Protein AF-0000000072535991 (afdb_homodimer)

pLDDT: mean 80.03, std 19.17, range [27.14, 97.62]

Foldseek 3Di:
DVLVCVLVVLVVVLVVLLLVQLVVLLVQAQVVQQVLQAVLVVLVVVLVVVLVVLVVVVPPCPVVVSVVVNVVSVVVNVVVVVVSQVLQHLPHHPPRPDPADRCSDSLNSSLVSLLLLLLLCQVNDQGNDPVRVVVSVVSNVPRNVSLVVSLLSLLVVVLVVVLVVVVVVVVVVVVVVVVPPDPPVPPPCPVPPPD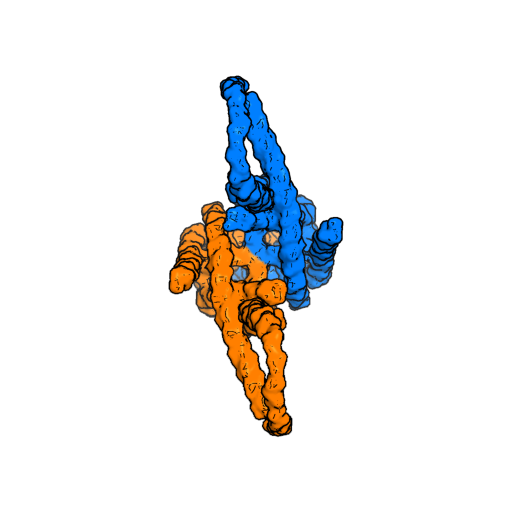PDDDDPPPVVVVVVVVCVVVCCVVVPPRADDLVVLVVVLVVLLQVQLVVQCVQDVVDDSVRSSVQSVSLLVSVNNNPDDQLSDPPGPPSSVSSNVVSVSSSVSNSSVSNSVVSVVVVD/DVLVCVLVVLVVVLVVLLLVQLVVLLVQAVVVQQVLQAVLVVLVVVLVVVLVVLVVVVPPCPVVVSVVVNVVSVVVNVVVVVVSQVLQHLPHHPPDPDPADRCSDSLNSSLVSLLLLLLLCQPNDQGNDPVRVVVSVVSNVPSNVSLVVSLLSLLVVVLVVVLVVVVVVVVVVVVVVVVPPDCPVPPPCPVPPPDPDDDPPPVVVVVVVVVCVVVCCVVVPPRADDLVVLVVVLVVLLQVQLVVQCVQDVVADSVRSSVQSVSLLVSVNNNPDDQLSDPPGPPSSVSSNVVSVSSSVSNSSVSNSVVSVVVVD

Sequence (626 aa):
IVFMISQVGLTCLMVGYAIAGGFIFLYLEAGHAKEIRSFVGFNRLAHVKKVWDITSKLNILHEANWTRLADEIFEEFQQSVYVAVQNGWDGQDIFATKEIEEEWSFAGSLLYSVTVITTIGYGHLTPRTNWGRIVTIFYAIIGIPLTLLCLSNIGCLLAKLFRILWKHTQCKRCCKKENNEPGSVIENPINKPLVRGQGSRDVISDSAHYNNILENRRHSDIIRVPIPICLCLLALYIGLGALLFRLWERSWSYMDASYFCFVTLSTIGFGDLVPGYTHESWGNQYKRVACTLYLLFGLVVVAMCFDLIQTEVIVFMISQVGLTCLMVGYAIAGGFIFLYLEAGHAKEIRSFVGFNRLAHVKKVWDITSKLNILHEANWTRLADEIFEEFQQSVYVAVQNGWDGQDIFATKEIEEEWSFAGSLLYSVTVITTIGYGHLTPRTNWGRIVTIFYAIIGIPLTLLCLSNIGCLLAKLFRILWKHTQCKRCCKKENNEPGSVIENPINKPLVRGQGSRDVISDSAHYNNILENRRHSDIIRVPIPICLCLLALYIGLGALLFRLWERSWSYMDASYFCFVTLSTIGFGDLVPGYTHESWGNQYKRVACTLYLLFGLVVVAMCFDLIQTEV

InterPro domains:
  IPR003280 Two pore domain potassium channel [PR01333] (115-143)
  IPR003280 Two pore domain potassium channel [PR01333] (266-275)
  IPR003280 Two pore domain potassium channel [PTHR11003] (4-312)
  IPR013099 Potassium channel domain [PF07885] (97-158)
  IPR013099 Potassium channel domain [PF07885] (234-310)

Structure (mmCIF, N/CA/C/O backbone):
data_AF-0000000072535991-model_v1
#
loop_
_entity.id
_entity.type
_entity.pdbx_description
1 polymer 'Potassium channel domain-containing protein'
#
loop_
_atom_site.group_PDB
_atom_site.id
_atom_site.type_symbol
_atom_site.label_atom_id
_atom_site.label_alt_id
_atom_site.label_comp_id
_atom_site.label_asym_id
_atom_site.label_entity_id
_atom_site.label_seq_id
_atom_site.pdbx_PDB_ins_code
_atom_site.Cartn_x
_atom_site.Cartn_y
_atom_site.Cartn_z
_atom_site.occupancy
_atom_site.B_iso_or_equiv
_atom_site.auth_seq_id
_atom_site.auth_comp_id
_atom_site.auth_asym_id
_atom_site.auth_atom_id
_atom_site.pdbx_PDB_model_num
ATOM 1 N N . ILE A 1 1 ? 7.82 19.281 32.031 1 50.47 1 ILE A N 1
ATOM 2 C CA . ILE A 1 1 ? 7.934 17.922 32.562 1 50.47 1 ILE A CA 1
ATOM 3 C C . ILE A 1 1 ? 6.652 17.156 32.281 1 50.47 1 ILE A C 1
ATOM 5 O O . ILE A 1 1 ? 6.699 16.031 31.781 1 50.47 1 ILE A O 1
ATOM 9 N N . VAL A 1 2 ? 5.457 17.703 32.594 1 51.94 2 VAL A N 1
ATOM 10 C CA . VAL A 1 2 ? 4.176 17.047 32.375 1 51.94 2 VAL A CA 1
ATOM 11 C C . VAL A 1 2 ? 3.984 16.797 30.875 1 51.94 2 VAL A C 1
ATOM 13 O O . VAL A 1 2 ? 3.516 15.727 30.469 1 51.94 2 VAL A O 1
ATOM 16 N N . PHE A 1 3 ? 4.5 17.672 30.156 1 56.84 3 PHE A N 1
ATOM 17 C CA . PHE A 1 3 ? 4.383 17.547 28.719 1 56.84 3 PHE A CA 1
ATOM 18 C C . PHE A 1 3 ? 5.273 16.422 28.188 1 56.84 3 PHE A C 1
ATOM 20 O O . PHE A 1 3 ? 4.859 15.648 27.328 1 56.84 3 PHE A O 1
ATOM 27 N N . MET A 1 4 ? 6.453 16.375 28.781 1 57.06 4 MET A N 1
ATOM 28 C CA . MET A 1 4 ? 7.367 15.312 28.375 1 57.06 4 MET A CA 1
ATOM 29 C C . MET A 1 4 ? 6.828 13.938 28.766 1 57.06 4 MET A C 1
ATOM 31 O O . MET A 1 4 ? 6.949 12.977 28.016 1 57.06 4 MET A O 1
ATOM 35 N N . ILE A 1 5 ? 6.25 13.898 29.906 1 59 5 ILE A N 1
ATOM 36 C CA . ILE A 1 5 ? 5.684 12.641 30.375 1 59 5 ILE A CA 1
ATOM 37 C C . ILE A 1 5 ? 4.508 12.242 29.484 1 59 5 ILE A C 1
ATOM 39 O O . ILE A 1 5 ? 4.34 11.07 29.156 1 59 5 ILE A O 1
ATOM 43 N N . SER A 1 6 ? 3.967 13.266 29.031 1 73.5 6 SER A N 1
ATOM 44 C CA . SER A 1 6 ? 2.824 12.984 28.172 1 73.5 6 SER A CA 1
ATOM 45 C C . SER A 1 6 ? 3.277 12.531 26.781 1 73.5 6 SER A C 1
ATOM 47 O O . SER A 1 6 ? 2.705 11.602 26.203 1 73.5 6 SER A O 1
ATOM 49 N N . GLN A 1 7 ? 4.508 13 26.484 1 79.38 7 GLN A N 1
ATOM 50 C CA . GLN A 1 7 ? 5.031 12.617 25.172 1 79.38 7 GLN A CA 1
ATOM 51 C C . GLN A 1 7 ? 5.602 11.203 25.203 1 79.38 7 GLN A C 1
ATOM 53 O O . GLN A 1 7 ? 5.363 10.406 24.297 1 79.38 7 GLN A O 1
ATOM 58 N N . VAL A 1 8 ? 6.32 10.984 26.234 1 82.19 8 VAL A N 1
ATOM 59 C CA . VAL A 1 8 ? 6.91 9.656 26.391 1 82.19 8 VAL A CA 1
ATOM 60 C C . VAL A 1 8 ? 5.805 8.625 26.594 1 82.19 8 VAL A C 1
ATOM 62 O O . VAL A 1 8 ? 5.887 7.512 26.078 1 82.19 8 VAL A O 1
ATOM 65 N N . GLY A 1 9 ? 4.824 9.039 27.312 1 86.19 9 GLY A N 1
ATOM 66 C CA . GLY A 1 9 ? 3.693 8.148 27.516 1 86.19 9 GLY A CA 1
ATOM 67 C C . GLY A 1 9 ? 2.975 7.797 26.219 1 86.19 9 GLY A C 1
ATOM 68 O O . GLY A 1 9 ? 2.619 6.641 26 1 86.19 9 GLY A O 1
ATOM 69 N N . LEU A 1 10 ? 2.875 8.742 25.359 1 89.75 10 LEU A N 1
ATOM 70 C CA . LEU A 1 10 ? 2.205 8.516 24.078 1 89.75 10 LEU A CA 1
ATOM 71 C C . LEU A 1 10 ? 3.033 7.609 23.188 1 89.75 10 LEU A C 1
ATOM 73 O O . LEU A 1 10 ? 2.486 6.75 22.484 1 89.75 10 LEU A O 1
ATOM 77 N N . THR A 1 11 ? 4.297 7.797 23.219 1 89.56 11 THR A N 1
ATOM 78 C CA . THR A 1 11 ? 5.18 6.965 22.406 1 89.56 11 THR A CA 1
ATOM 79 C C . THR A 1 11 ? 5.172 5.523 22.906 1 89.56 11 THR A C 1
ATOM 81 O O . THR A 1 11 ? 5.113 4.582 22.109 1 89.56 11 THR A O 1
ATOM 84 N N . CYS A 1 12 ? 5.23 5.383 24.188 1 91.56 12 CYS A N 1
ATOM 85 C CA . CYS A 1 12 ? 5.176 4.043 24.766 1 91.56 12 CYS A CA 1
ATOM 86 C C . CYS A 1 12 ? 3.844 3.369 24.453 1 91.56 12 CYS A C 1
ATOM 88 O O . CYS A 1 12 ? 3.799 2.166 24.188 1 91.56 12 CYS A O 1
ATOM 90 N N . LEU A 1 13 ? 2.793 4.133 24.453 1 93.19 13 LEU A N 1
ATOM 91 C CA . LEU A 1 13 ? 1.476 3.605 24.125 1 93.19 13 LEU A CA 1
ATOM 92 C C . LEU A 1 13 ? 1.433 3.148 22.672 1 93.19 13 LEU A C 1
ATOM 94 O O . LEU A 1 13 ? 0.878 2.09 22.359 1 93.19 13 LEU A O 1
ATOM 98 N N . MET A 1 14 ? 1.994 3.932 21.828 1 93.75 14 MET A N 1
ATOM 99 C CA . MET A 1 14 ? 2.002 3.584 20.406 1 93.75 14 MET A CA 1
ATOM 100 C C . MET A 1 14 ? 2.828 2.324 20.172 1 93.75 14 MET A C 1
ATOM 102 O O . MET A 1 14 ? 2.424 1.455 19.391 1 93.75 14 MET A O 1
ATOM 106 N N . VAL A 1 15 ? 3.967 2.215 20.844 1 92.94 15 VAL A N 1
ATOM 107 C CA . VAL A 1 15 ? 4.832 1.048 20.703 1 92.94 15 VAL A CA 1
ATOM 108 C C . VAL A 1 15 ? 4.137 -0.186 21.266 1 92.94 15 VAL A C 1
ATOM 110 O O . VAL A 1 15 ? 4.152 -1.255 20.656 1 92.94 15 VAL A O 1
ATOM 113 N N . GLY A 1 16 ? 3.551 -0.022 22.406 1 95.38 16 GLY A N 1
ATOM 114 C CA . GLY A 1 16 ? 2.779 -1.116 22.969 1 95.38 16 GLY A CA 1
ATOM 115 C C . GLY A 1 16 ? 1.616 -1.543 22.094 1 95.38 16 GLY A C 1
ATOM 116 O O . GLY A 1 16 ? 1.334 -2.736 21.969 1 95.38 16 GLY A O 1
ATOM 117 N N . TYR A 1 17 ? 0.965 -0.555 21.531 1 97.06 17 TYR A N 1
ATOM 118 C CA . TYR A 1 17 ? -0.135 -0.828 20.609 1 97.06 17 TYR A CA 1
ATOM 119 C C . TYR A 1 17 ? 0.351 -1.602 19.391 1 97.06 17 TYR A C 1
ATOM 121 O O . TYR A 1 17 ? -0.312 -2.537 18.938 1 97.06 17 TYR A O 1
ATOM 129 N N . ALA A 1 18 ? 1.493 -1.263 18.891 1 96.62 18 ALA A N 1
ATOM 130 C CA . ALA A 1 18 ? 2.07 -1.949 17.734 1 96.62 18 ALA A CA 1
ATOM 131 C C . ALA A 1 18 ? 2.451 -3.385 18.078 1 96.62 18 ALA A C 1
ATOM 133 O O . ALA A 1 18 ? 2.207 -4.309 17.297 1 96.62 18 ALA A O 1
ATOM 134 N N . ILE A 1 19 ? 3.035 -3.584 19.25 1 96.69 19 ILE A N 1
ATOM 135 C CA . ILE A 1 19 ? 3.432 -4.914 19.703 1 96.69 19 ILE A CA 1
ATOM 136 C C . ILE A 1 19 ? 2.189 -5.781 19.906 1 96.69 19 ILE A C 1
ATOM 138 O O . ILE A 1 19 ? 2.16 -6.941 19.484 1 96.69 19 ILE A O 1
ATOM 142 N N . ALA A 1 20 ? 1.169 -5.184 20.5 1 97.62 20 ALA A N 1
ATOM 143 C CA . ALA A 1 20 ? -0.087 -5.91 20.672 1 97.62 20 ALA A CA 1
ATOM 144 C C . ALA A 1 20 ? -0.664 -6.328 19.312 1 97.62 20 ALA A C 1
ATOM 146 O O . ALA A 1 20 ? -1.193 -7.434 19.172 1 97.62 20 ALA A O 1
ATOM 147 N N . GLY A 1 21 ? -0.573 -5.43 18.359 1 97.5 21 GLY A N 1
ATOM 148 C CA . GLY A 1 21 ? -1.013 -5.789 17.016 1 97.5 21 GLY A CA 1
ATOM 149 C C . GLY A 1 21 ? -0.242 -6.953 16.422 1 97.5 21 GLY A C 1
ATOM 150 O O . GLY A 1 21 ? -0.819 -7.812 15.75 1 97.5 21 GLY A O 1
ATOM 151 N N . GLY A 1 22 ? 1.08 -6.969 16.672 1 96.5 22 GLY A N 1
ATOM 152 C CA . GLY A 1 22 ? 1.879 -8.094 16.203 1 96.5 22 GLY A CA 1
ATOM 153 C C . GLY A 1 22 ? 1.38 -9.43 16.719 1 96.5 22 GLY A C 1
ATOM 154 O O . GLY A 1 22 ? 1.275 -10.391 15.953 1 96.5 22 GLY A O 1
ATOM 155 N N . PHE A 1 23 ? 1.017 -9.484 17.922 1 96.75 23 PHE A N 1
ATOM 156 C CA . PHE A 1 23 ? 0.534 -10.727 18.516 1 96.75 23 PHE A CA 1
ATOM 157 C C . PHE A 1 23 ? -0.865 -11.055 18 1 96.75 23 PHE A C 1
ATOM 159 O O . PHE A 1 23 ? -1.172 -12.219 17.734 1 96.75 23 PHE A O 1
ATOM 166 N N . ILE A 1 24 ? -1.69 -10.117 17.891 1 97.06 24 ILE A N 1
ATOM 167 C CA . ILE A 1 24 ? -3.07 -10.312 17.469 1 97.06 24 ILE A CA 1
ATOM 168 C C . ILE A 1 24 ? -3.09 -10.891 16.047 1 97.06 24 ILE A C 1
ATOM 170 O O . ILE A 1 24 ? -3.752 -11.898 15.797 1 97.06 24 ILE A O 1
ATOM 174 N N . PHE A 1 25 ? -2.369 -10.328 15.172 1 96.12 25 PHE A N 1
ATOM 175 C CA . PHE A 1 25 ? -2.432 -10.734 13.773 1 96.12 25 PHE A CA 1
ATOM 176 C C . PHE A 1 25 ? -1.664 -12.039 13.555 1 96.12 25 PHE A C 1
ATOM 178 O O . PHE A 1 25 ? -1.991 -12.812 12.656 1 96.12 25 PHE A O 1
ATOM 185 N N . LEU A 1 26 ? -0.644 -12.227 14.43 1 94.5 26 LEU A N 1
ATOM 186 C CA . LEU A 1 26 ? 0.003 -13.531 14.414 1 94.5 26 LEU A CA 1
ATOM 187 C C . LEU A 1 26 ? -0.995 -14.633 14.75 1 94.5 26 LEU A C 1
ATOM 189 O O . LEU A 1 26 ? -1.059 -15.648 14.047 1 94.5 26 LEU A O 1
ATOM 193 N N . TYR A 1 27 ? -1.756 -14.422 15.703 1 94.25 27 TYR A N 1
ATOM 194 C CA . TYR A 1 27 ? -2.723 -15.406 16.172 1 94.25 27 TYR A CA 1
ATOM 195 C C . TYR A 1 27 ? -3.846 -15.594 15.156 1 94.25 27 TYR A C 1
ATOM 197 O O . TYR A 1 27 ? -4.285 -16.719 14.914 1 94.25 27 TYR A O 1
ATOM 205 N N . LEU A 1 28 ? -4.293 -14.602 14.508 1 93.5 28 LEU A N 1
ATOM 206 C CA . LEU A 1 28 ? -5.457 -14.641 13.625 1 93.5 28 LEU A CA 1
ATOM 207 C C . LEU A 1 28 ? -5.098 -15.25 12.273 1 93.5 28 LEU A C 1
ATOM 209 O O . LEU A 1 28 ? -5.91 -15.953 11.672 1 93.5 28 LEU A O 1
ATOM 213 N N . GLU A 1 29 ? -3.871 -15 11.75 1 92.81 29 GLU A N 1
ATOM 214 C CA . GLU A 1 29 ? -3.605 -15.297 10.344 1 92.81 29 GLU A CA 1
ATOM 215 C C . GLU A 1 29 ? -2.619 -16.453 10.203 1 92.81 29 GLU A C 1
ATOM 217 O O . GLU A 1 29 ? -2.51 -17.062 9.133 1 92.81 29 GLU A O 1
ATOM 222 N N . ALA A 1 30 ? -1.857 -16.844 11.133 1 87.62 30 ALA A N 1
ATOM 223 C CA . ALA A 1 30 ? -0.83 -17.875 11.031 1 87.62 30 ALA A CA 1
ATOM 224 C C . ALA A 1 30 ? -1.438 -19.219 10.633 1 87.62 30 ALA A C 1
ATOM 226 O O . ALA A 1 30 ? -0.863 -19.953 9.828 1 87.62 30 ALA A O 1
ATOM 227 N N . GLY A 1 31 ? -2.566 -19.531 11.109 1 85 31 GLY A N 1
ATOM 228 C CA . GLY A 1 31 ? -3.221 -20.797 10.797 1 85 31 GLY A CA 1
ATOM 229 C C . GLY A 1 31 ? -3.643 -20.906 9.344 1 85 31 GLY A C 1
ATOM 230 O O . GLY A 1 31 ? -3.445 -21.938 8.711 1 85 31 GLY A O 1
ATOM 231 N N . HIS A 1 32 ? -4.152 -19.875 8.812 1 85.12 32 HIS A N 1
ATOM 232 C CA . HIS A 1 32 ? -4.617 -19.859 7.43 1 85.12 32 HIS A CA 1
ATOM 233 C C . HIS A 1 32 ? -3.455 -20.031 6.457 1 85.12 32 HIS A C 1
ATOM 235 O O . HIS A 1 32 ? -3.59 -20.719 5.441 1 85.12 32 HIS A O 1
ATOM 241 N N . ALA A 1 33 ? -2.367 -19.422 6.723 1 83.88 33 ALA A N 1
ATOM 242 C CA . ALA A 1 33 ? -1.193 -19.516 5.859 1 83.88 33 ALA A CA 1
ATOM 243 C C . ALA A 1 33 ? -0.715 -20.969 5.75 1 83.88 33 ALA A C 1
ATOM 245 O O . ALA A 1 33 ? -0.292 -21.406 4.68 1 83.88 33 ALA A O 1
ATOM 246 N N . LYS A 1 34 ? -0.815 -21.672 6.812 1 83.25 34 LYS A N 1
ATOM 247 C CA . LYS A 1 34 ? -0.406 -23.078 6.801 1 83.25 34 LYS A CA 1
ATOM 248 C C . LYS A 1 34 ? -1.357 -23.922 5.957 1 83.25 34 LYS A C 1
ATOM 250 O O . LYS A 1 34 ? -0.928 -24.859 5.273 1 83.25 34 LYS A O 1
ATOM 255 N N . GLU A 1 35 ? -2.549 -23.594 6.043 1 85.94 35 GLU A N 1
ATOM 256 C CA . GLU A 1 35 ? -3.541 -24.312 5.258 1 85.94 35 GLU A CA 1
ATOM 257 C C . GLU A 1 35 ? -3.299 -24.125 3.76 1 85.94 35 GLU A C 1
ATOM 259 O O . GLU A 1 35 ? -3.424 -25.078 2.986 1 85.94 35 GLU A O 1
ATOM 264 N N . ILE A 1 36 ? -2.986 -22.891 3.375 1 86.38 36 ILE A N 1
ATOM 265 C CA . ILE A 1 36 ? -2.758 -22.609 1.96 1 86.38 36 ILE A CA 1
ATOM 266 C C . ILE A 1 36 ? -1.509 -23.359 1.487 1 86.38 36 ILE A C 1
ATOM 268 O O . ILE A 1 36 ? -1.474 -23.875 0.37 1 86.38 36 ILE A O 1
ATOM 272 N N . ARG A 1 37 ? -0.522 -23.438 2.299 1 85.06 37 ARG A N 1
ATOM 273 C CA . ARG A 1 37 ? 0.697 -24.172 1.956 1 85.06 37 ARG A CA 1
ATOM 274 C C . ARG A 1 37 ? 0.4 -25.641 1.687 1 85.06 37 ARG A C 1
ATOM 276 O O . ARG A 1 37 ? 0.968 -26.234 0.768 1 85.06 37 ARG A 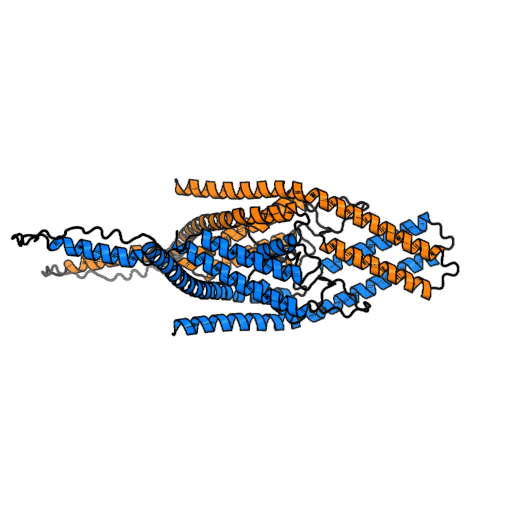O 1
ATOM 283 N N . SER A 1 38 ? -0.414 -26.188 2.539 1 85.88 38 SER A N 1
ATOM 284 C CA . SER A 1 38 ? -0.798 -27.578 2.369 1 85.88 38 SER A CA 1
ATOM 285 C C . SER A 1 38 ? -1.601 -27.781 1.087 1 85.88 38 SER A C 1
ATOM 287 O O . SER A 1 38 ? -1.345 -28.719 0.328 1 85.88 38 SER A O 1
ATOM 289 N N . PHE A 1 39 ? -2.455 -26.859 0.899 1 87.5 39 PHE A N 1
ATOM 290 C CA . PHE A 1 39 ? -3.307 -26.953 -0.281 1 87.5 39 PHE A CA 1
ATOM 291 C C . PHE A 1 39 ? -2.471 -26.906 -1.555 1 87.5 39 PHE A C 1
ATOM 293 O O . PHE A 1 39 ? -2.697 -27.703 -2.473 1 87.5 39 PHE A O 1
ATOM 300 N N . VAL A 1 40 ? -1.492 -26 -1.631 1 88.81 40 VAL A N 1
ATOM 301 C CA . VAL A 1 40 ? -0.666 -25.844 -2.824 1 88.81 40 VAL A CA 1
ATOM 302 C C . VAL A 1 40 ? 0.179 -27.094 -3.037 1 88.81 40 VAL A C 1
ATOM 304 O O . VAL A 1 40 ? 0.352 -27.547 -4.168 1 88.81 40 VAL A O 1
ATOM 307 N N . GLY A 1 41 ? 0.623 -27.625 -1.92 1 86.19 41 GLY A N 1
ATOM 308 C CA . GLY A 1 41 ? 1.388 -28.859 -2.023 1 86.19 41 GLY A CA 1
ATOM 309 C C . GLY A 1 41 ? 0.581 -30.016 -2.578 1 86.19 41 GLY A C 1
ATOM 310 O O . GLY A 1 41 ? 1.022 -30.703 -3.502 1 86.19 41 GLY A O 1
ATOM 311 N N . PHE A 1 42 ? -0.544 -30.172 -2.082 1 89.31 42 PHE A N 1
ATOM 312 C CA . PHE A 1 42 ? -1.407 -31.266 -2.523 1 89.31 42 PHE A CA 1
ATOM 313 C C . PHE A 1 42 ? -1.89 -31.031 -3.949 1 89.31 42 PHE A C 1
ATOM 315 O O . PHE A 1 42 ? -2.062 -31.984 -4.719 1 89.31 42 PHE A O 1
ATOM 322 N N . ASN A 1 43 ? -2.148 -29.781 -4.273 1 90.94 43 ASN A N 1
ATOM 323 C CA . ASN A 1 43 ? -2.561 -29.438 -5.633 1 90.94 43 ASN A CA 1
ATOM 324 C C . ASN A 1 43 ? -1.479 -29.797 -6.652 1 90.94 43 ASN A C 1
ATOM 326 O O . ASN A 1 43 ? -1.785 -30.25 -7.758 1 90.94 43 ASN A O 1
ATOM 330 N N . ARG A 1 44 ? -0.234 -29.516 -6.289 1 91.06 44 ARG A N 1
ATOM 331 C CA . ARG A 1 44 ? 0.873 -29.875 -7.172 1 91.06 44 ARG A CA 1
ATOM 332 C C . ARG A 1 44 ? 0.917 -31.375 -7.426 1 91.06 44 ARG A C 1
ATOM 334 O O . ARG A 1 44 ? 1.013 -31.812 -8.578 1 91.06 44 ARG A O 1
ATOM 341 N N . LEU A 1 45 ? 0.765 -32.188 -6.352 1 89.94 45 LEU A N 1
ATOM 342 C CA . LEU A 1 45 ? 0.792 -33.625 -6.477 1 89.94 45 LEU A CA 1
ATOM 343 C C . LEU A 1 45 ? -0.388 -34.125 -7.305 1 89.94 45 LEU A C 1
ATOM 345 O O . LEU A 1 45 ? -0.255 -35.094 -8.07 1 89.94 45 LEU A O 1
ATOM 349 N N . ALA A 1 46 ? -1.453 -33.5 -7.113 1 91.88 46 ALA A N 1
ATOM 350 C CA . ALA A 1 46 ? -2.648 -33.875 -7.867 1 91.88 46 ALA A CA 1
ATOM 351 C C . ALA A 1 46 ? -2.439 -33.656 -9.367 1 91.88 46 ALA A C 1
ATOM 353 O O . ALA A 1 46 ? -2.896 -34.469 -10.18 1 91.88 46 ALA A O 1
ATOM 354 N N . HIS A 1 47 ? -1.792 -32.594 -9.758 1 92.31 47 HIS A N 1
ATOM 355 C CA . HIS A 1 47 ? -1.567 -32.312 -11.18 1 92.31 47 HIS A CA 1
ATOM 356 C C . HIS A 1 47 ? -0.513 -33.25 -11.758 1 92.31 47 HIS A C 1
ATOM 358 O O . HIS A 1 47 ? -0.585 -33.625 -12.93 1 92.31 47 HIS A O 1
ATOM 364 N N . VAL A 1 48 ? 0.485 -33.594 -10.938 1 90.75 48 VAL A N 1
ATOM 365 C CA . VAL A 1 48 ? 1.459 -34.594 -11.367 1 90.75 48 VAL A CA 1
ATOM 366 C C . VAL A 1 48 ? 0.752 -35.906 -11.664 1 90.75 48 VAL A C 1
ATOM 368 O O . VAL A 1 48 ? 1.045 -36.562 -12.664 1 90.75 48 VAL A O 1
ATOM 371 N N . LYS A 1 49 ? -0.156 -36.281 -10.781 1 89.88 49 LYS A N 1
ATOM 372 C CA . LYS A 1 49 ? -0.924 -37.5 -10.984 1 89.88 49 LYS A CA 1
ATOM 373 C C . LYS A 1 49 ? -1.773 -37.438 -12.25 1 89.88 49 LYS A C 1
ATOM 375 O O . LYS A 1 49 ? -1.944 -38.438 -12.953 1 89.88 49 LYS A O 1
ATOM 380 N N . LYS A 1 50 ? -2.363 -36.281 -12.539 1 90.31 50 LYS A N 1
ATOM 381 C CA . LYS A 1 50 ? -3.141 -36.094 -13.758 1 90.31 50 LYS A CA 1
ATOM 382 C C . LYS A 1 50 ? -2.285 -36.344 -15 1 90.31 50 LYS A C 1
ATOM 384 O O . LYS A 1 50 ? -2.744 -36.938 -15.969 1 90.31 50 LYS A O 1
ATOM 389 N N . VAL A 1 51 ? -1.069 -35.812 -15.016 1 88.5 51 VAL A N 1
ATOM 390 C CA . VAL A 1 51 ? -0.181 -36 -16.156 1 88.5 51 VAL A CA 1
ATOM 391 C C . VAL A 1 51 ? 0.184 -37.469 -16.297 1 88.5 51 VAL A C 1
ATOM 393 O O . VAL A 1 51 ? 0.268 -38 -17.406 1 88.5 51 VAL A O 1
ATOM 396 N N . TRP A 1 52 ? 0.398 -38.094 -15.156 1 85.5 52 TRP A N 1
ATOM 397 C CA . TRP A 1 52 ? 0.702 -39.531 -15.172 1 85.5 52 TRP A CA 1
ATOM 398 C C . TRP A 1 52 ? -0.448 -40.312 -15.781 1 85.5 52 TRP A C 1
ATOM 400 O O . TRP A 1 52 ? -0.226 -41.25 -16.578 1 85.5 52 TRP A O 1
ATOM 410 N N . ASP A 1 53 ? -1.645 -40.031 -15.398 1 85.38 53 ASP A N 1
ATOM 411 C CA . ASP A 1 53 ? -2.826 -40.719 -15.898 1 85.38 53 ASP A CA 1
ATOM 412 C C . ASP A 1 53 ? -2.941 -40.594 -17.406 1 85.38 53 ASP A C 1
ATOM 414 O O . ASP A 1 53 ? -3.301 -41.562 -18.094 1 85.38 53 ASP A O 1
ATOM 418 N N . ILE A 1 54 ? -2.619 -39.406 -17.938 1 83.19 54 ILE A N 1
ATOM 419 C CA . ILE A 1 54 ? -2.668 -39.219 -19.375 1 83.19 54 ILE A CA 1
ATOM 420 C C . ILE A 1 54 ? -1.548 -40.031 -20.031 1 83.19 54 ILE A C 1
ATOM 422 O O . ILE A 1 54 ? -1.737 -40.594 -21.109 1 83.19 54 ILE A O 1
ATOM 426 N N . THR A 1 55 ? -0.359 -40.062 -19.453 1 81.88 55 THR A N 1
ATOM 427 C CA . THR A 1 55 ? 0.784 -40.781 -20 1 81.88 55 THR A CA 1
ATOM 428 C C . THR A 1 55 ? 0.515 -42.312 -20.016 1 81.88 55 THR A C 1
ATOM 430 O O . THR A 1 55 ? 0.87 -43 -20.969 1 81.88 55 THR A O 1
ATOM 433 N N . SER A 1 56 ? -0.142 -42.75 -18.922 1 78.94 56 SER A N 1
ATOM 434 C CA . SER A 1 56 ? -0.425 -44.188 -18.828 1 78.94 56 SER A CA 1
ATOM 435 C C . SER A 1 56 ? -1.549 -44.594 -19.766 1 78.94 56 SER A C 1
ATOM 437 O O . SER A 1 56 ? -1.54 -45.719 -20.297 1 78.94 56 SER A O 1
ATOM 439 N N . LYS A 1 57 ? -2.525 -43.719 -19.906 1 76.25 57 LYS A N 1
ATOM 440 C CA . LYS A 1 57 ? -3.68 -44.062 -20.75 1 76.25 57 LYS A CA 1
ATOM 441 C C . LYS A 1 57 ? -3.32 -44 -22.219 1 76.25 57 LYS A C 1
ATOM 443 O O . LYS A 1 57 ? -3.842 -44.781 -23.031 1 76.25 57 LYS A O 1
ATOM 448 N N . LEU A 1 58 ? -2.516 -42.875 -22.469 1 69.56 58 LEU A N 1
ATOM 449 C CA . LEU A 1 58 ? -2.172 -42.781 -23.891 1 69.56 58 LEU A CA 1
ATOM 450 C C . LEU A 1 58 ? -1.137 -43.844 -24.266 1 69.56 58 LEU A C 1
ATOM 452 O O . LEU A 1 58 ? -0.089 -43.938 -23.625 1 69.56 58 LEU A O 1
ATOM 456 N N . ASN A 1 59 ? -1.507 -45.125 -24.547 1 56.78 59 ASN A N 1
ATOM 457 C CA . ASN A 1 59 ? -0.699 -46.25 -24.938 1 56.78 59 ASN A CA 1
ATOM 458 C C . ASN A 1 59 ? 0.416 -45.875 -25.906 1 56.78 59 ASN A C 1
ATOM 460 O O . ASN A 1 59 ? 1.565 -46.281 -25.734 1 56.78 59 ASN A O 1
ATOM 464 N N . ILE A 1 60 ? -0.015 -45.344 -27.188 1 53.38 60 ILE A N 1
ATOM 465 C CA . ILE A 1 60 ? 0.943 -44.906 -28.203 1 53.38 60 ILE A CA 1
ATOM 466 C C . ILE A 1 60 ? 1.22 -43.406 -28.062 1 53.38 60 ILE A C 1
ATOM 468 O O . ILE A 1 60 ? 0.308 -42.594 -28.203 1 53.38 60 ILE A O 1
ATOM 472 N N . LEU A 1 61 ? 2.215 -43.156 -27.328 1 59.22 61 LEU A N 1
ATOM 473 C CA . LEU A 1 61 ? 2.561 -41.812 -26.953 1 59.22 61 LEU A CA 1
ATOM 474 C C . LEU A 1 61 ? 2.838 -40.938 -28.188 1 59.22 61 LEU A C 1
ATOM 476 O O . LEU A 1 61 ? 3.887 -41.094 -28.828 1 59.22 61 LEU A O 1
ATOM 480 N N . HIS A 1 62 ? 1.711 -40.656 -29.031 1 68.56 62 HIS A N 1
ATOM 481 C CA . HIS A 1 62 ? 1.95 -39.594 -30.016 1 68.56 62 HIS A CA 1
ATOM 482 C C . HIS A 1 62 ? 2.273 -38.281 -29.344 1 68.56 62 HIS A C 1
ATOM 484 O O . HIS A 1 62 ? 1.526 -37.812 -28.484 1 68.56 62 HIS A O 1
ATOM 490 N N . GLU A 1 63 ? 3.475 -37.844 -29.625 1 78.25 63 GLU A N 1
ATOM 491 C CA . GLU A 1 63 ? 4.07 -36.656 -29 1 78.25 63 GLU A CA 1
ATOM 492 C C . GLU A 1 63 ? 3.127 -35.469 -29.078 1 78.25 63 GLU A C 1
ATOM 494 O O . GLU A 1 63 ? 2.949 -34.75 -28.094 1 78.25 63 GLU A O 1
ATOM 499 N N . ALA A 1 64 ? 2.451 -35.312 -30.219 1 80.62 64 ALA A N 1
ATOM 500 C CA . ALA A 1 64 ? 1.662 -34.094 -30.438 1 80.62 64 ALA A CA 1
ATOM 501 C C . ALA A 1 64 ? 0.431 -34.062 -29.531 1 80.62 64 ALA A C 1
ATOM 503 O O . ALA A 1 64 ? 0.122 -33.062 -28.906 1 80.62 64 ALA A O 1
ATOM 504 N N . ASN A 1 65 ? -0.259 -35.219 -29.438 1 80.62 65 ASN A N 1
ATOM 505 C CA . ASN A 1 65 ? -1.465 -35.281 -28.625 1 80.62 65 ASN A CA 1
ATOM 506 C C . ASN A 1 65 ? -1.137 -35.219 -27.141 1 80.62 65 ASN A C 1
ATOM 508 O O . ASN A 1 65 ? -1.842 -34.531 -26.375 1 80.62 65 ASN A O 1
ATOM 512 N N . TRP A 1 66 ? -0.043 -35.875 -26.766 1 83.75 66 TRP A N 1
ATOM 513 C CA . TRP A 1 66 ? 0.372 -35.875 -25.375 1 83.75 66 TRP A CA 1
ATOM 514 C C . TRP A 1 66 ? 0.755 -34.469 -24.922 1 83.75 66 TRP A C 1
ATOM 516 O O . TRP A 1 66 ? 0.349 -34.031 -23.844 1 83.75 66 TRP A O 1
ATOM 526 N N . THR A 1 67 ? 1.467 -33.75 -25.812 1 84.19 67 THR A N 1
ATOM 527 C CA . THR A 1 67 ? 1.963 -32.438 -25.469 1 84.19 67 THR A CA 1
ATOM 528 C C . THR A 1 67 ? 0.81 -31.438 -25.328 1 84.19 67 THR A C 1
ATOM 530 O O . THR A 1 67 ? 0.845 -30.562 -24.469 1 84.19 67 THR A O 1
ATOM 533 N N . ARG A 1 68 ? -0.14 -31.547 -26.109 1 84.75 68 ARG A N 1
ATOM 534 C CA . ARG A 1 68 ? -1.296 -30.656 -26.031 1 84.75 68 ARG A CA 1
ATOM 535 C C . ARG A 1 68 ? -2.057 -30.859 -24.734 1 84.75 68 ARG A C 1
ATOM 537 O O . ARG A 1 68 ? -2.418 -29.906 -24.047 1 84.75 68 ARG A O 1
ATOM 544 N N . LEU A 1 69 ? -2.262 -32.125 -24.375 1 86 69 LEU A N 1
ATOM 545 C CA . LEU A 1 69 ? -2.982 -32.438 -23.141 1 86 69 LEU A CA 1
ATOM 546 C C . LEU A 1 69 ? -2.168 -32.031 -21.922 1 86 69 LEU A C 1
ATOM 548 O O . LEU A 1 69 ? -2.717 -31.5 -20.953 1 86 69 LEU A O 1
ATOM 552 N N . ALA A 1 70 ? -0.877 -32.281 -21.984 1 87.88 70 ALA A N 1
ATOM 553 C CA . ALA A 1 70 ? 0.007 -31.891 -20.891 1 87.88 70 ALA A CA 1
ATOM 554 C C . ALA A 1 70 ? 0.036 -30.375 -20.734 1 87.88 70 ALA A C 1
ATOM 556 O O . ALA A 1 70 ? 0.056 -29.859 -19.609 1 87.88 70 ALA A O 1
ATOM 557 N N . ASP A 1 71 ? -0.022 -29.703 -21.875 1 89.19 71 ASP A N 1
ATOM 558 C CA . ASP A 1 71 ? -0.022 -28.234 -21.844 1 89.19 71 ASP A CA 1
ATOM 559 C C . ASP A 1 71 ? -1.277 -27.703 -21.172 1 89.19 71 ASP A C 1
ATOM 561 O O . ASP A 1 71 ? -1.216 -26.703 -20.438 1 89.19 71 ASP A O 1
ATOM 565 N N . GLU A 1 72 ? -2.34 -28.281 -21.375 1 88.56 72 GLU A N 1
ATOM 566 C CA . GLU A 1 72 ? -3.586 -27.891 -20.734 1 88.56 72 GLU A CA 1
ATOM 567 C C . GLU A 1 72 ? -3.508 -28.078 -19.219 1 88.56 72 GLU A C 1
ATOM 569 O O . GLU A 1 72 ? -3.998 -27.234 -18.453 1 88.56 72 GLU A O 1
ATOM 574 N N . ILE A 1 73 ? -2.855 -29.188 -18.812 1 90.62 73 ILE A N 1
ATOM 575 C CA . ILE A 1 73 ? -2.701 -29.453 -17.391 1 90.62 73 ILE A CA 1
ATOM 576 C C . ILE A 1 73 ? -1.767 -28.406 -16.766 1 90.62 73 ILE A C 1
ATOM 578 O O . ILE A 1 73 ? -2.033 -27.891 -15.68 1 90.62 73 ILE A O 1
ATOM 582 N N . PHE A 1 74 ? -0.735 -28.094 -17.469 1 91.56 74 PHE A N 1
ATOM 583 C CA . PHE A 1 74 ? 0.21 -27.094 -16.984 1 91.56 74 PHE A CA 1
ATOM 584 C C . PHE A 1 74 ? -0.448 -25.719 -16.922 1 91.56 74 PHE A C 1
ATOM 586 O O . PHE A 1 74 ? -0.146 -24.922 -16.031 1 91.56 74 PHE A O 1
ATOM 593 N N . GLU A 1 75 ? -1.281 -25.391 -17.812 1 89.44 75 GLU A N 1
ATOM 594 C CA . GLU A 1 75 ? -2.004 -24.125 -17.797 1 89.44 75 GLU A CA 1
ATOM 595 C C . GLU A 1 75 ? -2.947 -24.047 -16.594 1 89.44 75 GLU A C 1
ATOM 597 O O . GLU A 1 75 ? -3.039 -23.016 -15.945 1 89.44 75 GLU A O 1
ATOM 602 N N . GLU A 1 76 ? -3.637 -25.125 -16.375 1 89.69 76 GLU A N 1
ATOM 603 C CA . GLU A 1 76 ? -4.504 -25.188 -15.195 1 89.69 76 GLU A CA 1
ATOM 604 C C . GLU A 1 76 ? -3.703 -25.016 -13.906 1 89.69 76 GLU A C 1
ATOM 606 O O . GLU A 1 76 ? -4.125 -24.312 -12.992 1 89.69 76 GLU A O 1
ATOM 611 N N . PHE A 1 77 ? -2.561 -25.734 -13.906 1 91.31 77 PHE A N 1
ATOM 612 C CA . PHE A 1 77 ? -1.678 -25.641 -12.75 1 91.31 77 PHE A CA 1
ATOM 613 C C . PHE A 1 77 ? -1.159 -24.219 -12.57 1 91.31 77 PHE A C 1
ATOM 615 O O . PHE A 1 77 ? -1.147 -23.688 -11.461 1 91.31 77 PHE A O 1
ATOM 622 N N . GLN A 1 78 ? -0.81 -23.672 -13.641 1 89.12 78 GLN A N 1
ATOM 623 C CA . GLN A 1 78 ? -0.33 -22.297 -13.641 1 89.12 78 GLN A CA 1
ATOM 624 C C . GLN A 1 78 ? -1.379 -21.344 -13.062 1 89.12 78 GLN A C 1
ATOM 626 O O . GLN A 1 78 ? -1.059 -20.469 -12.258 1 89.12 78 GLN A O 1
ATOM 631 N N . GLN A 1 79 ? -2.57 -21.469 -13.391 1 86.44 79 GLN A N 1
ATOM 632 C CA . GLN A 1 79 ? -3.656 -20.625 -12.898 1 86.44 79 GLN A CA 1
ATOM 633 C C . GLN A 1 79 ? -3.92 -20.875 -11.414 1 86.44 79 GLN A C 1
ATOM 635 O O . GLN A 1 79 ? -4.219 -19.938 -10.664 1 86.44 79 GLN A O 1
ATOM 640 N N . SER A 1 80 ? -3.805 -22.141 -11.062 1 89.38 80 SER A N 1
ATOM 641 C CA . SER A 1 80 ? -4.004 -22.453 -9.648 1 89.38 80 SER A CA 1
ATOM 642 C C . SER A 1 80 ? -2.932 -21.812 -8.781 1 89.38 80 SER A C 1
ATOM 644 O O . SER A 1 80 ? -3.221 -21.344 -7.676 1 89.38 80 SER A O 1
ATOM 646 N N . VAL A 1 81 ? -1.749 -21.797 -9.305 1 89.25 81 VAL A N 1
ATOM 647 C CA . VAL A 1 81 ? -0.656 -21.172 -8.57 1 89.25 81 VAL A CA 1
ATOM 648 C C . VAL A 1 81 ? -0.862 -19.656 -8.523 1 89.25 81 VAL A C 1
ATOM 650 O O . VAL A 1 81 ? -0.639 -19.016 -7.488 1 89.25 81 VAL A O 1
ATOM 653 N N . TYR A 1 82 ? -1.263 -19.125 -9.562 1 87 82 TYR A N 1
ATOM 654 C CA . TYR A 1 82 ? -1.529 -17.688 -9.633 1 87 82 TYR A CA 1
ATOM 655 C C . TYR A 1 82 ? -2.564 -17.281 -8.586 1 87 82 TYR A C 1
ATOM 657 O O . TYR A 1 82 ? -2.365 -16.312 -7.855 1 87 82 TYR A O 1
ATOM 665 N N . VAL A 1 83 ? -3.639 -18.031 -8.5 1 84.19 83 VAL A N 1
ATOM 666 C CA . VAL A 1 83 ? -4.711 -17.734 -7.555 1 84.19 83 VAL A CA 1
ATOM 667 C C . VAL A 1 83 ? -4.203 -17.906 -6.125 1 84.19 83 VAL A C 1
ATOM 669 O O . VAL A 1 83 ? -4.555 -17.125 -5.234 1 84.19 83 VAL A O 1
ATOM 672 N N . ALA A 1 84 ? -3.377 -18.891 -5.934 1 86.06 84 ALA A N 1
ATOM 673 C CA . ALA A 1 84 ? -2.818 -19.109 -4.605 1 86.06 84 ALA A CA 1
ATOM 674 C C . ALA A 1 84 ? -1.952 -17.938 -4.16 1 86.06 84 ALA A C 1
ATOM 676 O O . ALA A 1 84 ? -1.997 -17.531 -2.998 1 86.06 84 ALA A O 1
ATOM 677 N N . VAL A 1 85 ? -1.226 -17.453 -5.102 1 83.31 85 VAL A N 1
ATOM 678 C CA . VAL A 1 85 ? -0.364 -16.312 -4.781 1 83.31 85 VAL A CA 1
ATOM 679 C C . VAL A 1 85 ? -1.219 -15.094 -4.477 1 83.31 85 VAL A C 1
ATOM 681 O O . VAL A 1 85 ? -0.914 -14.328 -3.555 1 83.31 85 VAL A O 1
ATOM 684 N N . GLN A 1 86 ? -2.242 -14.906 -5.168 1 77.75 86 GLN A N 1
ATOM 685 C CA . GLN A 1 86 ? -3.148 -13.789 -4.914 1 77.75 86 GLN A CA 1
ATOM 686 C C . GLN A 1 86 ? -3.812 -13.922 -3.547 1 77.75 86 GLN A C 1
ATOM 688 O O . GLN A 1 86 ? -4.141 -12.914 -2.914 1 77.75 86 GLN A O 1
ATOM 693 N N . ASN A 1 87 ? -3.947 -15.164 -3.121 1 78.19 87 ASN A N 1
ATOM 694 C CA . ASN A 1 87 ? -4.578 -15.406 -1.828 1 78.19 87 ASN A CA 1
ATOM 695 C C . ASN A 1 87 ? -3.549 -15.43 -0.699 1 78.19 87 ASN A C 1
ATOM 697 O O . ASN A 1 87 ? -3.854 -15.859 0.415 1 78.19 87 ASN A O 1
ATOM 701 N N . GLY A 1 88 ? -2.352 -15.055 -1.051 1 75.19 88 GLY A N 1
ATOM 702 C CA . GLY A 1 88 ? -1.377 -14.836 0.006 1 75.19 88 GLY A CA 1
ATOM 703 C C . GLY A 1 88 ? -0.37 -15.961 0.127 1 75.19 88 GLY A C 1
ATOM 704 O O . GLY A 1 88 ? 0.257 -16.141 1.176 1 75.19 88 GLY A O 1
ATOM 705 N N . TRP A 1 89 ? -0.255 -16.766 -0.837 1 83.56 89 TRP A N 1
ATOM 706 C CA . TRP A 1 89 ? 0.728 -17.844 -0.8 1 83.56 89 TRP A CA 1
ATOM 707 C C . TRP A 1 89 ? 2.146 -17.297 -0.852 1 83.56 89 TRP A C 1
ATOM 709 O O . TRP A 1 89 ? 2.432 -16.375 -1.616 1 83.56 89 TRP A O 1
ATOM 719 N N . ASP A 1 90 ? 3.006 -17.844 -0.023 1 76.5 90 ASP A N 1
ATOM 720 C CA . ASP A 1 90 ? 4.344 -17.281 0.124 1 76.5 90 ASP A CA 1
ATOM 721 C C . ASP A 1 90 ? 5.363 -18.062 -0.698 1 76.5 90 ASP A C 1
ATOM 723 O O . ASP A 1 90 ? 6.574 -17.906 -0.511 1 76.5 90 ASP A O 1
ATOM 727 N N . GLY A 1 91 ? 4.957 -18.953 -1.614 1 76.5 91 GLY A N 1
ATOM 728 C CA . GLY A 1 91 ? 5.879 -19.656 -2.488 1 76.5 91 GLY A CA 1
ATOM 729 C C . GLY A 1 91 ? 6.387 -20.969 -1.893 1 76.5 91 GLY A C 1
ATOM 730 O O . GLY A 1 91 ? 7.117 -21.703 -2.547 1 76.5 91 GLY A O 1
ATOM 731 N N . GLN A 1 92 ? 5.949 -21.219 -0.647 1 76.88 92 GLN A N 1
ATOM 732 C CA . GLN A 1 92 ? 6.43 -22.453 -0.01 1 76.88 92 GLN A CA 1
ATOM 733 C C . GLN A 1 92 ? 5.301 -23.469 0.155 1 76.88 92 GLN A C 1
ATOM 735 O O . GLN A 1 92 ? 4.168 -23.094 0.457 1 76.88 92 GLN A O 1
ATOM 740 N N . ASP A 1 93 ? 5.656 -24.609 -0.255 1 77.75 93 ASP A N 1
ATOM 741 C CA . ASP A 1 93 ? 4.656 -25.641 -0.051 1 77.75 93 ASP A CA 1
ATOM 742 C C . ASP A 1 93 ? 5.078 -26.609 1.061 1 77.75 93 ASP A C 1
ATOM 744 O O . ASP A 1 93 ? 6.203 -26.531 1.559 1 77.75 93 ASP A O 1
ATOM 748 N N . ILE A 1 94 ? 4.176 -27.391 1.654 1 74.31 94 ILE A N 1
ATOM 749 C CA . ILE A 1 94 ? 4.371 -28.266 2.805 1 74.31 94 ILE A CA 1
ATOM 750 C C . ILE A 1 94 ? 5.418 -29.328 2.473 1 74.31 94 ILE A C 1
ATOM 752 O O . ILE A 1 94 ? 6.066 -29.875 3.371 1 74.31 94 ILE A O 1
ATOM 756 N N . PHE A 1 95 ? 5.602 -29.562 1.246 1 72.56 95 PHE A N 1
ATOM 757 C CA . PHE A 1 95 ? 6.512 -30.625 0.866 1 72.56 95 PHE A CA 1
ATOM 758 C C . PHE A 1 95 ? 7.895 -30.078 0.541 1 72.56 95 PHE A C 1
ATOM 760 O O . PHE A 1 95 ? 8.812 -30.828 0.222 1 72.56 95 PHE A O 1
ATOM 767 N N . ALA A 1 96 ? 7.879 -28.672 0.598 1 64.94 96 ALA A N 1
ATOM 768 C CA . ALA A 1 96 ? 9.164 -28.062 0.294 1 64.94 96 ALA A CA 1
ATOM 769 C C . ALA A 1 96 ? 10.188 -28.359 1.391 1 64.94 96 ALA A C 1
ATOM 771 O O . ALA A 1 96 ? 9.836 -28.422 2.572 1 64.94 96 ALA A O 1
ATOM 772 N N . THR A 1 97 ? 11.25 -28.891 1.132 1 58.06 97 THR A N 1
ATOM 773 C CA . THR A 1 97 ? 12.312 -29.328 2.033 1 58.06 97 THR A CA 1
ATOM 774 C C . THR A 1 97 ? 12.891 -28.141 2.797 1 58.06 97 THR A C 1
ATOM 776 O O . THR A 1 97 ? 13.5 -28.312 3.857 1 58.06 97 THR A O 1
ATOM 779 N N . LYS A 1 98 ? 12.977 -27.031 2.213 1 57.56 98 LYS A N 1
ATOM 780 C CA . LYS A 1 98 ? 13.695 -25.938 2.859 1 57.56 98 LYS A CA 1
ATOM 781 C C . LYS A 1 98 ? 12.773 -25.156 3.783 1 57.56 98 LYS A C 1
ATOM 783 O O . LYS A 1 98 ? 11.664 -24.781 3.396 1 57.56 98 LYS A O 1
ATOM 788 N N . GLU A 1 99 ? 12.898 -25.391 5.105 1 57.66 99 GLU A N 1
ATOM 789 C CA . GLU A 1 99 ? 12.125 -24.734 6.156 1 57.66 99 GLU A CA 1
ATOM 790 C C . GLU A 1 99 ? 12.164 -23.203 5.996 1 57.66 99 GLU A C 1
ATOM 792 O O . GLU A 1 99 ? 13.203 -22.578 6.203 1 57.66 99 GLU A O 1
ATOM 797 N N . ILE A 1 100 ? 11.43 -22.609 5.098 1 62.19 100 ILE A N 1
ATOM 798 C CA . ILE A 1 100 ? 11.43 -21.156 4.977 1 62.19 100 ILE A CA 1
ATOM 799 C C . ILE A 1 100 ? 10.555 -20.547 6.07 1 62.19 100 ILE A C 1
ATOM 801 O O . ILE A 1 100 ? 9.578 -21.156 6.504 1 62.19 100 ILE A O 1
ATOM 805 N N . GLU A 1 101 ? 11.125 -19.609 6.688 1 70.19 101 GLU A N 1
ATOM 806 C CA . GLU A 1 101 ? 10.477 -18.844 7.75 1 70.19 101 GLU A CA 1
ATOM 807 C C . GLU A 1 101 ? 9.062 -18.438 7.355 1 70.19 101 GLU A C 1
ATOM 809 O O . GLU A 1 101 ? 8.797 -18.172 6.184 1 70.19 101 GLU A O 1
ATOM 814 N N . GLU A 1 102 ? 8.133 -18.609 8.32 1 77.56 102 GLU A N 1
ATOM 815 C CA . GLU A 1 102 ? 6.727 -18.25 8.133 1 77.56 102 GLU A CA 1
ATOM 816 C C . GLU A 1 102 ? 6.57 -16.75 7.887 1 77.56 102 GLU A C 1
ATOM 818 O O . GLU A 1 102 ? 7.258 -15.945 8.508 1 77.56 102 GLU A O 1
ATOM 823 N N . GLU A 1 103 ? 5.793 -16.422 6.934 1 81.5 103 GLU A N 1
ATOM 824 C CA . GLU A 1 103 ? 5.555 -15 6.652 1 81.5 103 GLU A CA 1
ATOM 825 C C . GLU A 1 103 ? 4.844 -14.32 7.82 1 81.5 103 GLU A C 1
ATOM 827 O O . GLU A 1 103 ? 5.223 -13.219 8.227 1 81.5 103 GLU A O 1
ATOM 832 N N . TRP A 1 104 ? 3.854 -15.094 8.352 1 87.69 104 TRP A N 1
ATOM 833 C CA . TRP A 1 104 ? 3.139 -14.555 9.508 1 87.69 104 TRP A CA 1
ATOM 834 C C . TRP A 1 104 ? 3.83 -14.953 10.805 1 87.69 104 TRP A C 1
ATOM 836 O O . TRP A 1 104 ? 3.207 -15.547 11.688 1 87.69 104 TRP A O 1
ATOM 846 N N . SER A 1 105 ? 5.113 -14.688 10.852 1 89.12 105 SER A N 1
ATOM 847 C CA . SER A 1 105 ? 5.879 -14.742 12.094 1 89.12 105 SER A CA 1
ATOM 848 C C . SER A 1 105 ? 5.645 -13.5 12.945 1 89.12 105 SER A C 1
ATOM 850 O O . SER A 1 105 ? 4.906 -12.594 12.547 1 89.12 105 SER A O 1
ATOM 852 N N . PHE A 1 106 ? 6.23 -13.5 14.117 1 92.06 106 PHE A N 1
ATOM 853 C CA . PHE A 1 106 ? 6.047 -12.32 14.945 1 92.06 106 PHE A CA 1
ATOM 854 C C . PHE A 1 106 ? 6.613 -11.078 14.25 1 92.06 106 PHE A C 1
ATOM 856 O O . PHE A 1 106 ? 5.969 -10.031 14.227 1 92.06 106 PHE A O 1
ATOM 863 N N . ALA A 1 107 ? 7.824 -11.203 13.688 1 91.81 107 ALA A N 1
ATOM 864 C CA . ALA A 1 107 ? 8.445 -10.078 13 1 91.81 107 ALA A CA 1
ATOM 865 C C . ALA A 1 107 ? 7.594 -9.617 11.82 1 91.81 107 ALA A C 1
ATOM 867 O O . ALA A 1 107 ? 7.426 -8.414 11.594 1 91.81 107 ALA A O 1
ATOM 868 N N . GLY A 1 108 ? 7.066 -10.602 11.117 1 92.31 108 GLY A N 1
ATOM 869 C CA . GLY A 1 108 ? 6.191 -10.273 10 1 92.31 108 GLY A CA 1
ATOM 870 C C . GLY A 1 108 ? 4.895 -9.617 10.43 1 92.31 108 GLY A C 1
ATOM 871 O O . GLY A 1 108 ? 4.441 -8.656 9.812 1 92.31 108 GLY A O 1
ATOM 872 N N . SER A 1 109 ? 4.34 -10.148 11.492 1 94.88 109 SER A N 1
ATOM 873 C CA . SER A 1 109 ? 3.096 -9.594 12.016 1 94.88 109 SER A CA 1
ATOM 874 C C . SER A 1 109 ? 3.303 -8.195 12.594 1 94.88 109 SER A C 1
ATOM 876 O O . SER A 1 109 ? 2.432 -7.336 12.469 1 94.88 109 SER A O 1
ATOM 878 N N . LEU A 1 110 ? 4.414 -8.047 13.188 1 95.88 110 LEU A N 1
ATOM 879 C CA . LEU A 1 110 ? 4.742 -6.727 13.719 1 95.88 110 LEU A CA 1
ATOM 880 C C . LEU A 1 110 ? 4.875 -5.703 12.594 1 95.88 110 LEU A C 1
ATOM 882 O O . LEU A 1 110 ? 4.355 -4.59 12.695 1 95.88 110 LEU A O 1
ATOM 886 N N . LEU A 1 111 ? 5.621 -6.086 11.586 1 95.25 111 LEU A N 1
ATOM 887 C CA . LEU A 1 111 ? 5.75 -5.211 10.43 1 95.25 111 LEU A CA 1
ATOM 888 C C . LEU A 1 111 ? 4.383 -4.863 9.852 1 95.25 111 LEU A C 1
ATOM 890 O O . LEU A 1 111 ? 4.117 -3.705 9.523 1 95.25 111 LEU A O 1
ATOM 894 N N . TYR A 1 112 ? 3.523 -5.84 9.836 1 95.88 112 TYR A N 1
ATOM 895 C CA . TYR A 1 112 ? 2.17 -5.625 9.336 1 95.88 112 TYR A CA 1
ATOM 896 C C . TYR A 1 112 ? 1.426 -4.617 10.211 1 95.88 112 TYR A C 1
ATOM 898 O O . TYR A 1 112 ? 0.809 -3.682 9.695 1 95.88 112 TYR A O 1
ATOM 906 N N . SER A 1 113 ? 1.459 -4.844 11.445 1 97.06 113 SER A N 1
ATOM 907 C CA . SER A 1 113 ? 0.763 -3.969 12.383 1 97.06 113 SER A CA 1
ATOM 908 C C . SER A 1 113 ? 1.23 -2.525 12.25 1 97.06 113 SER A C 1
ATOM 910 O O . SER A 1 113 ? 0.416 -1.601 12.242 1 97.06 113 SER A O 1
ATOM 912 N N . VAL A 1 114 ? 2.48 -2.342 12.109 1 97 114 VAL A N 1
ATOM 913 C CA . VAL A 1 114 ? 3.047 -1 12.016 1 97 114 VAL A CA 1
ATOM 914 C C . VAL A 1 114 ? 2.676 -0.371 10.68 1 97 114 VAL A C 1
ATOM 916 O O . VAL A 1 114 ? 2.359 0.819 10.609 1 97 114 VAL A O 1
ATOM 919 N N . THR A 1 115 ? 2.711 -1.129 9.625 1 96.19 115 THR A N 1
ATOM 920 C CA . THR A 1 115 ? 2.371 -0.593 8.312 1 96.19 115 THR A CA 1
ATOM 921 C C . THR A 1 115 ? 0.897 -0.2 8.258 1 96.19 115 THR A C 1
ATOM 923 O O . THR A 1 115 ? 0.528 0.742 7.551 1 96.19 115 THR A O 1
ATOM 926 N N . VAL A 1 116 ? 0.065 -0.874 9.016 1 97.19 116 VAL A N 1
ATOM 927 C CA . VAL A 1 116 ? -1.355 -0.547 9.07 1 97.19 116 VAL A CA 1
ATOM 928 C C . VAL A 1 116 ? -1.548 0.818 9.727 1 97.19 116 VAL A C 1
ATOM 930 O O . VAL A 1 116 ? -2.227 1.689 9.172 1 97.19 116 VAL A O 1
ATOM 933 N N . ILE A 1 117 ? -0.894 1.017 10.82 1 97 117 ILE A N 1
ATOM 934 C CA . ILE A 1 117 ? -1.174 2.221 11.594 1 97 117 ILE A CA 1
ATOM 935 C C . ILE A 1 117 ? -0.403 3.402 11.008 1 97 117 ILE A C 1
ATOM 937 O O . ILE A 1 117 ? -0.701 4.559 11.312 1 97 117 ILE A O 1
ATOM 941 N N . THR A 1 118 ? 0.593 3.16 10.156 1 96.25 118 THR A N 1
ATOM 942 C CA . THR A 1 118 ? 1.331 4.223 9.484 1 96.25 118 THR A CA 1
ATOM 943 C C . THR A 1 118 ? 0.808 4.426 8.062 1 96.25 118 THR A C 1
ATOM 945 O O . THR A 1 118 ? 1.337 5.25 7.316 1 96.25 118 THR A O 1
ATOM 948 N N . THR A 1 119 ? -0.153 3.623 7.582 1 95.75 119 THR A N 1
ATOM 949 C CA . THR A 1 119 ? -0.874 3.691 6.316 1 95.75 119 THR A CA 1
ATOM 950 C C . THR A 1 119 ? 0.07 3.443 5.145 1 95.75 119 THR A C 1
ATOM 952 O O . THR A 1 119 ? -0.098 4.027 4.07 1 95.75 119 THR A O 1
ATOM 955 N N . ILE A 1 120 ? 1.187 2.814 5.277 1 94.75 120 ILE A N 1
ATOM 956 C CA . ILE A 1 120 ? 2.104 2.439 4.207 1 94.75 120 ILE A CA 1
ATOM 957 C C . ILE A 1 120 ? 1.492 1.313 3.375 1 94.75 120 ILE A C 1
ATOM 959 O O . ILE A 1 120 ? 1.475 1.383 2.145 1 94.75 120 ILE A O 1
ATOM 963 N N . GLY A 1 121 ? 0.916 0.316 3.902 1 89.25 121 GLY A N 1
ATOM 964 C CA . GLY A 1 121 ? 0.135 -0.744 3.285 1 89.25 121 GLY A CA 1
ATOM 965 C C . GLY A 1 121 ? 0.903 -1.508 2.223 1 89.25 121 GLY A C 1
ATOM 966 O O . GLY A 1 121 ? 0.48 -1.567 1.065 1 89.25 121 GLY A O 1
ATOM 967 N N . TYR A 1 122 ? 1.956 -2.168 2.424 1 89.94 122 TYR A N 1
ATOM 968 C CA . TYR A 1 122 ? 2.764 -2.924 1.473 1 89.94 122 TYR A CA 1
ATOM 969 C C . TYR A 1 122 ? 1.908 -3.922 0.702 1 89.94 122 TYR A C 1
ATOM 971 O O . TYR A 1 122 ? 2.092 -4.105 -0.504 1 89.94 122 TYR A O 1
ATOM 979 N N . GLY A 1 123 ? 1.019 -4.613 1.414 1 87.25 123 GLY A N 1
ATOM 980 C CA . GLY A 1 123 ? 0.09 -5.527 0.763 1 87.25 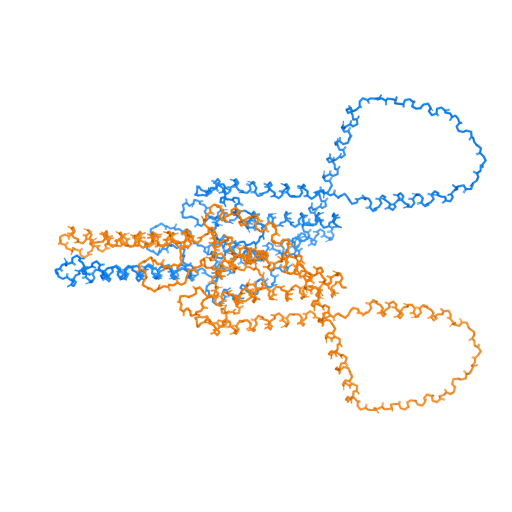123 GLY A CA 1
ATOM 981 C C . GLY A 1 123 ? 0.659 -6.918 0.566 1 87.25 123 GLY A C 1
ATOM 982 O O . GLY A 1 123 ? -0.038 -7.816 0.092 1 87.25 123 GLY A O 1
ATOM 983 N N . HIS A 1 124 ? 1.986 -7.125 0.771 1 82.38 124 HIS A N 1
ATOM 984 C CA . HIS A 1 124 ? 2.562 -8.461 0.64 1 82.38 124 HIS A CA 1
ATOM 985 C C . HIS A 1 124 ? 2.006 -9.406 1.698 1 82.38 124 HIS A C 1
ATOM 987 O O . HIS A 1 124 ? 1.896 -10.609 1.462 1 82.38 124 HIS A O 1
ATOM 993 N N . LEU A 1 125 ? 1.723 -8.859 2.834 1 86.5 125 LEU A N 1
ATOM 994 C CA . LEU A 1 125 ? 1.045 -9.594 3.9 1 86.5 125 LEU A CA 1
ATOM 995 C C . LEU A 1 125 ? -0.301 -8.953 4.227 1 86.5 125 LEU A C 1
ATOM 997 O O . LEU A 1 125 ? -0.358 -7.797 4.652 1 86.5 125 LEU A O 1
ATOM 1001 N N . THR A 1 126 ? -1.293 -9.586 3.834 1 90.25 126 THR A N 1
ATOM 1002 C CA . THR A 1 126 ? -2.629 -9.047 4.07 1 90.25 126 THR A CA 1
ATOM 1003 C C . THR A 1 126 ? -3.525 -10.094 4.723 1 90.25 126 THR A C 1
ATOM 1005 O O . THR A 1 126 ? -3.328 -11.297 4.531 1 90.25 126 THR A O 1
ATOM 1008 N N . PRO A 1 127 ? -4.398 -9.633 5.512 1 91.56 127 PRO A N 1
ATOM 1009 C CA . PRO A 1 127 ? -5.316 -10.602 6.121 1 91.56 127 PRO A CA 1
ATOM 1010 C C . PRO A 1 127 ? -6.234 -11.266 5.098 1 91.56 127 PRO A C 1
ATOM 1012 O O . PRO A 1 127 ? -6.75 -10.594 4.199 1 91.56 127 PRO A O 1
ATOM 1015 N N . ARG A 1 128 ? -6.352 -12.586 5.262 1 88.75 128 ARG A N 1
ATOM 1016 C CA . ARG A 1 128 ? -7.188 -13.344 4.34 1 88.75 128 ARG A CA 1
ATOM 1017 C C . ARG A 1 128 ? -8.383 -13.953 5.062 1 88.75 128 ARG A C 1
ATOM 1019 O O . ARG A 1 128 ? -9.297 -14.484 4.426 1 88.75 128 ARG A O 1
ATOM 1026 N N . THR A 1 129 ? -8.398 -13.797 6.336 1 90.5 129 THR A N 1
ATOM 1027 C CA . THR A 1 129 ? -9.508 -14.297 7.141 1 90.5 129 THR A CA 1
ATOM 1028 C C . THR A 1 129 ? -10.5 -13.18 7.438 1 90.5 129 THR A C 1
ATOM 1030 O O . THR A 1 129 ? -10.141 -12 7.434 1 90.5 129 THR A O 1
ATOM 1033 N N . ASN A 1 130 ? -11.766 -13.523 7.652 1 93.06 130 ASN A N 1
ATOM 1034 C CA . ASN A 1 130 ? -12.789 -12.531 7.969 1 93.06 130 ASN A CA 1
ATOM 1035 C C . ASN A 1 130 ? -12.461 -11.789 9.266 1 93.06 130 ASN A C 1
ATOM 1037 O O . ASN A 1 130 ? -12.586 -10.562 9.328 1 93.06 130 ASN A O 1
ATOM 1041 N N . TRP A 1 131 ? -12.07 -12.547 10.203 1 94 131 TRP A N 1
ATOM 1042 C CA . TRP A 1 131 ? -11.727 -11.93 11.477 1 94 131 TRP A CA 1
ATOM 1043 C C . TRP A 1 131 ? -10.508 -11.031 11.336 1 94 131 TRP A C 1
ATOM 1045 O O . TRP A 1 131 ? -10.438 -9.969 11.969 1 94 131 TRP A O 1
ATOM 1055 N N . GLY A 1 132 ? -9.516 -11.508 10.539 1 94.81 132 GLY A N 1
ATOM 1056 C CA . GLY A 1 132 ? -8.352 -10.672 10.305 1 94.81 132 GLY A CA 1
ATOM 1057 C C . GLY A 1 132 ? -8.703 -9.328 9.68 1 94.81 132 GLY A C 1
ATOM 1058 O O . GLY A 1 132 ? -8.164 -8.297 10.078 1 94.81 132 GLY A O 1
ATOM 1059 N N . ARG A 1 133 ? -9.641 -9.297 8.789 1 95.38 133 ARG A N 1
ATOM 1060 C CA . ARG A 1 133 ? -10.055 -8.086 8.094 1 95.38 133 ARG A CA 1
ATOM 1061 C C . ARG A 1 133 ? -10.836 -7.164 9.023 1 95.38 133 ARG A C 1
ATOM 1063 O O . ARG A 1 133 ? -10.617 -5.949 9.031 1 95.38 133 ARG A O 1
ATOM 1070 N N . ILE A 1 134 ? -11.695 -7.723 9.805 1 96.25 134 ILE A N 1
ATOM 1071 C CA . ILE A 1 134 ? -12.492 -6.941 10.75 1 96.25 134 ILE A CA 1
ATOM 1072 C C . ILE A 1 134 ? -11.578 -6.289 11.781 1 96.25 134 ILE A C 1
ATOM 1074 O O . ILE A 1 134 ? -11.703 -5.098 12.062 1 96.25 134 ILE A O 1
ATOM 1078 N N . VAL A 1 135 ? -10.703 -7.074 12.312 1 97.25 135 VAL A N 1
ATOM 1079 C CA . VAL A 1 135 ? -9.789 -6.574 13.336 1 97.25 135 VAL A CA 1
ATOM 1080 C C . VAL A 1 135 ? -8.875 -5.504 12.742 1 97.25 135 VAL A C 1
ATOM 1082 O O . VAL A 1 135 ? -8.539 -4.527 13.414 1 97.25 135 VAL A O 1
ATOM 1085 N N . THR A 1 136 ? -8.469 -5.715 11.492 1 97.25 136 THR A N 1
ATOM 1086 C CA . THR A 1 136 ? -7.648 -4.711 10.836 1 97.25 136 THR A CA 1
ATOM 1087 C C . THR A 1 136 ? -8.359 -3.359 10.805 1 97.25 136 THR A C 1
ATOM 1089 O O . THR A 1 136 ? -7.742 -2.322 11.055 1 97.25 136 THR A O 1
ATOM 1092 N N . ILE A 1 137 ? -9.656 -3.367 10.523 1 96.25 137 ILE A N 1
ATOM 1093 C CA . ILE A 1 137 ? -10.438 -2.141 10.453 1 96.25 137 ILE A CA 1
ATOM 1094 C C . ILE A 1 137 ? -10.445 -1.444 11.805 1 96.25 137 ILE A C 1
ATOM 1096 O O . ILE A 1 137 ? -10.094 -0.264 11.906 1 96.25 137 ILE A O 1
ATOM 1100 N N . PHE A 1 138 ? -10.734 -2.133 12.812 1 96.88 138 PHE A N 1
ATOM 1101 C CA . PHE A 1 138 ? -10.805 -1.556 14.148 1 96.88 138 PHE A CA 1
ATOM 1102 C C . PHE A 1 138 ? -9.422 -1.146 14.633 1 96.88 138 PHE A C 1
ATOM 1104 O O . PHE A 1 138 ? -9.266 -0.116 15.289 1 96.88 138 PHE A O 1
ATOM 1111 N N . TYR A 1 139 ? -8.477 -2.004 14.359 1 97.62 139 TYR A N 1
ATOM 1112 C CA . TYR A 1 139 ? -7.094 -1.699 14.711 1 97.62 139 TYR A CA 1
ATOM 1113 C C . TYR A 1 139 ? -6.641 -0.399 14.055 1 97.62 139 TYR A C 1
ATOM 1115 O O . TYR A 1 139 ? -5.969 0.42 14.688 1 97.62 139 TYR A O 1
ATOM 1123 N N . ALA A 1 140 ? -7.039 -0.208 12.836 1 96.94 140 ALA A N 1
ATOM 1124 C CA . ALA A 1 140 ? -6.648 0.981 12.086 1 96.94 140 ALA A CA 1
ATOM 1125 C C . ALA A 1 140 ? -7.363 2.223 12.617 1 96.94 140 ALA A C 1
ATOM 1127 O O . ALA A 1 140 ? -6.766 3.297 12.711 1 96.94 140 ALA A O 1
ATOM 1128 N N . ILE A 1 141 ? -8.625 2.131 12.93 1 94.81 141 ILE A N 1
ATOM 1129 C CA . ILE A 1 141 ? -9.43 3.25 13.398 1 94.81 141 ILE A CA 1
ATOM 1130 C C . ILE A 1 141 ? -8.797 3.855 14.648 1 94.81 141 ILE A C 1
ATOM 1132 O O . ILE A 1 141 ? -8.727 5.078 14.781 1 94.81 141 ILE A O 1
ATOM 1136 N N . ILE A 1 142 ? -8.266 3.035 15.469 1 95.38 142 ILE A N 1
ATOM 1137 C CA . ILE A 1 142 ? -7.664 3.486 16.719 1 95.38 142 ILE A CA 1
ATOM 1138 C C . ILE A 1 142 ? -6.195 3.838 16.484 1 95.38 142 ILE A C 1
ATOM 1140 O O . ILE A 1 142 ? -5.715 4.867 16.969 1 95.38 142 ILE A O 1
ATOM 1144 N N . GLY A 1 143 ? -5.547 3.023 15.805 1 97 143 GLY A N 1
ATOM 1145 C CA . GLY A 1 143 ? -4.105 3.121 15.664 1 97 143 GLY A CA 1
ATOM 1146 C C . GLY A 1 143 ? -3.666 4.312 14.828 1 97 143 GLY A C 1
ATOM 1147 O O . GLY A 1 143 ? -2.652 4.945 15.133 1 97 143 GLY A O 1
ATOM 1148 N N . ILE A 1 144 ? -4.387 4.656 13.742 1 95.06 144 ILE A N 1
ATOM 1149 C CA . ILE A 1 144 ? -3.963 5.703 12.82 1 95.06 144 ILE A CA 1
ATOM 1150 C C . ILE A 1 144 ? -3.963 7.051 13.531 1 95.06 144 ILE A C 1
ATOM 1152 O O . ILE A 1 144 ? -2.947 7.754 13.547 1 95.06 144 ILE A O 1
ATOM 1156 N N . PRO A 1 145 ? -5.062 7.473 14.195 1 91.5 145 PRO A N 1
ATOM 1157 C CA . PRO A 1 145 ? -5.023 8.734 14.938 1 91.5 145 PRO A CA 1
ATOM 1158 C C . PRO A 1 145 ? -3.973 8.742 16.047 1 91.5 145 PRO A C 1
ATOM 1160 O O . PRO A 1 145 ? -3.326 9.766 16.281 1 91.5 145 PRO A O 1
ATOM 1163 N N . LEU A 1 146 ? -3.83 7.66 16.656 1 93.62 146 LEU A N 1
ATOM 1164 C CA . LEU A 1 146 ? -2.822 7.547 17.703 1 93.62 146 LEU A CA 1
ATOM 1165 C C . LEU A 1 146 ? -1.425 7.785 17.156 1 93.62 146 LEU A C 1
ATOM 1167 O O . LEU A 1 146 ? -0.629 8.516 17.75 1 93.62 146 LEU A O 1
ATOM 1171 N N . THR A 1 147 ? -1.128 7.176 16.078 1 95 147 THR A N 1
ATOM 1172 C CA . THR A 1 147 ? 0.181 7.316 15.453 1 95 147 THR A CA 1
ATOM 1173 C C . THR A 1 147 ? 0.399 8.75 14.969 1 95 147 THR A C 1
ATOM 1175 O O . THR A 1 147 ? 1.487 9.305 15.133 1 95 147 THR A O 1
ATOM 1178 N N . LEU A 1 148 ? -0.62 9.312 14.359 1 92.06 148 LEU A N 1
ATOM 1179 C CA . LEU A 1 148 ? -0.513 10.68 13.883 1 92.06 148 LEU A CA 1
ATOM 1180 C C . LEU A 1 148 ? -0.222 11.641 15.039 1 92.06 148 LEU A C 1
ATOM 1182 O O . LEU A 1 148 ? 0.603 12.547 14.906 1 92.06 148 LEU A O 1
ATOM 1186 N N . LEU A 1 149 ? -0.918 11.43 16.141 1 90.75 149 LEU A N 1
ATOM 1187 C CA . LEU A 1 149 ? -0.697 12.25 17.328 1 90.75 149 LEU A CA 1
ATOM 1188 C C . LEU A 1 149 ? 0.724 12.07 17.844 1 90.75 149 LEU A C 1
ATOM 1190 O O . LEU A 1 149 ? 1.385 13.055 18.203 1 90.75 149 LEU A O 1
ATOM 1194 N N . CYS A 1 150 ? 1.144 10.891 17.859 1 93.5 150 CYS A N 1
ATOM 1195 C CA . CYS A 1 150 ? 2.488 10.594 18.344 1 93.5 150 CYS A CA 1
ATOM 1196 C C . CYS A 1 150 ? 3.543 11.219 17.438 1 93.5 150 CYS A C 1
ATOM 1198 O O . CYS A 1 150 ? 4.496 11.836 17.922 1 93.5 150 CYS A O 1
ATOM 1200 N N . LEU A 1 151 ? 3.377 11.102 16.172 1 92.75 151 LEU A N 1
ATOM 1201 C CA . LEU A 1 151 ? 4.332 11.648 15.211 1 92.75 151 LEU A CA 1
ATOM 1202 C C . LEU A 1 151 ? 4.391 13.164 15.305 1 92.75 151 LEU A C 1
ATOM 1204 O O . LEU A 1 151 ? 5.469 13.758 15.211 1 92.75 151 LEU A O 1
ATOM 1208 N N . SER A 1 152 ? 3.283 13.75 15.469 1 89.38 152 SER A N 1
ATOM 1209 C CA . SER A 1 152 ? 3.24 15.203 15.609 1 89.38 152 SER A CA 1
ATOM 1210 C C . SER A 1 152 ? 3.99 15.664 16.844 1 89.38 152 SER A C 1
ATOM 1212 O O . SER A 1 152 ? 4.746 16.641 16.797 1 89.38 152 SER A O 1
ATOM 1214 N N . ASN A 1 153 ? 3.814 14.977 17.891 1 90.31 153 ASN A N 1
ATOM 1215 C CA . ASN A 1 153 ? 4.453 15.328 19.156 1 90.31 153 ASN A CA 1
ATOM 1216 C C . ASN A 1 153 ? 5.965 15.133 19.094 1 90.31 153 ASN A C 1
ATOM 1218 O O . ASN A 1 153 ? 6.73 16.031 19.453 1 90.31 153 ASN A O 1
ATOM 1222 N N . ILE A 1 154 ? 6.359 14.031 18.641 1 91.56 154 ILE A N 1
ATOM 1223 C CA . ILE A 1 154 ? 7.781 13.727 18.562 1 91.56 154 ILE A CA 1
ATOM 1224 C C . ILE A 1 154 ? 8.445 14.617 17.516 1 91.56 154 ILE A C 1
ATOM 1226 O O . ILE A 1 154 ? 9.57 15.078 17.703 1 91.56 154 ILE A O 1
ATOM 1230 N N . GLY A 1 155 ? 7.773 14.766 16.422 1 90.12 155 GLY A N 1
ATOM 1231 C CA . GLY A 1 155 ? 8.281 15.641 15.391 1 90.12 155 GLY A CA 1
ATOM 1232 C C . GLY A 1 155 ? 8.539 17.062 15.875 1 90.12 155 GLY A C 1
ATOM 1233 O O . GLY A 1 155 ? 9.562 17.656 15.539 1 90.12 155 GLY A O 1
ATOM 1234 N N . CYS A 1 156 ? 7.66 17.547 16.656 1 89.5 156 CYS A N 1
ATOM 1235 C CA . CYS A 1 156 ? 7.809 18.891 17.203 1 89.5 156 CYS A CA 1
ATOM 1236 C C . CYS A 1 156 ? 9.008 18.953 18.156 1 89.5 156 CYS A C 1
ATOM 1238 O O . CYS A 1 156 ? 9.758 19.938 18.125 1 89.5 156 CYS A O 1
ATOM 1240 N N . LEU A 1 157 ? 9.133 18.016 18.922 1 90.12 157 LEU A N 1
ATOM 1241 C CA . LEU A 1 157 ? 10.25 17.953 19.859 1 90.12 157 LEU A CA 1
ATOM 1242 C C . LEU A 1 157 ? 11.578 17.922 19.109 1 90.12 157 LEU A C 1
ATOM 1244 O O . LEU A 1 157 ? 12.508 18.656 19.438 1 90.12 157 LEU A O 1
ATOM 1248 N N . LEU A 1 158 ? 11.633 17.141 18.125 1 91 158 LEU A N 1
ATOM 1249 C CA . LEU A 1 158 ? 12.859 17.016 17.344 1 91 158 LEU A CA 1
ATOM 1250 C C . LEU A 1 158 ? 13.125 18.297 16.562 1 91 158 LEU A C 1
ATOM 1252 O O . LEU A 1 158 ? 14.281 18.672 16.359 1 91 158 LEU A O 1
ATOM 1256 N N . ALA A 1 159 ? 12.086 18.844 16.109 1 91.88 159 ALA A N 1
ATOM 1257 C CA . ALA A 1 159 ? 12.227 20.125 15.406 1 91.88 159 ALA A CA 1
ATOM 1258 C C . ALA A 1 159 ? 12.844 21.188 16.297 1 91.88 159 ALA A C 1
ATOM 1260 O O . ALA A 1 159 ? 13.703 21.953 15.867 1 91.88 159 ALA A O 1
ATOM 1261 N N . LYS A 1 160 ? 12.383 21.25 17.484 1 90.38 160 LYS A N 1
ATOM 1262 C CA . LYS A 1 160 ? 12.938 22.203 18.453 1 90.38 160 LYS A CA 1
ATOM 1263 C C . LYS A 1 160 ? 14.422 21.938 18.688 1 90.38 160 LYS A C 1
ATOM 1265 O O . LYS A 1 160 ? 15.227 22.875 18.719 1 90.38 160 LYS A O 1
ATOM 1270 N N . LEU A 1 161 ? 14.695 20.672 18.844 1 90.38 161 LEU A N 1
ATOM 1271 C CA . LEU A 1 161 ? 16.094 20.297 19.031 1 90.38 161 LEU A CA 1
ATOM 1272 C C . LEU A 1 161 ? 16.922 20.672 17.812 1 90.38 161 LEU A C 1
ATOM 1274 O O . LEU A 1 161 ? 18.047 21.172 17.953 1 90.38 161 LEU A O 1
ATOM 1278 N N . PHE A 1 162 ? 16.438 20.453 16.672 1 90.62 162 PHE A N 1
ATOM 1279 C CA . PHE A 1 162 ? 17.156 20.75 15.438 1 90.62 162 PHE A CA 1
ATOM 1280 C C . PHE A 1 162 ? 17.359 22.266 15.289 1 90.62 162 PHE A C 1
ATOM 1282 O O . PHE A 1 162 ? 18.391 22.703 14.773 1 90.62 162 PHE A O 1
ATOM 1289 N N . ARG A 1 163 ? 16.438 23.016 15.672 1 90.12 163 ARG A N 1
ATOM 1290 C CA . ARG A 1 163 ? 16.547 24.469 15.625 1 90.12 163 ARG A CA 1
ATOM 1291 C C . ARG A 1 163 ? 17.672 24.969 16.516 1 90.12 163 ARG A C 1
ATOM 1293 O O . ARG A 1 163 ? 18.422 25.859 16.141 1 90.12 163 ARG A O 1
ATOM 1300 N N . ILE A 1 164 ? 17.797 24.391 17.641 1 88.88 164 ILE A N 1
ATOM 1301 C CA . ILE A 1 164 ? 18.844 24.766 18.578 1 88.88 164 ILE A CA 1
ATOM 1302 C C . ILE A 1 164 ? 20.203 24.406 18 1 88.88 164 ILE A C 1
ATOM 1304 O O . ILE A 1 164 ? 21.141 25.203 18.078 1 88.88 164 ILE A O 1
ATOM 1308 N N . LEU A 1 165 ? 20.234 23.312 17.469 1 88.81 165 LEU A N 1
ATOM 1309 C CA . LEU A 1 165 ? 21.484 22.875 16.875 1 88.81 165 LEU A CA 1
ATOM 1310 C C . LEU A 1 165 ? 21.859 23.75 15.688 1 88.81 165 LEU A C 1
ATOM 1312 O O . LEU A 1 165 ? 23.047 24.062 15.492 1 88.81 165 LEU A O 1
ATOM 1316 N N . TRP A 1 166 ? 20.875 24.078 14.93 1 87.38 166 TRP A N 1
ATOM 1317 C CA . TRP A 1 166 ? 21.109 24.922 13.766 1 87.38 166 TRP A CA 1
ATOM 1318 C C . TRP A 1 166 ? 21.578 26.312 14.18 1 87.38 166 TRP A C 1
ATOM 1320 O O . TRP A 1 166 ? 22.469 26.875 13.555 1 87.38 166 TRP A O 1
ATOM 1330 N N . LYS A 1 167 ? 21.031 26.828 15.227 1 84.88 167 LYS A N 1
ATOM 1331 C CA . LYS A 1 167 ? 21.453 28.125 15.758 1 84.88 167 LYS A CA 1
ATOM 1332 C C . LYS A 1 167 ? 22.906 28.094 16.234 1 84.88 167 LYS A C 1
ATOM 1334 O O . LYS A 1 167 ? 23.656 29.031 16 1 84.88 167 LYS A O 1
ATOM 1339 N N . HIS A 1 168 ? 23.25 27.062 16.781 1 86.5 168 HIS A N 1
ATOM 1340 C CA . HIS A 1 168 ? 24.609 26.906 17.297 1 86.5 168 HIS A CA 1
ATOM 1341 C C . HIS A 1 168 ? 25.625 26.812 16.172 1 86.5 168 HIS A C 1
ATOM 1343 O O . HIS A 1 168 ? 26.719 27.359 16.266 1 86.5 168 HIS A O 1
ATOM 1349 N N . THR A 1 169 ? 25.234 26.172 15.133 1 82.56 169 THR A N 1
ATOM 1350 C CA . THR A 1 169 ? 26.141 26.016 14 1 82.56 169 THR A CA 1
ATOM 1351 C C . THR A 1 169 ? 26.297 27.328 13.242 1 82.56 169 THR A C 1
ATOM 1353 O O . THR A 1 169 ? 27.375 27.641 12.75 1 82.56 169 THR A O 1
ATOM 1356 N N . GLN A 1 170 ? 25.203 28.125 13.125 1 77.25 170 GLN A N 1
ATOM 1357 C CA . GLN A 1 170 ? 25.281 29.422 12.469 1 77.25 170 GLN A CA 1
ATOM 1358 C C . GLN A 1 170 ? 26.109 30.406 13.297 1 77.25 170 GLN A C 1
ATOM 1360 O O . GLN A 1 170 ? 26.859 31.203 12.742 1 77.25 170 GLN A O 1
ATOM 1365 N N . CYS A 1 171 ? 25.922 30.375 14.539 1 71.19 171 CYS A N 1
ATOM 1366 C CA . CYS A 1 171 ? 26.703 31.266 15.406 1 71.19 171 CYS A CA 1
ATOM 1367 C C . CYS A 1 171 ? 28.188 30.938 15.336 1 71.19 171 CYS A C 1
ATOM 1369 O O . CYS A 1 171 ? 29.016 31.844 15.312 1 71.19 171 CYS A O 1
ATOM 1371 N N . LYS A 1 172 ? 28.484 29.781 15.242 1 67.25 172 LYS A N 1
ATOM 1372 C CA . LYS A 1 172 ? 29.891 29.391 15.172 1 67.25 172 LYS A CA 1
ATOM 1373 C C . LYS A 1 172 ? 30.5 29.812 13.836 1 67.25 172 LYS A C 1
ATOM 1375 O O . LYS A 1 172 ? 31.656 30.25 13.781 1 67.25 172 LYS A O 1
ATOM 1380 N N . ARG A 1 173 ? 29.703 29.781 12.797 1 63.94 173 ARG A N 1
ATOM 1381 C CA . ARG A 1 173 ? 30.188 30.188 11.484 1 63.94 173 ARG A CA 1
ATOM 1382 C C . ARG A 1 173 ? 30.375 31.703 11.414 1 63.94 173 ARG A C 1
ATOM 1384 O O . ARG A 1 173 ? 31.297 32.188 10.758 1 63.94 173 ARG A O 1
ATOM 1391 N N . CYS A 1 174 ? 29.375 32.438 12.055 1 57.56 174 CYS A N 1
ATOM 1392 C CA . CYS A 1 174 ? 29.5 33.875 12.125 1 57.56 174 CYS A CA 1
ATOM 1393 C C . CYS A 1 174 ? 30.719 34.281 12.945 1 57.56 174 CYS A C 1
ATOM 1395 O O . CYS A 1 174 ? 31.422 35.25 12.594 1 57.56 174 CYS A O 1
ATOM 1397 N N . CYS A 1 175 ? 30.859 33.594 14.07 1 55.56 175 CYS A N 1
ATOM 1398 C CA . CYS A 1 175 ? 32 33.969 14.898 1 55.56 175 CYS A CA 1
ATOM 1399 C C . CYS A 1 175 ? 33.312 33.625 14.203 1 55.56 175 CYS A C 1
ATOM 1401 O O . CYS A 1 175 ? 34.312 34.312 14.406 1 55.56 175 CYS A O 1
ATOM 1403 N N . LYS A 1 176 ? 33.219 32.625 13.492 1 55.59 176 LYS A N 1
ATOM 1404 C CA . LYS A 1 176 ? 34.469 32.281 12.836 1 55.59 176 LYS A CA 1
ATOM 1405 C C . LYS A 1 176 ? 34.75 33.219 11.672 1 55.59 176 LYS A C 1
ATOM 1407 O O . LYS A 1 176 ? 35.938 33.562 11.406 1 55.59 176 LYS A O 1
ATOM 1412 N N . LYS A 1 177 ? 33.688 33.688 11.031 1 56.41 177 LYS A N 1
ATOM 1413 C CA . LYS A 1 177 ? 33.938 34.656 9.961 1 56.41 177 LYS A CA 1
ATOM 1414 C C . LYS A 1 177 ? 34.531 35.938 10.516 1 56.41 177 LYS A C 1
ATOM 1416 O O . LYS A 1 177 ? 35.375 36.594 9.867 1 56.41 177 LYS A O 1
ATOM 1421 N N . GLU A 1 178 ? 33.938 36.281 11.688 1 55.03 178 GLU A N 1
ATOM 1422 C CA . GLU A 1 178 ? 34.5 37.5 12.266 1 55.03 178 GLU A CA 1
ATOM 1423 C C . GLU A 1 178 ? 35.969 37.344 12.594 1 55.03 178 GLU A C 1
ATOM 1425 O O . GLU A 1 178 ? 36.75 38.281 12.477 1 55.03 178 GLU A O 1
ATOM 1430 N N . ASN A 1 179 ? 36.219 36.062 12.914 1 52.16 179 ASN A N 1
ATOM 1431 C CA . ASN A 1 179 ? 37.625 35.938 13.25 1 52.16 179 ASN A CA 1
ATOM 1432 C C . ASN A 1 179 ? 38.5 36 12 1 52.16 179 ASN A C 1
ATOM 1434 O O . ASN A 1 179 ? 39.719 36.25 12.094 1 52.16 179 ASN A O 1
ATOM 1438 N N . ASN A 1 180 ? 37.938 35.531 10.875 1 49.03 180 ASN A N 1
ATOM 1439 C CA . ASN A 1 180 ? 38.844 35.594 9.75 1 49.03 180 ASN A CA 1
ATOM 1440 C C . ASN A 1 180 ? 38.875 37 9.141 1 49.03 180 ASN A C 1
ATOM 1442 O O . ASN A 1 180 ? 39.5 37.219 8.102 1 49.03 180 ASN A O 1
ATOM 1446 N N . GLU A 1 181 ? 37.844 37.75 9.195 1 44.34 181 GLU A N 1
ATOM 1447 C CA . GLU A 1 181 ? 38.062 39.094 8.68 1 44.34 181 GLU A CA 1
ATOM 1448 C C . GLU A 1 181 ? 39.031 39.875 9.578 1 44.34 181 GLU A C 1
ATOM 1450 O O . GLU A 1 181 ? 38.875 39.906 10.805 1 44.34 181 GLU A O 1
ATOM 1455 N N . PRO A 1 182 ? 40.25 40.156 9.125 1 42.62 182 PRO A N 1
ATOM 1456 C CA . PRO A 1 182 ? 41.25 40.969 9.836 1 42.62 182 PRO A CA 1
ATOM 1457 C C . PRO A 1 182 ? 40.594 42.156 10.547 1 42.62 182 PRO A C 1
ATOM 1459 O O . PRO A 1 182 ? 39.5 42.562 10.195 1 42.62 182 PRO A O 1
ATOM 1462 N N . GLY A 1 183 ? 41.156 42.594 11.703 1 39.09 183 GLY A N 1
ATOM 1463 C CA . GLY A 1 183 ? 41.031 43.656 12.672 1 39.09 183 GLY A CA 1
ATOM 1464 C C . GLY A 1 183 ? 40.781 45.031 12.039 1 39.09 183 GLY A C 1
ATOM 1465 O O . GLY A 1 183 ? 41.625 45.938 12.164 1 39.09 183 GLY A O 1
ATOM 1466 N N . SER A 1 184 ? 40.25 45.094 10.797 1 36.94 184 SER A N 1
ATOM 1467 C CA . SER A 1 184 ? 40.312 46.531 10.531 1 36.94 184 SER A CA 1
ATOM 1468 C C . SER A 1 184 ? 39.594 47.312 11.648 1 36.94 184 SER A C 1
ATOM 1470 O O . SER A 1 184 ? 38.406 47.156 11.883 1 36.94 184 SER A O 1
ATOM 1472 N N . VAL A 1 185 ? 40.344 47.469 12.797 1 36.5 185 VAL A N 1
ATOM 1473 C CA . VAL A 1 185 ? 40.156 48.438 13.859 1 36.5 185 VAL A CA 1
ATOM 1474 C C . VAL A 1 185 ? 39.594 49.75 13.273 1 36.5 185 VAL A C 1
ATOM 1476 O O . VAL A 1 185 ? 40.281 50.469 12.555 1 36.5 185 VAL A O 1
ATOM 1479 N N . ILE A 1 186 ? 38.531 49.688 12.523 1 33.53 186 ILE A N 1
ATOM 1480 C CA . ILE A 1 186 ? 38.062 51.031 12.227 1 33.53 186 ILE A CA 1
ATOM 1481 C C . ILE A 1 186 ? 38 51.844 13.516 1 33.53 186 ILE A C 1
ATOM 1483 O O . ILE A 1 186 ? 37.281 51.469 14.461 1 33.53 186 ILE A O 1
ATOM 1487 N N . GLU A 1 187 ? 39.188 52.375 13.922 1 34.16 187 GLU A N 1
ATOM 1488 C CA . GLU A 1 187 ? 39.344 53.469 14.859 1 34.16 187 GLU A CA 1
ATOM 1489 C C . GLU A 1 187 ? 38.25 54.5 14.719 1 34.16 187 GLU A C 1
ATOM 1491 O O . GLU A 1 187 ? 38.281 55.312 13.812 1 34.16 187 GLU A O 1
ATOM 1496 N N . ASN A 1 188 ? 37.031 54.062 14.547 1 30.42 188 ASN A N 1
ATOM 1497 C CA . ASN A 1 188 ? 36.188 55.25 14.477 1 30.42 188 ASN A CA 1
ATOM 1498 C C . ASN A 1 188 ? 36.375 56.156 15.68 1 30.42 188 ASN A C 1
ATOM 1500 O O . ASN A 1 188 ? 36.312 55.719 16.828 1 30.42 188 ASN A O 1
ATOM 1504 N N . PRO A 1 189 ? 37.188 57.188 15.5 1 33.25 189 PRO A N 1
ATOM 1505 C CA . PRO A 1 189 ? 37.406 58.25 16.484 1 33.25 189 PRO A CA 1
ATOM 1506 C C . PRO A 1 189 ? 36.125 58.719 17.156 1 33.25 189 PRO A C 1
ATOM 1508 O O . PRO A 1 189 ? 35.281 59.312 16.5 1 33.25 189 PRO A O 1
ATOM 1511 N N . ILE A 1 190 ? 35.375 57.844 17.766 1 31.66 190 ILE A N 1
ATOM 1512 C CA . ILE A 1 190 ? 34.219 58.375 18.484 1 31.66 190 ILE A CA 1
ATOM 1513 C C . ILE A 1 190 ? 34.656 59.5 19.422 1 31.66 190 ILE A C 1
ATOM 1515 O O . ILE A 1 190 ? 34.094 59.656 20.516 1 31.66 190 ILE A O 1
ATOM 1519 N N . ASN A 1 191 ? 35.938 59.969 19.078 1 29.25 191 ASN A N 1
ATOM 1520 C CA . ASN A 1 191 ? 36.25 60.938 20.156 1 29.25 191 ASN A CA 1
ATOM 1521 C C . ASN A 1 191 ? 35.156 61.938 20.344 1 29.25 191 ASN A C 1
ATOM 1523 O O . ASN A 1 191 ? 35.344 62.969 21.016 1 29.25 191 ASN A O 1
ATOM 1527 N N . LYS A 1 192 ? 34.375 62.25 19.234 1 34.84 192 LYS A N 1
ATOM 1528 C CA . LYS A 1 192 ? 33.938 63.594 19.5 1 34.84 192 LYS A CA 1
ATOM 1529 C C . LYS A 1 192 ? 33.031 63.656 20.719 1 34.84 192 LYS A C 1
ATOM 1531 O O . LYS A 1 192 ? 32.188 62.781 20.922 1 34.84 192 LYS A O 1
ATOM 1536 N N . PRO A 1 193 ? 33.438 64.312 21.781 1 32.41 193 PRO A N 1
ATOM 1537 C CA . PRO A 1 193 ? 32.688 64.625 23.016 1 32.41 193 PRO A CA 1
ATOM 1538 C C . PRO A 1 193 ? 31.266 65.062 22.734 1 32.41 193 PRO A C 1
ATOM 1540 O O . PRO A 1 193 ? 31.031 66 21.969 1 32.41 193 PRO A O 1
ATOM 1543 N N . LEU A 1 194 ? 30.359 64.125 22.391 1 29.06 194 LEU A N 1
ATOM 1544 C CA . LEU A 1 194 ? 28.969 64.562 22.25 1 29.06 194 LEU A CA 1
ATOM 1545 C C . LEU A 1 194 ? 28.594 65.562 23.359 1 29.06 194 LEU A C 1
ATOM 1547 O O . LEU A 1 194 ? 28.75 65.25 24.547 1 29.06 194 LEU A O 1
ATOM 1551 N N . VAL A 1 195 ? 28.75 66.75 23.062 1 30.95 195 VAL A N 1
ATOM 1552 C CA . VAL A 1 195 ? 28.281 67.875 23.812 1 30.95 195 VAL A CA 1
ATOM 1553 C C . VAL A 1 195 ? 26.891 67.625 24.375 1 30.95 195 VAL A C 1
ATOM 1555 O O . VAL A 1 195 ? 26.062 67 23.703 1 30.95 195 VAL A O 1
ATOM 1558 N N . ARG A 1 196 ? 26.703 67.688 25.703 1 30.25 196 ARG A N 1
ATOM 1559 C CA . ARG A 1 196 ? 25.641 67.562 26.688 1 30.25 196 ARG A CA 1
ATOM 1560 C C . ARG A 1 196 ? 24.406 68.375 26.266 1 30.25 196 ARG A C 1
ATOM 1562 O O . ARG A 1 196 ? 23.719 69 27.109 1 30.25 196 ARG A O 1
ATOM 1569 N N . GLY A 1 197 ? 24.328 68.812 24.922 1 27.14 197 GLY A N 1
ATOM 1570 C CA . GLY A 1 197 ? 23.25 69.812 24.938 1 27.14 197 GLY A CA 1
ATOM 1571 C C . GLY A 1 197 ? 21.969 69.25 25.516 1 27.14 197 GLY A C 1
ATOM 1572 O O . GLY A 1 197 ? 21.812 68.062 25.688 1 27.14 197 GLY A O 1
ATOM 1573 N N . GLN A 1 198 ? 20.875 70.125 25.656 1 29.34 198 GLN A N 1
ATOM 1574 C CA . GLN A 1 198 ? 19.672 70.375 26.438 1 29.34 198 GLN A CA 1
ATOM 1575 C C . GLN A 1 198 ? 18.609 69.375 26.172 1 29.34 198 GLN A C 1
ATOM 1577 O O . GLN A 1 198 ? 17.797 69.062 27.047 1 29.34 198 GLN A O 1
ATOM 1582 N N . GLY A 1 199 ? 18.172 69.125 24.891 1 28.31 199 GLY A N 1
ATOM 1583 C CA . GLY A 1 199 ? 16.734 69 24.734 1 28.31 199 GLY A CA 1
ATOM 1584 C C . GLY A 1 199 ? 16.172 67.688 25.188 1 28.31 199 GLY A C 1
ATOM 1585 O O . GLY A 1 199 ? 16.875 66.688 25.141 1 28.31 199 GLY A O 1
ATOM 1586 N N . SER A 1 200 ? 15.195 67.688 26.172 1 33.41 200 SER A N 1
ATOM 1587 C CA . SER A 1 200 ? 14.336 66.812 26.953 1 33.41 200 SER A CA 1
ATOM 1588 C C . SER A 1 200 ? 13.609 65.812 26.062 1 33.41 200 SER A C 1
ATOM 1590 O O . SER A 1 200 ? 13 64.812 26.562 1 33.41 200 SER A O 1
ATOM 1592 N N . ARG A 1 201 ? 13.133 66.188 24.828 1 35.06 201 ARG A N 1
ATOM 1593 C CA . ARG A 1 201 ? 11.844 65.625 24.422 1 35.06 201 ARG A CA 1
ATOM 1594 C C . ARG A 1 201 ? 12 64.188 23.969 1 35.06 201 ARG A C 1
ATOM 1596 O O . ARG A 1 201 ? 11 63.5 23.719 1 35.06 201 ARG A O 1
ATOM 1603 N N . ASP A 1 202 ? 13.117 63.844 23.469 1 33.72 202 ASP A N 1
ATOM 1604 C CA . ASP A 1 202 ? 12.961 62.688 22.578 1 33.72 202 ASP A CA 1
ATOM 1605 C C . ASP A 1 202 ? 12.844 61.406 23.359 1 33.72 202 ASP A C 1
ATOM 1607 O O . ASP A 1 202 ? 13.758 60.562 23.344 1 33.72 202 ASP A O 1
ATOM 1611 N N . VAL A 1 203 ? 12.477 61.469 24.641 1 36.06 203 VAL A N 1
ATOM 1612 C CA . VAL A 1 203 ? 12.406 60.25 25.406 1 36.06 203 VAL A CA 1
ATOM 1613 C C . VAL A 1 203 ? 11.344 59.312 24.797 1 36.06 203 VAL A C 1
ATOM 1615 O O . VAL A 1 203 ? 11.273 58.125 25.125 1 36.06 203 VAL A O 1
ATOM 1618 N N . ILE A 1 204 ? 10.352 59.969 24.141 1 37.5 204 ILE A N 1
ATOM 1619 C CA . ILE A 1 204 ? 9.172 59.156 23.891 1 37.5 204 ILE A CA 1
ATOM 1620 C C . ILE A 1 204 ? 9.5 58.094 22.828 1 37.5 204 ILE A C 1
ATOM 1622 O O . ILE A 1 204 ? 8.891 57.031 22.812 1 37.5 204 ILE A O 1
ATOM 1626 N N . SER A 1 205 ? 10.414 58.438 21.922 1 42 205 SER A N 1
ATOM 1627 C CA . SER A 1 205 ? 10.555 57.562 20.781 1 42 205 SER A CA 1
ATOM 1628 C C . SER A 1 205 ? 11.281 56.281 21.172 1 42 205 SER A C 1
ATOM 1630 O O . SER A 1 205 ? 11.391 55.344 20.375 1 42 205 SER A O 1
ATOM 1632 N N . ASP A 1 206 ? 11.828 56.312 22.375 1 41.84 206 ASP A N 1
ATOM 1633 C CA . ASP A 1 206 ? 12.656 55.156 22.734 1 41.84 206 ASP A CA 1
ATOM 1634 C C . ASP A 1 206 ? 11.797 53.938 23.078 1 41.84 206 ASP A C 1
ATOM 1636 O O . ASP A 1 206 ? 12.281 52.812 23.062 1 41.84 206 ASP A O 1
ATOM 1640 N N . SER A 1 207 ? 10.578 54.281 23.578 1 46.44 207 SER A N 1
ATOM 1641 C CA . SER A 1 207 ? 9.789 53.125 23.984 1 46.44 207 SER A CA 1
ATOM 1642 C C . SER A 1 207 ? 9.289 52.344 22.766 1 46.44 207 SER A C 1
ATOM 1644 O O . SER A 1 207 ? 9.156 51.125 22.828 1 46.44 207 SER A O 1
ATOM 1646 N N . ALA A 1 208 ? 8.914 53.094 21.703 1 50.59 208 ALA A N 1
ATOM 1647 C CA . ALA A 1 208 ? 8.477 52.438 20.484 1 50.59 208 ALA A CA 1
ATOM 1648 C C . ALA A 1 208 ? 9.625 51.656 19.844 1 50.59 208 ALA A C 1
ATOM 1650 O O . ALA A 1 208 ? 9.422 50.531 19.344 1 50.59 208 ALA A O 1
ATOM 1651 N N . HIS A 1 209 ? 10.82 52.25 19.922 1 50.94 209 HIS A N 1
ATOM 1652 C CA . HIS A 1 209 ? 11.984 51.531 19.406 1 50.94 209 HIS A CA 1
ATOM 1653 C C . HIS A 1 209 ? 12.305 50.312 20.25 1 50.94 209 HIS A C 1
ATOM 1655 O O . HIS A 1 209 ? 12.633 49.25 19.719 1 50.94 209 HIS A O 1
ATOM 1661 N N . TYR A 1 210 ? 12.188 50.469 21.594 1 46.84 210 TYR A N 1
ATOM 1662 C CA . TYR A 1 210 ? 12.414 49.344 22.484 1 46.84 210 TYR A CA 1
ATOM 1663 C C . TYR A 1 210 ? 11.344 48.281 22.297 1 46.84 210 TYR A C 1
ATOM 1665 O O . TYR A 1 210 ? 11.656 47.062 22.266 1 46.84 210 TYR A O 1
ATOM 1673 N N . ASN A 1 211 ? 10.078 48.688 22.172 1 50.06 211 ASN A N 1
ATOM 1674 C CA . ASN A 1 211 ? 9.039 47.688 21.906 1 50.06 211 ASN A CA 1
ATOM 1675 C C . ASN A 1 211 ? 9.195 47.031 20.531 1 50.06 211 ASN A C 1
ATOM 1677 O O . ASN A 1 211 ? 8.945 45.844 20.359 1 50.06 211 ASN A O 1
ATOM 1681 N N . ASN A 1 212 ? 9.57 47.844 19.5 1 51.69 212 ASN A N 1
ATOM 1682 C CA . ASN A 1 212 ? 9.875 47.25 18.203 1 51.69 212 ASN A CA 1
ATOM 1683 C C . ASN A 1 212 ? 11.078 46.312 18.281 1 51.69 212 ASN A C 1
ATOM 1685 O O . ASN A 1 212 ? 11.094 45.281 17.641 1 51.69 212 ASN A O 1
ATOM 1689 N N . ILE A 1 213 ? 12.156 46.688 19 1 48.62 213 ILE A N 1
ATOM 1690 C CA . ILE A 1 213 ? 13.289 45.812 19.219 1 48.62 213 ILE A CA 1
ATOM 1691 C C . ILE A 1 213 ? 12.836 44.562 19.984 1 48.62 213 ILE A C 1
ATOM 1693 O O . ILE A 1 213 ? 13.211 43.438 19.641 1 48.62 213 ILE A O 1
ATOM 1697 N N . LEU A 1 214 ? 12 44.75 21.016 1 46 214 LEU A N 1
ATOM 1698 C CA . LEU A 1 214 ? 11.5 43.625 21.781 1 46 214 LEU A CA 1
ATOM 1699 C C . LEU A 1 214 ? 10.539 42.781 20.922 1 46 214 LEU A C 1
ATOM 1701 O O . LEU A 1 214 ? 10.547 41.562 21 1 46 214 LEU A O 1
ATOM 1705 N N . GLU A 1 215 ? 9.641 43.469 20.25 1 47.53 215 GLU A N 1
ATOM 1706 C CA . GLU A 1 215 ? 8.742 42.75 19.375 1 47.53 215 GLU A CA 1
ATOM 1707 C C . GLU A 1 215 ? 9.508 42.094 18.219 1 47.53 215 GLU A C 1
ATOM 1709 O O . GLU A 1 215 ? 9.203 40.969 17.828 1 47.53 215 GLU A O 1
ATOM 1714 N N . ASN A 1 216 ? 10.406 42.906 17.547 1 48.34 216 ASN A N 1
ATOM 1715 C CA . ASN A 1 216 ? 11.273 42.281 16.547 1 48.34 216 ASN A CA 1
ATOM 1716 C C . ASN A 1 216 ? 12.125 41.156 17.156 1 48.34 216 ASN A C 1
ATOM 1718 O O . ASN A 1 216 ? 12.398 40.156 16.5 1 48.34 216 ASN A O 1
ATOM 1722 N N . ARG A 1 217 ? 12.711 41.312 18.328 1 45.03 217 ARG A N 1
ATOM 1723 C CA . ARG A 1 217 ? 13.414 40.219 19.016 1 45.03 217 ARG A CA 1
ATOM 1724 C C . ARG A 1 217 ? 12.469 39.062 19.328 1 45.03 217 ARG A C 1
ATOM 1726 O O . ARG A 1 217 ? 12.859 37.906 19.25 1 45.03 217 ARG A O 1
ATOM 1733 N N . ARG A 1 218 ? 11.312 39.281 19.938 1 46.97 218 ARG A N 1
ATOM 1734 C CA . ARG A 1 218 ? 10.367 38.219 20.219 1 46.97 218 ARG A CA 1
ATOM 1735 C C . ARG A 1 218 ? 9.906 37.531 18.922 1 46.97 218 ARG A C 1
ATOM 1737 O O . ARG A 1 218 ? 9.758 36.312 18.875 1 46.97 218 ARG A O 1
ATOM 1744 N N . HIS A 1 219 ? 9.398 38.219 17.938 1 48.09 219 HIS A N 1
ATOM 1745 C CA . HIS A 1 219 ? 8.977 37.656 16.672 1 48.09 219 HIS A CA 1
ATOM 1746 C C . HIS A 1 219 ? 10.164 37.062 15.906 1 48.09 219 HIS A C 1
ATOM 1748 O O . HIS A 1 219 ? 10 36.188 15.055 1 48.09 219 HIS A O 1
ATOM 1754 N N . SER A 1 220 ? 11.352 37.688 15.883 1 47.28 220 SER A N 1
ATOM 1755 C CA . SER A 1 220 ? 12.586 37.344 15.195 1 47.28 220 SER A CA 1
ATOM 1756 C C . SER A 1 220 ? 13.125 36 15.703 1 47.28 220 SER A C 1
ATOM 1758 O O . SER A 1 220 ? 14.008 35.406 15.086 1 47.28 220 SER A O 1
ATOM 1760 N N . ASP A 1 221 ? 12.797 35.562 16.906 1 53.16 221 ASP A N 1
ATOM 1761 C CA . ASP A 1 221 ? 13.578 34.5 17.547 1 53.16 221 ASP A CA 1
ATOM 1762 C C . ASP A 1 221 ? 13.164 33.125 17.062 1 53.16 221 ASP A C 1
ATOM 1764 O O . ASP A 1 221 ? 13.578 32.125 17.625 1 53.16 221 ASP A O 1
ATOM 1768 N N . ILE A 1 222 ? 12.18 33.031 16.266 1 63.5 222 ILE A N 1
ATOM 1769 C CA . ILE A 1 222 ? 11.984 31.656 15.781 1 63.5 222 ILE A CA 1
ATOM 1770 C C . ILE A 1 222 ? 13.047 31.328 14.734 1 63.5 222 ILE A C 1
ATOM 1772 O O . ILE A 1 222 ? 13.102 31.969 13.672 1 63.5 222 ILE A O 1
ATOM 1776 N N . ILE A 1 223 ? 14.039 30.766 15.07 1 72.81 223 ILE A N 1
ATOM 1777 C CA . ILE A 1 223 ? 15.078 30.281 14.18 1 72.81 223 ILE A CA 1
ATOM 1778 C C . ILE A 1 223 ? 14.453 29.469 13.039 1 72.81 223 ILE A C 1
ATOM 1780 O O . ILE A 1 223 ? 13.82 28.438 13.281 1 72.81 223 ILE A O 1
ATOM 1784 N N . ARG A 1 224 ? 14.414 30.141 11.844 1 81.5 224 ARG A N 1
ATOM 1785 C CA . ARG A 1 224 ? 13.883 29.484 10.656 1 81.5 224 ARG A CA 1
ATOM 1786 C C . ARG A 1 224 ? 14.969 28.688 9.938 1 81.5 224 ARG A C 1
ATOM 1788 O O . ARG A 1 224 ? 16.031 29.219 9.633 1 81.5 224 ARG A O 1
ATOM 1795 N N . VAL A 1 225 ? 14.727 27.438 9.922 1 86.81 225 VAL A N 1
ATOM 1796 C CA . VAL A 1 225 ? 15.602 26.562 9.156 1 86.81 225 VAL A CA 1
ATOM 1797 C C . VAL A 1 225 ? 15.195 26.578 7.684 1 86.81 225 VAL A C 1
ATOM 1799 O O . VAL A 1 225 ? 14.031 26.344 7.355 1 86.81 225 VAL A O 1
ATOM 1802 N N . PRO A 1 226 ? 16.141 26.75 6.836 1 87.75 226 PRO A N 1
ATOM 1803 C CA . PRO A 1 226 ? 15.812 26.812 5.41 1 87.75 226 PRO A CA 1
ATOM 1804 C C . PRO A 1 226 ? 15.32 25.469 4.867 1 87.75 226 PRO A C 1
ATOM 1806 O O . PRO A 1 226 ? 15.75 24.422 5.332 1 87.75 226 PRO A O 1
ATOM 1809 N N . ILE A 1 227 ? 14.367 25.422 3.926 1 89.38 227 ILE A N 1
ATOM 1810 C CA . ILE A 1 227 ? 13.703 24.266 3.32 1 89.38 227 ILE A CA 1
ATOM 1811 C C . ILE A 1 227 ? 14.734 23.359 2.662 1 89.38 227 ILE A C 1
ATOM 1813 O O . ILE A 1 227 ? 14.664 22.141 2.785 1 89.38 227 ILE A O 1
ATOM 1817 N N . PRO A 1 228 ? 15.836 23.875 2.045 1 90.69 228 PRO A N 1
ATOM 1818 C CA . PRO A 1 228 ? 16.812 22.984 1.402 1 90.69 228 PRO A CA 1
ATOM 1819 C C . PRO A 1 228 ? 17.547 22.094 2.402 1 90.69 228 PRO A C 1
ATOM 1821 O O . PRO A 1 228 ? 17.969 20.984 2.059 1 90.69 228 PRO A O 1
ATOM 1824 N N . ILE A 1 229 ? 17.688 22.547 3.57 1 91.25 229 ILE A N 1
ATOM 1825 C CA . ILE A 1 229 ? 18.359 21.734 4.582 1 91.25 229 ILE A CA 1
ATOM 1826 C C . ILE A 1 229 ? 17.484 20.547 4.953 1 91.25 229 ILE A C 1
ATOM 1828 O O . ILE A 1 229 ? 17.984 19.438 5.148 1 91.25 229 ILE A O 1
ATOM 1832 N N . CYS A 1 230 ? 16.188 20.781 5.094 1 91.69 230 CYS A N 1
ATOM 1833 C CA . CYS A 1 230 ? 15.242 19.703 5.383 1 91.69 230 CYS A CA 1
ATOM 1834 C C . CYS A 1 230 ? 15.242 18.672 4.262 1 91.69 230 CYS A C 1
ATOM 1836 O O . CYS A 1 230 ? 15.211 17.469 4.52 1 91.69 230 CYS A O 1
ATOM 1838 N N . LEU A 1 231 ? 15.297 19.125 3.037 1 91.44 231 LEU A N 1
ATOM 1839 C CA . LEU A 1 231 ? 15.312 18.219 1.885 1 91.44 231 LEU A CA 1
ATOM 1840 C C . LEU A 1 231 ? 16.609 17.406 1.846 1 91.44 231 LEU A C 1
ATOM 1842 O O . LEU A 1 231 ? 16.594 16.234 1.488 1 91.44 231 LEU A O 1
ATOM 1846 N N . CYS A 1 232 ? 17.734 18.047 2.229 1 93.94 232 CYS A N 1
ATOM 1847 C CA . CYS A 1 232 ? 19.016 17.344 2.283 1 93.94 232 CYS A CA 1
ATOM 1848 C C . CYS A 1 232 ? 19 16.281 3.365 1 93.94 232 CYS A C 1
ATOM 1850 O O . CYS A 1 232 ? 19.562 15.188 3.174 1 93.94 232 CYS A O 1
ATOM 1852 N N . LEU A 1 233 ? 18.375 16.609 4.469 1 93.88 233 LEU A N 1
ATOM 1853 C CA . LEU A 1 233 ? 18.281 15.648 5.555 1 93.88 233 LEU A CA 1
ATOM 1854 C C . LEU A 1 233 ? 17.469 14.43 5.129 1 93.88 233 LEU A C 1
ATOM 1856 O O . LEU A 1 233 ? 17.844 13.297 5.414 1 93.88 233 LEU A O 1
ATOM 1860 N N . LEU A 1 234 ? 16.391 14.695 4.445 1 94.88 234 LEU A N 1
ATOM 1861 C CA . LEU A 1 234 ? 15.562 13.602 3.961 1 94.88 234 LEU A CA 1
ATOM 1862 C C . LEU A 1 234 ? 16.312 12.773 2.918 1 94.88 234 LEU A C 1
ATOM 1864 O O . LEU A 1 234 ? 16.234 11.539 2.932 1 94.88 234 LEU A O 1
ATOM 1868 N N . ALA A 1 235 ? 17.031 13.414 2.049 1 94.94 235 ALA A N 1
ATOM 1869 C CA . ALA A 1 235 ? 17.812 12.727 1.028 1 94.94 235 ALA A CA 1
ATOM 1870 C C . ALA A 1 235 ? 18.906 11.867 1.661 1 94.94 235 ALA A C 1
ATOM 1872 O O . ALA A 1 235 ? 19.172 10.75 1.215 1 94.94 235 ALA A O 1
ATOM 1873 N N . LEU A 1 236 ? 19.516 12.391 2.666 1 95.94 236 LEU A N 1
ATOM 1874 C CA . LEU A 1 236 ? 20.547 11.641 3.387 1 95.94 236 LEU A CA 1
ATOM 1875 C C . LEU A 1 236 ? 19.938 10.414 4.062 1 95.94 236 LEU A C 1
ATOM 1877 O O . LEU A 1 236 ? 20.531 9.328 4.027 1 95.94 236 LEU A O 1
ATOM 1881 N N . TYR A 1 237 ? 18.812 10.641 4.668 1 96.81 237 TYR A N 1
ATOM 1882 C CA . TYR A 1 237 ? 18.156 9.516 5.316 1 96.81 237 TYR A CA 1
ATOM 1883 C C . TYR A 1 237 ? 17.797 8.43 4.305 1 96.81 237 TYR A C 1
ATOM 1885 O O . TYR A 1 237 ? 18 7.238 4.566 1 96.81 237 TYR A O 1
ATOM 1893 N N . ILE A 1 238 ? 17.281 8.82 3.16 1 96.44 238 ILE A N 1
ATOM 1894 C CA . ILE A 1 238 ? 16.938 7.883 2.102 1 96.44 238 ILE A CA 1
ATOM 1895 C C . ILE A 1 238 ? 18.203 7.207 1.571 1 96.44 238 ILE A C 1
ATOM 1897 O O . ILE A 1 238 ? 18.234 5.992 1.367 1 96.44 238 ILE A O 1
ATOM 1901 N N . GLY A 1 239 ? 19.281 7.977 1.381 1 96.12 239 GLY A N 1
ATOM 1902 C CA . GLY A 1 239 ? 20.531 7.438 0.894 1 96.12 239 GLY A CA 1
ATOM 1903 C C . GLY A 1 239 ? 21.156 6.418 1.836 1 96.12 239 GLY A C 1
ATOM 1904 O O . GLY A 1 239 ? 21.625 5.363 1.4 1 96.12 239 GLY A O 1
ATOM 1905 N N . LEU A 1 240 ? 21.125 6.715 3.109 1 95.75 240 LEU A N 1
ATOM 1906 C CA . LEU A 1 240 ? 21.656 5.797 4.105 1 95.75 240 LEU A CA 1
ATOM 1907 C C . LEU A 1 240 ? 20.828 4.523 4.18 1 95.75 240 LEU A C 1
ATOM 1909 O O . LEU A 1 240 ? 21.375 3.428 4.336 1 95.75 240 LEU A O 1
ATOM 1913 N N . GLY A 1 241 ? 19.531 4.723 4.121 1 95.69 241 GLY A N 1
ATOM 1914 C CA . GLY A 1 241 ? 18.688 3.543 4.078 1 95.69 241 GLY A CA 1
ATOM 1915 C C . GLY A 1 241 ? 18.922 2.684 2.852 1 95.69 241 GLY A C 1
ATOM 1916 O O . GLY A 1 241 ? 18.953 1.455 2.943 1 95.69 241 GLY A O 1
ATOM 1917 N N . ALA A 1 242 ? 19.062 3.334 1.715 1 95.94 242 ALA A N 1
ATOM 1918 C CA . ALA A 1 242 ? 19.312 2.607 0.47 1 95.94 242 ALA A CA 1
ATOM 1919 C C . ALA A 1 242 ? 20.594 1.797 0.552 1 95.94 242 ALA A C 1
ATOM 1921 O O . ALA A 1 242 ? 20.656 0.657 0.082 1 95.94 242 ALA A O 1
ATOM 1922 N N . LEU A 1 243 ? 21.625 2.373 1.136 1 94.94 243 LEU A N 1
ATOM 1923 C CA . LEU A 1 243 ? 22.891 1.665 1.305 1 94.94 243 LEU A CA 1
ATOM 1924 C C . LEU A 1 243 ? 22.719 0.467 2.232 1 94.94 243 LEU A C 1
ATOM 1926 O O . LEU A 1 243 ? 23.234 -0.616 1.956 1 94.94 243 LEU A O 1
ATOM 1930 N N . LEU A 1 244 ? 21.984 0.629 3.242 1 92.75 244 LEU A N 1
ATOM 1931 C CA . LEU A 1 244 ? 21.75 -0.438 4.207 1 92.75 244 LEU A CA 1
ATOM 1932 C C . LEU A 1 244 ? 21.016 -1.603 3.557 1 92.75 244 LEU A C 1
ATOM 1934 O O . LEU A 1 244 ? 21.422 -2.756 3.688 1 92.75 244 LEU A O 1
ATOM 1938 N N . PHE A 1 245 ? 19.938 -1.312 2.791 1 93 245 PHE A N 1
ATOM 1939 C CA . PHE A 1 245 ? 19.109 -2.371 2.229 1 93 245 PHE A CA 1
ATOM 1940 C C . PHE A 1 245 ? 19.781 -3.01 1.024 1 93 245 PHE A C 1
ATOM 1942 O O . PHE A 1 245 ? 19.578 -4.191 0.743 1 93 245 PHE A O 1
ATOM 1949 N N . ARG A 1 246 ? 20.547 -2.219 0.346 1 92.31 246 ARG A N 1
ATOM 1950 C CA . ARG A 1 246 ? 21.312 -2.805 -0.744 1 92.31 246 ARG A CA 1
ATOM 1951 C C . ARG A 1 246 ? 22.312 -3.84 -0.218 1 92.31 246 ARG A C 1
ATOM 1953 O O . ARG A 1 246 ? 22.5 -4.895 -0.83 1 92.31 246 ARG A O 1
ATOM 1960 N N . LEU A 1 247 ? 22.938 -3.584 0.934 1 90.31 247 LEU A N 1
ATOM 1961 C CA . LEU A 1 247 ? 23.906 -4.492 1.523 1 90.31 247 LEU A CA 1
ATOM 1962 C C . LEU A 1 247 ? 23.234 -5.734 2.084 1 90.31 247 LEU A C 1
ATOM 1964 O O . LEU A 1 247 ? 23.812 -6.824 2.07 1 90.31 247 LEU A O 1
ATOM 1968 N N . TRP A 1 248 ? 22.047 -5.562 2.512 1 87.25 248 TRP A N 1
ATOM 1969 C CA . TRP A 1 248 ? 21.312 -6.672 3.123 1 87.25 248 TRP A CA 1
ATOM 1970 C C . TRP A 1 248 ? 20.703 -7.57 2.057 1 87.25 248 TRP A C 1
ATOM 1972 O O . TRP A 1 248 ? 20.641 -8.789 2.227 1 87.25 248 TRP A O 1
ATOM 1982 N N . GLU A 1 249 ? 20.156 -6.871 1.052 1 87.19 249 GLU A N 1
ATOM 1983 C CA . GLU A 1 249 ? 19.531 -7.617 -0.04 1 87.19 249 GLU A CA 1
ATOM 1984 C C . GLU A 1 249 ? 20.438 -7.633 -1.275 1 87.19 249 GLU A C 1
ATOM 1986 O O . GLU A 1 249 ? 20.516 -6.637 -1.996 1 87.19 249 GLU A O 1
ATOM 1991 N N . ARG A 1 250 ? 21 -8.711 -1.623 1 83.19 250 ARG A N 1
ATOM 1992 C CA . ARG A 1 250 ? 21.984 -8.82 -2.693 1 83.19 250 ARG A CA 1
ATOM 1993 C C . ARG A 1 250 ? 21.328 -8.703 -4.062 1 83.19 250 ARG A C 1
ATOM 1995 O O . ARG A 1 250 ? 21.969 -8.289 -5.031 1 83.19 250 ARG A O 1
ATOM 2002 N N . SER A 1 251 ? 20.031 -8.953 -4.125 1 83.56 251 SER A N 1
ATOM 2003 C CA . SER A 1 251 ? 19.359 -8.93 -5.422 1 83.56 251 SER A CA 1
ATOM 2004 C C . SER A 1 251 ? 18.891 -7.527 -5.777 1 83.56 251 SER A C 1
ATOM 2006 O O . SER A 1 251 ? 18.469 -7.27 -6.91 1 83.56 251 SER A O 1
ATOM 2008 N N . TRP A 1 252 ? 18.969 -6.621 -4.84 1 88.69 252 TRP A N 1
ATOM 2009 C CA . TRP A 1 252 ? 18.484 -5.266 -5.078 1 88.69 252 TRP A CA 1
ATOM 2010 C C . TRP A 1 252 ? 19.594 -4.379 -5.629 1 88.69 252 TRP A C 1
ATOM 2012 O O . TRP A 1 252 ? 20.719 -4.406 -5.133 1 88.69 252 TRP A O 1
ATOM 2022 N N . SER A 1 253 ? 19.375 -3.691 -6.664 1 91.81 253 SER A N 1
ATOM 2023 C CA . SER A 1 253 ? 20.25 -2.605 -7.094 1 91.81 253 SER A CA 1
ATOM 2024 C C . SER A 1 253 ? 20.094 -1.384 -6.195 1 91.81 253 SER A C 1
ATOM 2026 O O . SER A 1 253 ? 19.172 -1.312 -5.391 1 91.81 253 SER A O 1
ATOM 2028 N N . TYR A 1 254 ? 21.031 -0.483 -6.242 1 93.06 254 TYR A N 1
ATOM 2029 C CA . TYR A 1 254 ? 20.938 0.74 -5.453 1 93.06 254 TYR A CA 1
ATOM 2030 C C . TYR A 1 254 ? 19.688 1.534 -5.82 1 93.06 254 TYR A C 1
ATOM 2032 O O . TYR A 1 254 ? 19.078 2.16 -4.957 1 93.06 254 TYR A O 1
ATOM 2040 N N . MET A 1 255 ? 19.344 1.475 -7.074 1 92.31 255 MET A N 1
ATOM 2041 C CA . MET A 1 255 ? 18.141 2.168 -7.527 1 92.31 255 MET A CA 1
ATOM 2042 C C . MET A 1 255 ? 16.891 1.545 -6.91 1 92.31 255 MET A C 1
ATOM 2044 O O . MET A 1 255 ? 16 2.26 -6.465 1 92.31 255 MET A O 1
ATOM 2048 N N . ASP A 1 256 ? 16.891 0.245 -6.812 1 93.81 256 ASP A N 1
ATOM 2049 C CA . ASP A 1 256 ? 15.773 -0.461 -6.191 1 93.81 256 ASP A CA 1
ATOM 2050 C C . ASP A 1 256 ? 15.648 -0.102 -4.711 1 93.81 256 ASP A C 1
ATOM 2052 O O . ASP A 1 256 ? 14.547 0.125 -4.215 1 93.81 256 ASP A O 1
ATOM 2056 N N . ALA A 1 257 ? 16.797 -0.068 -4.137 1 95.06 257 ALA A N 1
ATOM 2057 C CA . ALA A 1 257 ? 16.797 0.234 -2.707 1 95.06 257 ALA A CA 1
ATOM 2058 C C . ALA A 1 257 ? 16.375 1.676 -2.449 1 95.06 257 ALA A C 1
ATOM 2060 O O . ALA A 1 257 ? 15.625 1.947 -1.506 1 95.06 257 ALA A O 1
ATOM 2061 N N . SER A 1 258 ? 16.859 2.609 -3.246 1 95.38 258 SER A N 1
ATOM 2062 C CA . SER A 1 258 ? 16.453 4.004 -3.107 1 95.38 258 SER A CA 1
ATOM 2063 C C . SER A 1 258 ? 14.961 4.172 -3.385 1 95.38 258 SER A C 1
ATOM 2065 O O . SER A 1 258 ? 14.281 4.941 -2.701 1 95.38 258 SER A O 1
ATOM 2067 N N . TYR A 1 259 ? 14.508 3.463 -4.43 1 96 259 TYR A N 1
ATOM 2068 C CA . TYR A 1 259 ? 13.094 3.465 -4.762 1 96 259 TYR A CA 1
ATOM 2069 C C . TYR A 1 259 ? 12.258 2.945 -3.598 1 96 259 TYR A C 1
ATOM 2071 O O . TYR A 1 259 ? 11.266 3.572 -3.205 1 96 259 TYR A O 1
ATOM 2079 N N . PHE A 1 260 ? 12.703 1.917 -2.988 1 96 260 PHE A N 1
ATOM 2080 C CA . PHE A 1 260 ? 12.016 1.333 -1.84 1 96 260 PHE A CA 1
ATOM 2081 C C . PHE A 1 260 ? 11.945 2.332 -0.69 1 96 260 PHE A C 1
ATOM 2083 O O . PHE A 1 260 ? 10.883 2.508 -0.083 1 96 260 PHE A O 1
ATOM 2090 N N . CYS A 1 261 ? 13.008 2.912 -0.412 1 96.56 261 CYS A N 1
ATOM 2091 C CA . CYS A 1 261 ? 13.07 3.85 0.705 1 96.56 261 CYS A CA 1
ATOM 2092 C C . CYS A 1 261 ? 12.172 5.055 0.452 1 96.56 261 CYS A C 1
ATOM 2094 O O . CYS A 1 261 ? 11.469 5.512 1.355 1 96.56 261 CYS A O 1
ATOM 2096 N N . PHE A 1 262 ? 12.172 5.559 -0.706 1 96.31 262 PHE A N 1
ATOM 2097 C CA . PHE A 1 262 ? 11.344 6.715 -1.031 1 96.31 262 PHE A CA 1
ATOM 2098 C C . PHE A 1 262 ? 9.859 6.371 -0.915 1 96.31 262 PHE A C 1
ATOM 2100 O O . PHE A 1 262 ? 9.094 7.109 -0.292 1 96.31 262 PHE A O 1
ATOM 2107 N N . VAL A 1 263 ? 9.469 5.242 -1.51 1 96.12 263 VAL A N 1
ATOM 2108 C CA . VAL A 1 263 ? 8.07 4.824 -1.525 1 96.12 263 VAL A CA 1
ATOM 2109 C C . VAL A 1 263 ? 7.598 4.539 -0.101 1 96.12 263 VAL A C 1
ATOM 2111 O O . VAL A 1 263 ? 6.445 4.809 0.246 1 96.12 263 VAL A O 1
ATOM 2114 N N . THR A 1 264 ? 8.492 4.047 0.666 1 95.75 264 THR A N 1
ATOM 2115 C CA . THR A 1 264 ? 8.156 3.727 2.049 1 95.75 264 THR A CA 1
ATOM 2116 C C . THR A 1 264 ? 8.031 4.996 2.887 1 95.75 264 THR A C 1
ATOM 2118 O O . THR A 1 264 ? 7.066 5.164 3.633 1 95.75 264 THR A O 1
ATOM 2121 N N . LEU A 1 265 ? 8.938 5.93 2.736 1 95.25 265 LEU A N 1
ATOM 2122 C CA . LEU A 1 265 ? 8.953 7.141 3.553 1 95.25 265 LEU A CA 1
ATOM 2123 C C . LEU A 1 265 ? 7.828 8.086 3.141 1 95.25 265 LEU A C 1
ATOM 2125 O O . LEU A 1 265 ? 7.324 8.852 3.963 1 95.25 265 LEU A O 1
ATOM 2129 N N . SER A 1 266 ? 7.441 8.0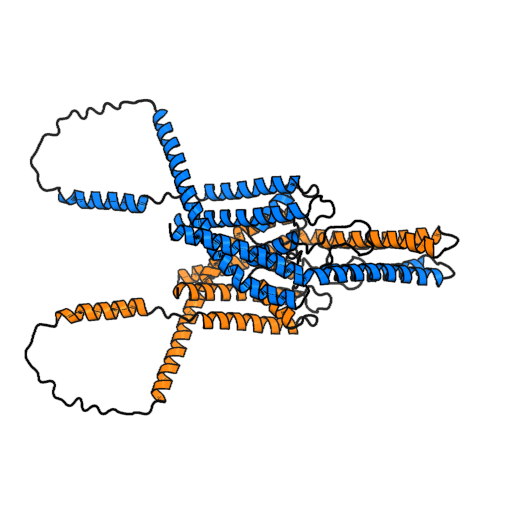47 1.911 1 94.81 266 SER A N 1
ATOM 2130 C CA . SER A 1 266 ? 6.324 8.859 1.443 1 94.81 266 SER A CA 1
ATOM 2131 C C . SER A 1 266 ? 4.984 8.203 1.76 1 94.81 266 SER A C 1
ATOM 2133 O O . SER A 1 266 ? 3.932 8.703 1.363 1 94.81 266 SER A O 1
ATOM 2135 N N . THR A 1 267 ? 4.922 7.012 2.375 1 94.38 267 THR A N 1
ATOM 2136 C CA . THR A 1 267 ? 3.791 6.223 2.848 1 94.38 267 THR A CA 1
ATOM 2137 C C . THR A 1 267 ? 2.957 5.719 1.676 1 94.38 267 THR A C 1
ATOM 2139 O O . THR A 1 267 ? 1.773 5.41 1.836 1 94.38 267 THR A O 1
ATOM 2142 N N . ILE A 1 268 ? 3.486 5.738 0.408 1 95.56 268 ILE A N 1
ATOM 2143 C CA . ILE A 1 268 ? 2.83 5.09 -0.721 1 95.56 268 ILE A CA 1
ATOM 2144 C C . ILE A 1 268 ? 2.775 3.582 -0.488 1 95.56 268 ILE A C 1
ATOM 2146 O O . ILE A 1 268 ? 1.693 2.99 -0.464 1 95.56 268 ILE A O 1
ATOM 2150 N N . GLY A 1 269 ? 3.939 2.955 -0.282 1 94.12 269 GLY A N 1
ATOM 2151 C CA . GLY A 1 269 ? 4.055 1.557 0.1 1 94.12 269 GLY A CA 1
ATOM 2152 C C . GLY A 1 269 ? 3.477 0.606 -0.931 1 94.12 269 GLY A C 1
ATOM 2153 O O . GLY A 1 269 ? 2.48 -0.071 -0.667 1 94.12 269 GLY A O 1
ATOM 2154 N N . PHE A 1 270 ? 4.121 0.23 -1.965 1 91.94 270 PHE A N 1
ATOM 2155 C CA . PHE A 1 270 ? 3.635 -0.676 -2.998 1 91.94 270 PHE A CA 1
ATOM 2156 C C . PHE A 1 270 ? 3.756 -2.127 -2.547 1 91.94 270 PHE A C 1
ATOM 2158 O O . PHE A 1 270 ? 2.947 -2.973 -2.934 1 91.94 270 PHE A O 1
ATOM 2165 N N . GLY A 1 271 ? 4.789 -2.383 -1.805 1 88.94 271 GLY A N 1
ATOM 2166 C CA . GLY A 1 271 ? 4.984 -3.732 -1.3 1 88.94 271 GLY A CA 1
ATOM 2167 C C . GLY A 1 271 ? 5.68 -4.648 -2.291 1 88.94 271 GLY A C 1
ATOM 2168 O O . GLY A 1 271 ? 5.793 -5.852 -2.061 1 88.94 271 GLY A O 1
ATOM 2169 N N . ASP A 1 272 ? 6.098 -4.141 -3.459 1 87.44 272 ASP A N 1
ATOM 2170 C CA . ASP A 1 272 ? 6.809 -4.953 -4.441 1 87.44 272 ASP A CA 1
ATOM 2171 C C . ASP A 1 272 ? 8.211 -5.301 -3.951 1 87.44 272 ASP A C 1
ATOM 2173 O O . ASP A 1 272 ? 8.719 -6.387 -4.234 1 87.44 272 ASP A O 1
ATOM 2177 N N . LEU A 1 273 ? 8.797 -4.383 -3.252 1 88.06 273 LEU 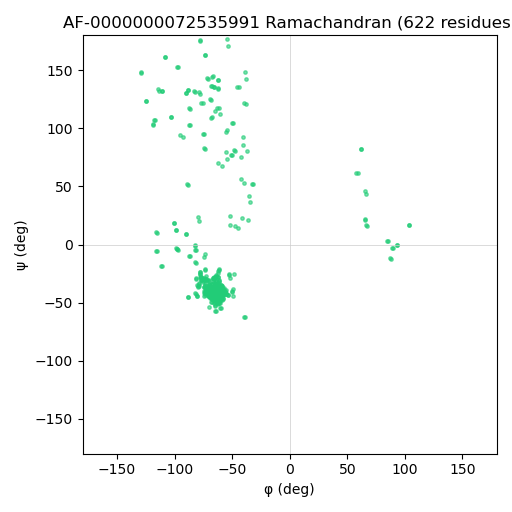A N 1
ATOM 2178 C CA . LEU A 1 273 ? 10.086 -4.629 -2.625 1 88.06 273 LEU A CA 1
ATOM 2179 C C . LEU A 1 273 ? 9.992 -4.492 -1.109 1 88.06 273 LEU A C 1
ATOM 2181 O O . LEU A 1 273 ? 9.711 -3.404 -0.598 1 88.06 273 LEU A O 1
ATOM 2185 N N . VAL A 1 274 ? 9.969 -5.59 -0.5 1 86.5 274 VAL A N 1
ATOM 2186 C CA . VAL A 1 274 ? 9.969 -5.609 0.958 1 86.5 274 VAL A CA 1
ATOM 2187 C C . VAL A 1 274 ? 11.133 -6.457 1.465 1 86.5 274 VAL A C 1
ATOM 2189 O O . VAL A 1 274 ? 11.289 -7.613 1.06 1 86.5 274 VAL A O 1
ATOM 2192 N N . PRO A 1 275 ? 11.914 -5.805 2.271 1 87.38 275 PRO A N 1
ATOM 2193 C CA . PRO A 1 275 ? 13.07 -6.566 2.76 1 87.38 275 PRO A CA 1
ATOM 2194 C C . PRO A 1 275 ? 12.664 -7.785 3.586 1 87.38 275 PRO A C 1
ATOM 2196 O O . PRO A 1 275 ? 11.695 -7.727 4.348 1 87.38 275 PRO A O 1
ATOM 2199 N N . GLY A 1 276 ? 13.398 -8.906 3.414 1 81.06 276 GLY A N 1
ATOM 2200 C CA . GLY A 1 276 ? 13.188 -10.109 4.215 1 81.06 276 GLY A CA 1
ATOM 2201 C C . GLY A 1 276 ? 12.242 -11.102 3.566 1 81.06 276 GLY A C 1
ATOM 2202 O O . GLY A 1 276 ? 11.875 -12.102 4.18 1 81.06 276 GLY A O 1
ATOM 2203 N N . TYR A 1 277 ? 11.75 -10.773 2.42 1 75.44 277 TYR A N 1
ATOM 2204 C CA . TYR A 1 277 ? 10.797 -11.68 1.783 1 75.44 277 TYR A CA 1
ATOM 2205 C C . TYR A 1 277 ? 11.367 -12.234 0.481 1 75.44 277 TYR A C 1
ATOM 2207 O O . TYR A 1 277 ? 10.664 -12.922 -0.262 1 75.44 277 TYR A O 1
ATOM 2215 N N . THR A 1 278 ? 12.602 -11.93 0.389 1 68 278 THR A N 1
ATOM 2216 C CA . THR A 1 278 ? 13.266 -12.555 -0.75 1 68 278 THR A CA 1
ATOM 2217 C C . THR A 1 278 ? 13.812 -13.93 -0.376 1 68 278 THR A C 1
ATOM 2219 O O . THR A 1 278 ? 14.172 -14.164 0.778 1 68 278 THR A O 1
ATOM 2222 N N . HIS A 1 279 ? 13.609 -14.844 -1.108 1 60.38 279 HIS A N 1
ATOM 2223 C CA . HIS A 1 279 ? 13.922 -16.25 -0.89 1 60.38 279 HIS A CA 1
ATOM 2224 C C . HIS A 1 279 ? 15.383 -16.438 -0.505 1 60.38 279 HIS A C 1
ATOM 2226 O O . HIS A 1 279 ? 15.727 -17.391 0.197 1 60.38 279 HIS A O 1
ATOM 2232 N N . GLU A 1 280 ? 16.219 -15.586 -0.88 1 57.97 280 GLU A N 1
ATOM 2233 C CA . GLU A 1 280 ? 17.641 -15.891 -0.769 1 57.97 280 GLU A CA 1
ATOM 2234 C C . GLU A 1 280 ? 18.266 -15.227 0.459 1 57.97 280 GLU A C 1
ATOM 2236 O O . GLU A 1 280 ? 19.469 -15.32 0.68 1 57.97 280 GLU A O 1
ATOM 2241 N N . SER A 1 281 ? 17.312 -14.852 1.365 1 60.94 281 SER A N 1
ATOM 2242 C CA . SER A 1 281 ? 18.016 -13.992 2.311 1 60.94 281 SER A CA 1
ATOM 2243 C C . SER A 1 281 ? 18.078 -14.633 3.693 1 60.94 281 SER A C 1
ATOM 2245 O O . SER A 1 281 ? 17.219 -15.422 4.066 1 60.94 281 SER A O 1
ATOM 2247 N N . TRP A 1 282 ? 19.266 -14.633 4.297 1 62.72 282 TRP A N 1
ATOM 2248 C CA . TRP A 1 282 ? 19.5 -15.039 5.68 1 62.72 282 TRP A CA 1
ATOM 2249 C C . TRP A 1 282 ? 18.922 -14.016 6.652 1 62.72 282 TRP A C 1
ATOM 2251 O O . TRP A 1 282 ? 18.938 -12.812 6.379 1 62.72 282 TRP A O 1
ATOM 2261 N N . GLY A 1 283 ? 18.375 -14.594 7.758 1 76.5 283 GLY A N 1
ATOM 2262 C CA . GLY A 1 283 ? 17.953 -13.711 8.844 1 76.5 283 GLY A CA 1
ATOM 2263 C C . GLY A 1 283 ? 16.812 -12.805 8.461 1 76.5 283 GLY A C 1
ATOM 2264 O O . GLY A 1 283 ? 16.859 -11.586 8.68 1 76.5 283 GLY A O 1
ATOM 2265 N N . ASN A 1 284 ? 15.852 -13.281 7.871 1 82.88 284 ASN A N 1
ATOM 2266 C CA . ASN A 1 284 ? 14.711 -12.516 7.371 1 82.88 284 ASN A CA 1
ATOM 2267 C C . ASN A 1 284 ? 13.93 -11.867 8.508 1 82.88 284 ASN A C 1
ATOM 2269 O O . ASN A 1 284 ? 13.422 -10.758 8.367 1 82.88 284 ASN A O 1
ATOM 2273 N N . GLN A 1 285 ? 13.992 -12.477 9.664 1 84.62 285 GLN A N 1
ATOM 2274 C CA . GLN A 1 285 ? 13.266 -11.914 10.797 1 84.62 285 GLN A CA 1
ATOM 2275 C C . GLN A 1 285 ? 13.906 -10.617 11.273 1 84.62 285 GLN A C 1
ATOM 2277 O O . GLN A 1 285 ? 13.203 -9.641 11.57 1 84.62 285 GLN A O 1
ATOM 2282 N N . TYR A 1 286 ? 15.242 -10.625 11.289 1 86.62 286 TYR A N 1
ATOM 2283 C CA . TYR A 1 286 ? 15.953 -9.422 11.711 1 86.62 286 TYR A CA 1
ATOM 2284 C C . TYR A 1 286 ? 15.766 -8.297 10.703 1 86.62 286 TYR A C 1
ATOM 2286 O O . TYR A 1 286 ? 15.664 -7.125 11.086 1 86.62 286 TYR A O 1
ATOM 2294 N N . LYS A 1 287 ? 15.758 -8.625 9.492 1 89.31 287 LYS A N 1
ATOM 2295 C CA . LYS A 1 287 ? 15.57 -7.617 8.453 1 89.31 287 LYS A CA 1
ATOM 2296 C C . LYS A 1 287 ? 14.188 -6.984 8.547 1 89.31 287 LYS A C 1
ATOM 2298 O O . LYS A 1 287 ? 14.031 -5.781 8.328 1 89.31 287 LYS A O 1
ATOM 2303 N N . ARG A 1 288 ? 13.219 -7.777 8.922 1 90.5 288 ARG A N 1
ATOM 2304 C CA . ARG A 1 288 ? 11.852 -7.273 9.055 1 90.5 288 ARG A CA 1
ATOM 2305 C C . ARG A 1 288 ? 11.734 -6.328 10.25 1 90.5 288 ARG A C 1
ATOM 2307 O O . ARG A 1 288 ? 11.078 -5.289 10.164 1 90.5 288 ARG A O 1
ATOM 2314 N N . VAL A 1 289 ? 12.383 -6.727 11.273 1 91.44 289 VAL A N 1
ATOM 2315 C CA . VAL A 1 289 ? 12.367 -5.875 12.461 1 91.44 289 VAL A CA 1
ATOM 2316 C C . VAL A 1 289 ? 13.117 -4.578 12.172 1 91.44 289 VAL A C 1
ATOM 2318 O O . VAL A 1 289 ? 12.672 -3.494 12.547 1 91.44 289 VAL A O 1
ATOM 2321 N N . ALA A 1 290 ? 14.234 -4.695 11.508 1 91.56 290 ALA A N 1
ATOM 2322 C CA . ALA A 1 290 ? 15.016 -3.518 11.148 1 91.56 290 ALA A CA 1
ATOM 2323 C C . ALA A 1 290 ? 14.234 -2.6 10.211 1 91.56 290 ALA A C 1
ATOM 2325 O O . ALA A 1 290 ? 14.328 -1.375 10.312 1 91.56 290 ALA A O 1
ATOM 2326 N N . CYS A 1 291 ? 13.531 -3.201 9.305 1 92.81 291 CYS A N 1
ATOM 2327 C CA . CYS A 1 291 ? 12.68 -2.42 8.414 1 92.81 291 CYS A CA 1
ATOM 2328 C C . CYS A 1 291 ? 11.625 -1.657 9.203 1 92.81 291 CYS A C 1
ATOM 2330 O O . CYS A 1 291 ? 11.344 -0.492 8.906 1 92.81 291 CYS A O 1
ATOM 2332 N N . THR A 1 292 ? 11.078 -2.314 10.227 1 94.56 292 THR A N 1
ATOM 2333 C CA . THR A 1 292 ? 10.07 -1.678 11.07 1 94.56 292 THR A CA 1
ATOM 2334 C C . THR A 1 292 ? 10.656 -0.463 11.789 1 94.56 292 THR A C 1
ATOM 2336 O O . THR A 1 292 ? 10.039 0.604 11.812 1 94.56 292 THR A O 1
ATOM 2339 N N . LEU A 1 293 ? 11.797 -0.59 12.234 1 93.75 293 LEU A N 1
ATOM 2340 C CA . LEU A 1 293 ? 12.453 0.507 12.93 1 93.75 293 LEU A CA 1
ATOM 2341 C C . LEU A 1 293 ? 12.812 1.633 11.969 1 93.75 293 LEU A C 1
ATOM 2343 O O . LEU A 1 293 ? 12.641 2.811 12.289 1 93.75 293 LEU A O 1
ATOM 2347 N N . TYR A 1 294 ? 13.344 1.29 10.852 1 95.69 294 TYR A N 1
ATOM 2348 C CA . TYR A 1 294 ? 13.664 2.275 9.828 1 95.69 294 TYR A CA 1
ATOM 2349 C C . TYR A 1 294 ? 12.438 3.098 9.453 1 95.69 294 TYR A C 1
ATOM 2351 O O . TYR A 1 294 ? 12.523 4.316 9.305 1 95.69 294 TYR A O 1
ATOM 2359 N N . LEU A 1 295 ? 11.32 2.402 9.328 1 94.25 295 LEU A N 1
ATOM 2360 C CA . LEU A 1 295 ? 10.07 3.053 8.953 1 94.25 295 LEU A CA 1
ATOM 2361 C C . LEU A 1 295 ? 9.625 4.031 10.031 1 94.25 295 LEU A C 1
ATOM 2363 O O . LEU A 1 295 ? 9.258 5.168 9.734 1 94.25 295 LEU A O 1
ATOM 2367 N N . LEU A 1 296 ? 9.641 3.58 11.227 1 93.94 296 LEU A N 1
ATOM 2368 C CA . LEU A 1 296 ? 9.172 4.414 12.328 1 93.94 296 LEU A CA 1
ATOM 2369 C C . LEU A 1 296 ? 10.07 5.637 12.5 1 93.94 296 LEU A C 1
ATOM 2371 O O . LEU A 1 296 ? 9.57 6.758 12.633 1 93.94 296 LEU A O 1
ATOM 2375 N N . PHE A 1 297 ? 11.336 5.441 12.406 1 94 297 PHE A N 1
ATOM 2376 C CA . PHE A 1 297 ? 12.273 6.551 12.523 1 94 297 PHE A CA 1
ATOM 2377 C C . PHE A 1 297 ? 12.141 7.5 11.336 1 94 297 PHE A C 1
ATOM 2379 O O . PHE A 1 297 ? 12.242 8.719 11.492 1 94 297 PHE A O 1
ATOM 2386 N N . GLY A 1 298 ? 12.031 6.941 10.219 1 95.62 298 GLY A N 1
ATOM 2387 C CA . GLY A 1 298 ? 11.867 7.762 9.031 1 95.62 298 GLY A CA 1
ATOM 2388 C C . GLY A 1 298 ? 10.641 8.656 9.094 1 95.62 298 GLY A C 1
ATOM 2389 O O . GLY A 1 298 ? 10.703 9.828 8.703 1 95.62 298 GLY A O 1
ATOM 2390 N N . LEU A 1 299 ? 9.539 8.133 9.594 1 95.25 299 LEU A N 1
ATOM 2391 C CA . LEU A 1 299 ? 8.305 8.906 9.68 1 95.25 299 LEU A CA 1
ATOM 2392 C C . LEU A 1 299 ? 8.453 10.039 10.695 1 95.25 299 LEU A C 1
ATOM 2394 O O . LEU A 1 299 ? 7.875 11.117 10.523 1 95.25 299 LEU A O 1
ATOM 2398 N N . VAL A 1 300 ? 9.195 9.781 11.695 1 94.5 300 VAL A N 1
ATOM 2399 C CA . VAL A 1 300 ? 9.469 10.828 12.68 1 94.5 300 VAL A CA 1
ATOM 2400 C C . VAL A 1 300 ? 10.281 11.945 12.031 1 94.5 300 VAL A C 1
ATOM 2402 O O . VAL A 1 300 ? 10.016 13.125 12.266 1 94.5 300 VAL A O 1
ATOM 2405 N N . VAL A 1 301 ? 11.242 11.594 11.258 1 95 301 VAL A N 1
ATOM 2406 C CA . VAL A 1 301 ? 12.07 12.57 10.57 1 95 301 VAL A CA 1
ATOM 2407 C C . VAL A 1 301 ? 11.219 13.391 9.602 1 95 301 VAL A C 1
ATOM 2409 O O . VAL A 1 301 ? 11.367 14.609 9.508 1 95 301 VAL A O 1
ATOM 2412 N N . VAL A 1 302 ? 10.336 12.742 8.922 1 94.56 302 VAL A N 1
ATOM 2413 C CA . VAL A 1 302 ? 9.445 13.43 8 1 94.56 302 VAL A CA 1
ATOM 2414 C C . VAL A 1 302 ? 8.547 14.398 8.773 1 94.56 302 VAL A C 1
ATOM 2416 O O . VAL A 1 302 ? 8.328 15.531 8.344 1 94.56 302 VAL A O 1
ATOM 2419 N N . ALA A 1 303 ? 8.055 13.961 9.891 1 92.81 303 ALA A N 1
ATOM 2420 C CA . ALA A 1 303 ? 7.215 14.812 10.727 1 92.81 303 ALA A CA 1
ATOM 2421 C C . ALA A 1 303 ? 7.996 16.031 11.219 1 92.81 303 ALA A C 1
ATOM 2423 O O . ALA A 1 303 ? 7.457 17.141 11.281 1 92.81 303 ALA A O 1
ATOM 2424 N N . MET A 1 304 ? 9.203 15.82 11.594 1 93.69 304 MET A N 1
ATOM 2425 C CA . MET A 1 304 ? 10.078 16.906 12.008 1 93.69 304 MET A CA 1
ATOM 2426 C C . MET A 1 304 ? 10.242 17.922 10.883 1 93.69 304 MET A C 1
ATOM 2428 O O . MET A 1 304 ? 10.117 19.125 11.102 1 93.69 304 MET A O 1
ATOM 2432 N N . CYS A 1 305 ? 10.523 17.453 9.695 1 92.44 305 CYS A N 1
ATOM 2433 C CA . CYS A 1 305 ? 10.719 18.328 8.555 1 92.44 305 CYS A CA 1
ATOM 2434 C C . CYS A 1 305 ? 9.445 19.094 8.234 1 92.44 305 CYS A C 1
ATOM 2436 O O . CYS A 1 305 ? 9.5 20.266 7.84 1 92.44 305 CYS A O 1
ATOM 2438 N N . PHE A 1 306 ? 8.352 18.5 8.398 1 87.94 306 PHE A N 1
ATOM 2439 C CA . PHE A 1 306 ? 7.078 19.172 8.164 1 87.94 306 PHE A CA 1
ATOM 2440 C C . PHE A 1 306 ? 6.879 20.312 9.156 1 87.94 306 PHE A C 1
ATOM 2442 O O . PHE A 1 306 ? 6.406 21.391 8.781 1 87.94 306 PHE A O 1
ATOM 2449 N N . ASP A 1 307 ? 7.156 20.062 10.328 1 89.56 307 ASP A N 1
ATOM 2450 C CA . ASP A 1 307 ? 7.047 21.094 11.352 1 89.56 307 ASP A CA 1
ATOM 2451 C C . ASP A 1 307 ? 7.984 22.266 11.047 1 89.56 307 ASP A C 1
ATOM 2453 O O . ASP A 1 307 ? 7.602 23.422 11.203 1 89.56 307 ASP A O 1
ATOM 2457 N N . LEU A 1 308 ? 9.164 22 10.633 1 89.5 308 LEU A N 1
ATOM 2458 C CA . LEU A 1 308 ? 10.156 23.016 10.32 1 89.5 308 LEU A CA 1
ATOM 2459 C C . LEU A 1 308 ? 9.719 23.859 9.125 1 89.5 308 LEU A C 1
ATOM 2461 O O . LEU A 1 308 ? 9.875 25.078 9.133 1 89.5 308 LEU A O 1
ATOM 2465 N N . ILE A 1 309 ? 9.156 23.219 8.156 1 85.62 309 ILE A N 1
ATOM 2466 C CA . ILE A 1 309 ? 8.742 23.906 6.93 1 85.62 309 ILE A CA 1
ATOM 2467 C C . ILE A 1 309 ? 7.516 24.766 7.211 1 85.62 309 ILE A C 1
ATOM 2469 O O . ILE A 1 309 ? 7.383 25.859 6.668 1 85.62 309 ILE A O 1
ATOM 2473 N N . GLN A 1 310 ? 6.598 24.312 8.031 1 81.44 310 GLN A N 1
ATOM 2474 C CA . GLN A 1 310 ? 5.387 25.047 8.359 1 81.44 310 GLN A CA 1
ATOM 2475 C C . GLN A 1 310 ? 5.723 26.344 9.094 1 81.44 310 GLN A C 1
ATOM 2477 O O . GLN A 1 310 ? 5.02 27.359 8.945 1 81.44 310 GLN A O 1
ATOM 2482 N N . THR A 1 311 ? 6.73 26.344 9.805 1 77.06 311 THR A N 1
ATOM 2483 C CA . THR A 1 311 ? 7.125 27.531 10.539 1 77.06 311 THR A CA 1
ATOM 2484 C C . THR A 1 311 ? 7.809 28.547 9.617 1 77.06 311 THR A C 1
ATOM 2486 O O . THR A 1 311 ? 7.852 29.734 9.914 1 77.06 311 THR A O 1
ATOM 2489 N N . GLU A 1 312 ? 8.336 28.062 8.57 1 72.12 312 GLU A N 1
ATOM 2490 C CA . GLU A 1 312 ? 9 28.953 7.621 1 72.12 312 GLU A CA 1
ATOM 2491 C C . GLU A 1 312 ? 7.992 29.672 6.73 1 72.12 312 GLU A C 1
ATOM 2493 O O . GLU A 1 312 ? 8.234 30.797 6.289 1 72.12 312 GLU A O 1
ATOM 2498 N N . VAL A 1 313 ? 6.84 29 6.367 1 64.94 313 VAL A N 1
ATOM 2499 C CA . VAL A 1 313 ? 5.844 29.594 5.484 1 64.94 313 VAL A CA 1
ATOM 2500 C C . VAL A 1 313 ? 4.844 30.406 6.301 1 64.94 313 VAL A C 1
ATOM 2502 O O . VAL A 1 313 ? 4.438 31.5 5.895 1 64.94 313 VAL A O 1
ATOM 2505 N N . ILE B 1 1 ? -13.758 35.5 -5.48 1 50.44 1 ILE B N 1
ATOM 2506 C CA . ILE B 1 1 ? -13.672 35.094 -6.879 1 50.44 1 ILE B CA 1
ATOM 2507 C C . ILE B 1 1 ? -12.25 34.625 -7.191 1 50.44 1 ILE B C 1
ATOM 2509 O O . ILE B 1 1 ? -12.055 33.531 -7.77 1 50.44 1 ILE B O 1
ATOM 2513 N N . VAL B 1 2 ? -11.211 35.406 -6.852 1 52.09 2 VAL B N 1
ATOM 2514 C CA . VAL B 1 2 ? -9.82 35.031 -7.117 1 52.09 2 VAL B CA 1
ATOM 2515 C C . VAL B 1 2 ? -9.461 33.75 -6.379 1 52.09 2 VAL B C 1
ATOM 2517 O O . VAL B 1 2 ? -8.781 32.875 -6.93 1 52.09 2 VAL B O 1
ATOM 2520 N N . PHE B 1 3 ? -10.062 33.625 -5.297 1 56.56 3 PHE B N 1
ATOM 2521 C CA . PHE B 1 3 ? -9.805 32.438 -4.5 1 56.56 3 PHE B CA 1
ATOM 2522 C C . PHE B 1 3 ? -10.422 31.203 -5.152 1 56.56 3 PHE B C 1
ATOM 2524 O O . PHE B 1 3 ? -9.805 30.141 -5.195 1 56.56 3 PHE B O 1
ATOM 2531 N N . MET B 1 4 ? -11.625 31.422 -5.656 1 56.81 4 MET B N 1
ATOM 2532 C CA . MET B 1 4 ? -12.297 30.312 -6.32 1 56.81 4 MET B CA 1
ATOM 2533 C C . MET B 1 4 ? -11.555 29.906 -7.598 1 56.81 4 MET B C 1
ATOM 2535 O O . MET B 1 4 ? -11.438 28.719 -7.91 1 56.81 4 MET B O 1
ATOM 2539 N N . ILE B 1 5 ? -11.086 30.906 -8.258 1 58.66 5 ILE B N 1
ATOM 2540 C CA . ILE B 1 5 ? -10.344 30.625 -9.477 1 58.66 5 ILE B CA 1
ATOM 2541 C C . ILE B 1 5 ? -9.047 29.906 -9.148 1 58.66 5 ILE B C 1
ATOM 2543 O O . ILE B 1 5 ? -8.641 28.984 -9.859 1 58.66 5 ILE B O 1
ATOM 2547 N N . SER B 1 6 ? -8.656 30.234 -8.023 1 73.44 6 SER B N 1
ATOM 2548 C CA . SER B 1 6 ? -7.41 29.594 -7.617 1 73.44 6 SER B CA 1
ATOM 2549 C C . SER B 1 6 ? -7.652 28.156 -7.176 1 73.44 6 SER B C 1
ATOM 2551 O O . SER B 1 6 ? -6.879 27.25 -7.512 1 73.44 6 SER B O 1
ATOM 2553 N N . GLN B 1 7 ? -8.93 27.969 -6.73 1 79.56 7 GLN B N 1
ATOM 2554 C CA . GLN B 1 7 ? -9.258 26.625 -6.289 1 79.56 7 GLN B CA 1
ATOM 2555 C C . GLN B 1 7 ? -9.57 25.719 -7.477 1 79.56 7 GLN B C 1
ATOM 2557 O O . GLN B 1 7 ? -9.117 24.578 -7.52 1 79.56 7 GLN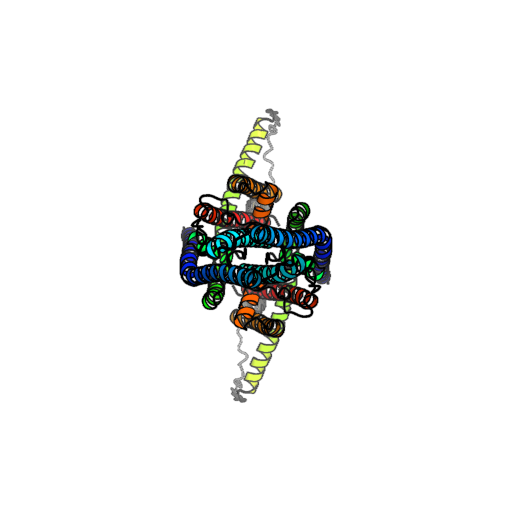 B O 1
ATOM 2562 N N . VAL B 1 8 ? -10.312 26.266 -8.328 1 82.31 8 VAL B N 1
ATOM 2563 C CA . VAL B 1 8 ? -10.672 25.5 -9.523 1 82.31 8 VAL B CA 1
ATOM 2564 C C . VAL B 1 8 ? -9.422 25.25 -10.367 1 82.31 8 VAL B C 1
ATOM 2566 O O . VAL B 1 8 ? -9.258 24.172 -10.938 1 82.31 8 VAL B O 1
ATOM 2569 N N . GLY B 1 9 ? -8.602 26.25 -10.398 1 86.31 9 GLY B N 1
ATOM 2570 C CA . GLY B 1 9 ? -7.352 26.078 -11.125 1 86.31 9 GLY B CA 1
ATOM 2571 C C . GLY B 1 9 ? -6.469 24.984 -10.555 1 86.31 9 GLY B C 1
ATOM 2572 O O . GLY B 1 9 ? -5.895 24.188 -11.297 1 86.31 9 GLY B O 1
ATOM 2573 N N . LEU B 1 10 ? -6.461 24.875 -9.273 1 89.88 10 LEU B N 1
ATOM 2574 C CA . LEU B 1 10 ? -5.652 23.844 -8.609 1 89.88 10 LEU B CA 1
ATOM 2575 C C . LEU B 1 10 ? -6.223 22.453 -8.852 1 89.88 10 LEU B C 1
ATOM 2577 O O . LEU B 1 10 ? -5.469 21.5 -9.062 1 89.88 10 LEU B O 1
ATOM 2581 N N . THR B 1 11 ? -7.504 22.391 -8.844 1 89.62 11 THR B N 1
ATOM 2582 C CA . THR B 1 11 ? -8.148 21.094 -9.086 1 89.62 11 THR B CA 1
ATOM 2583 C C . THR B 1 11 ? -7.926 20.641 -10.523 1 89.62 11 THR B C 1
ATOM 2585 O O . THR B 1 11 ? -7.629 19.469 -10.773 1 89.62 11 THR B O 1
ATOM 2588 N N . CYS B 1 12 ? -8.062 21.547 -11.422 1 91.62 12 CYS B N 1
ATOM 2589 C CA . CYS B 1 12 ? -7.824 21.219 -12.82 1 91.62 12 CYS B CA 1
ATOM 2590 C C . CYS B 1 12 ? -6.371 20.828 -13.047 1 91.62 12 CYS B C 1
ATOM 2592 O O . CYS B 1 12 ? -6.09 19.906 -13.828 1 91.62 12 CYS B O 1
ATOM 2594 N N . LEU B 1 13 ? -5.48 21.469 -12.359 1 93.19 13 LEU B N 1
ATOM 2595 C CA . LEU B 1 13 ? -4.066 21.125 -12.445 1 93.19 13 LEU B CA 1
ATOM 2596 C C . LEU B 1 13 ? -3.814 19.719 -11.922 1 93.19 13 LEU B C 1
ATOM 2598 O O . LEU B 1 13 ? -3.053 18.953 -12.516 1 93.19 13 LEU B O 1
ATOM 2602 N N . MET B 1 14 ? -4.434 19.406 -10.844 1 93.75 14 MET B N 1
ATOM 2603 C CA . MET B 1 14 ? -4.254 18.094 -10.25 1 93.75 14 MET B CA 1
ATOM 2604 C C . MET B 1 14 ? -4.816 17 -11.164 1 93.75 14 MET B C 1
ATOM 2606 O O . MET B 1 14 ? -4.195 15.953 -11.336 1 93.75 14 MET B O 1
ATOM 2610 N N . VAL B 1 15 ? -5.973 17.266 -11.766 1 92.88 15 VAL B N 1
ATOM 2611 C CA . VAL B 1 15 ? -6.598 16.312 -12.672 1 92.88 15 VAL B CA 1
ATOM 2612 C C . VAL B 1 15 ? -5.746 16.156 -13.93 1 92.88 15 VAL B C 1
ATOM 2614 O O . VAL B 1 15 ? -5.516 15.047 -14.398 1 92.88 15 VAL B O 1
ATOM 2617 N N . GLY B 1 16 ? -5.297 17.25 -14.445 1 95.38 16 GLY B N 1
ATOM 2618 C CA . GLY B 1 16 ? -4.391 17.188 -15.586 1 95.38 16 GLY B CA 1
ATOM 2619 C C . GLY B 1 16 ? -3.1 16.453 -15.281 1 95.38 16 GLY B C 1
ATOM 2620 O O . GLY B 1 16 ? -2.596 15.703 -16.125 1 95.38 16 GLY B O 1
ATOM 2621 N N . TYR B 1 17 ? -2.59 16.703 -14.094 1 97.12 17 TYR B N 1
ATOM 2622 C CA . TYR B 1 17 ? -1.381 16.016 -13.656 1 97.12 17 TYR B CA 1
ATOM 2623 C C . TYR B 1 17 ? -1.608 14.516 -13.562 1 97.12 17 TYR B C 1
ATOM 2625 O O . TYR B 1 17 ? -0.75 13.727 -13.961 1 97.12 17 TYR B O 1
ATOM 2633 N N . ALA B 1 18 ? -2.74 14.117 -13.094 1 96.56 18 ALA B N 1
ATOM 2634 C CA . ALA B 1 18 ? -3.08 12.695 -12.977 1 96.56 18 ALA B CA 1
ATOM 2635 C C . ALA B 1 18 ? -3.227 12.055 -14.359 1 96.56 18 ALA B C 1
ATOM 2637 O O . ALA B 1 18 ? -2.754 10.945 -14.586 1 96.56 18 ALA B O 1
ATOM 2638 N N . ILE B 1 19 ? -3.865 12.758 -15.281 1 96.69 19 ILE B N 1
ATOM 2639 C CA . ILE B 1 19 ? -4.055 12.25 -16.641 1 96.69 19 ILE B CA 1
ATOM 2640 C C . ILE B 1 19 ? -2.699 12.125 -17.328 1 96.69 19 ILE B C 1
ATOM 2642 O O . ILE B 1 19 ? -2.426 11.117 -17.984 1 96.69 19 ILE B O 1
ATOM 2646 N N . ALA B 1 20 ? -1.863 13.125 -17.141 1 97.62 20 ALA B N 1
ATOM 2647 C CA . ALA B 1 20 ? -0.517 13.055 -17.703 1 97.62 20 ALA B CA 1
ATOM 2648 C C . ALA B 1 20 ? 0.244 11.852 -17.156 1 97.62 20 ALA B C 1
ATOM 2650 O O . ALA B 1 20 ? 0.974 11.18 -17.891 1 97.62 20 ALA B O 1
ATOM 2651 N N . GLY B 1 21 ? 0.077 11.609 -15.867 1 97.5 21 GLY B N 1
ATOM 2652 C CA . GLY B 1 21 ? 0.693 10.422 -15.289 1 97.5 21 GLY B CA 1
ATOM 2653 C C . GLY B 1 21 ? 0.199 9.133 -15.914 1 97.5 21 GLY B C 1
ATOM 2654 O O . GLY B 1 21 ? 0.979 8.203 -16.125 1 97.5 21 GLY B O 1
ATOM 2655 N N . GLY B 1 22 ? -1.117 9.07 -16.188 1 96.5 22 GLY B N 1
ATOM 2656 C CA . GLY B 1 22 ? -1.658 7.902 -16.859 1 96.5 22 GLY B CA 1
ATOM 2657 C C . GLY B 1 22 ? -0.978 7.605 -18.172 1 96.5 22 GLY B C 1
ATOM 2658 O O . GLY B 1 22 ? -0.635 6.453 -18.453 1 96.5 22 GLY B O 1
ATOM 2659 N N . PHE B 1 23 ? -0.708 8.586 -18.922 1 96.62 23 PHE B N 1
ATOM 2660 C CA . PHE B 1 23 ? -0.069 8.406 -20.219 1 96.62 23 PHE B CA 1
ATOM 2661 C C . PHE B 1 23 ? 1.406 8.062 -20.047 1 96.62 23 PHE B C 1
ATOM 2663 O O . PHE B 1 23 ? 1.936 7.211 -20.766 1 96.62 23 PHE B O 1
ATOM 2670 N N . ILE B 1 24 ? 2.045 8.68 -19.172 1 96.94 24 ILE B N 1
ATOM 2671 C CA . ILE B 1 24 ? 3.471 8.469 -18.953 1 96.94 24 ILE B CA 1
ATOM 2672 C C . ILE B 1 24 ? 3.721 7.02 -18.547 1 96.94 24 ILE B C 1
ATOM 2674 O O . ILE B 1 24 ? 4.57 6.34 -19.125 1 96.94 24 ILE B O 1
ATOM 2678 N N . PHE B 1 25 ? 2.994 6.527 -17.625 1 96.06 25 PHE B N 1
ATOM 2679 C CA . PHE B 1 25 ? 3.256 5.199 -17.078 1 96.06 25 PHE B CA 1
ATOM 2680 C C . PHE B 1 25 ? 2.752 4.121 -18.047 1 96.06 25 PHE B C 1
ATOM 2682 O O . PHE B 1 25 ? 3.295 3.018 -18.078 1 96.06 25 PHE B O 1
ATOM 2689 N N . LEU B 1 26 ? 1.712 4.52 -18.812 1 94.38 26 LEU B N 1
ATOM 2690 C CA . LEU B 1 26 ? 1.309 3.619 -19.875 1 94.38 26 LEU B CA 1
ATOM 2691 C C . LEU B 1 26 ? 2.451 3.404 -20.875 1 94.38 26 LEU B C 1
ATOM 2693 O O . LEU B 1 26 ? 2.754 2.268 -21.234 1 94.38 26 LEU B O 1
ATOM 2697 N N . TYR B 1 27 ? 3.08 4.418 -21.219 1 94.19 27 TYR B N 1
ATOM 2698 C CA . TYR B 1 27 ? 4.16 4.371 -22.203 1 94.19 27 TYR B CA 1
ATOM 2699 C C . TYR B 1 27 ? 5.383 3.666 -21.641 1 94.19 27 TYR B C 1
ATOM 2701 O O . TYR B 1 27 ? 6.039 2.885 -22.328 1 94.19 27 TYR B O 1
ATOM 2709 N N . LEU B 1 28 ? 5.695 3.816 -20.422 1 93.38 28 LEU B N 1
ATOM 2710 C CA . LEU B 1 28 ? 6.922 3.309 -19.812 1 93.38 28 LEU B CA 1
ATOM 2711 C C . LEU B 1 28 ? 6.797 1.822 -19.5 1 93.38 28 LEU B C 1
ATOM 2713 O O . LEU B 1 28 ? 7.773 1.076 -19.609 1 93.38 28 LEU B O 1
ATOM 2717 N N . GLU B 1 29 ? 5.602 1.348 -19.078 1 92.69 29 GLU B N 1
ATOM 2718 C CA . GLU B 1 29 ? 5.52 0.019 -18.484 1 92.69 29 GLU B CA 1
ATOM 2719 C C . GLU B 1 29 ? 4.77 -0.952 -19.391 1 92.69 29 GLU B C 1
ATOM 2721 O O . GLU B 1 29 ? 4.867 -2.168 -19.219 1 92.69 29 GLU B O 1
ATOM 2726 N N . ALA B 1 30 ? 4.016 -0.591 -20.328 1 87.31 30 ALA B N 1
ATOM 2727 C CA . ALA B 1 30 ? 3.205 -1.463 -21.188 1 87.31 30 ALA B CA 1
ATOM 2728 C C . ALA B 1 30 ? 4.078 -2.459 -21.938 1 87.31 30 ALA B C 1
ATOM 2730 O O . ALA B 1 30 ? 3.719 -3.631 -22.078 1 87.31 30 ALA B O 1
ATOM 2731 N N . GLY B 1 31 ? 5.203 -2.062 -22.375 1 84.81 31 GLY B N 1
ATOM 2732 C CA . GLY B 1 31 ? 6.098 -2.936 -23.125 1 84.81 31 GLY B CA 1
ATOM 2733 C C . GLY B 1 31 ? 6.66 -4.066 -22.281 1 84.81 31 GLY B C 1
ATOM 2734 O O . GLY B 1 31 ? 6.711 -5.215 -22.734 1 84.81 31 GLY B O 1
ATOM 2735 N N . HIS B 1 32 ? 7.02 -3.791 -21.109 1 85.06 32 HIS B N 1
ATOM 2736 C CA . HIS B 1 32 ? 7.594 -4.789 -20.203 1 85.06 32 HIS B CA 1
ATOM 2737 C C . HIS B 1 32 ? 6.57 -5.867 -19.859 1 85.06 32 HIS B C 1
ATOM 2739 O O . HIS B 1 32 ? 6.918 -7.047 -19.766 1 85.06 32 HIS B O 1
ATOM 2745 N N . ALA B 1 33 ? 5.371 -5.496 -19.641 1 83.69 33 ALA B N 1
ATOM 2746 C CA . ALA B 1 33 ? 4.316 -6.445 -19.297 1 83.69 33 ALA B CA 1
ATOM 2747 C C . ALA B 1 33 ? 4.117 -7.469 -20.406 1 83.69 33 ALA B C 1
ATOM 2749 O O . ALA B 1 33 ? 3.879 -8.648 -20.141 1 83.69 33 ALA B O 1
ATOM 2750 N N . LYS B 1 34 ? 4.25 -7.039 -21.609 1 83.12 34 LYS B N 1
ATOM 2751 C CA . LYS B 1 34 ? 4.102 -7.945 -22.75 1 83.12 34 LYS B CA 1
ATOM 2752 C C . LYS B 1 34 ? 5.258 -8.938 -22.812 1 83.12 34 LYS B C 1
ATOM 2754 O O . LYS B 1 34 ? 5.066 -10.102 -23.156 1 83.12 34 LYS B O 1
ATOM 2759 N N . GLU B 1 35 ? 6.363 -8.469 -22.484 1 85.88 35 GLU B N 1
ATOM 2760 C CA . GLU B 1 35 ? 7.535 -9.336 -22.484 1 85.88 35 GLU B CA 1
ATOM 2761 C C . GLU B 1 35 ? 7.398 -10.453 -21.453 1 85.88 35 GLU B C 1
ATOM 2763 O O . GLU B 1 35 ? 7.762 -11.602 -21.719 1 85.88 35 GLU B O 1
ATOM 2768 N N . ILE B 1 36 ? 6.891 -10.078 -20.266 1 86.38 36 ILE B N 1
ATOM 2769 C CA . ILE B 1 36 ? 6.746 -11.07 -19.219 1 86.38 36 ILE B CA 1
ATOM 2770 C C . ILE B 1 36 ? 5.695 -12.102 -19.625 1 86.38 36 ILE B C 1
ATOM 2772 O O . ILE B 1 36 ? 5.855 -13.297 -19.344 1 86.38 36 ILE B O 1
ATOM 2776 N N . ARG B 1 37 ? 4.684 -11.695 -20.266 1 85.06 37 ARG B N 1
ATOM 2777 C CA . ARG B 1 37 ? 3.648 -12.609 -20.734 1 85.06 37 ARG B CA 1
ATOM 2778 C C . ARG B 1 37 ? 4.23 -13.641 -21.703 1 85.06 37 ARG B C 1
ATOM 2780 O O . ARG B 1 37 ? 3.859 -14.812 -21.656 1 85.06 37 ARG B O 1
ATOM 2787 N N . SER B 1 38 ? 5.047 -13.141 -22.594 1 85.81 38 SER B N 1
ATOM 2788 C CA . SER B 1 38 ? 5.691 -14.031 -23.547 1 85.81 38 SER B CA 1
ATOM 2789 C C . SER B 1 38 ? 6.625 -15.016 -22.859 1 85.81 38 SER B C 1
ATOM 2791 O O . SER B 1 38 ? 6.613 -16.203 -23.156 1 85.81 38 SER B O 1
ATOM 2793 N N . PHE B 1 39 ? 7.312 -14.469 -21.938 1 87.5 39 PHE B N 1
ATOM 2794 C CA . PHE B 1 39 ? 8.266 -15.297 -21.219 1 87.5 39 PHE B CA 1
ATOM 2795 C C . PHE B 1 39 ? 7.555 -16.438 -20.484 1 87.5 39 PHE B C 1
ATOM 2797 O O . PHE B 1 39 ? 8 -17.578 -20.531 1 87.5 39 PHE B O 1
ATOM 2804 N N . VAL B 1 40 ? 6.441 -16.125 -19.797 1 88.75 40 VAL B N 1
ATOM 2805 C CA . VAL B 1 40 ? 5.711 -17.109 -19.016 1 88.75 40 VAL B CA 1
ATOM 2806 C C . VAL B 1 40 ? 5.125 -18.172 -19.953 1 88.75 40 VAL B C 1
ATOM 2808 O O . VAL B 1 40 ? 5.141 -19.359 -19.641 1 88.75 40 VAL B O 1
ATOM 2811 N N . GLY B 1 41 ? 4.688 -17.688 -21.094 1 86.19 41 GLY B N 1
ATOM 2812 C CA . GLY B 1 41 ? 4.168 -18.625 -22.078 1 86.19 41 GLY B CA 1
ATOM 2813 C C . GLY B 1 41 ? 5.215 -19.609 -22.578 1 86.19 41 GLY B C 1
ATOM 2814 O O . GLY B 1 41 ? 4.984 -20.812 -22.594 1 86.19 41 GLY B O 1
ATOM 2815 N N . PHE B 1 42 ? 6.305 -19.109 -22.891 1 89.38 42 PHE B N 1
ATOM 2816 C CA . PHE B 1 42 ? 7.387 -19.953 -23.406 1 89.38 42 PHE B CA 1
ATOM 2817 C C . PHE B 1 42 ? 7.941 -20.844 -22.312 1 89.38 42 PHE B C 1
ATOM 2819 O O . PHE B 1 42 ? 8.352 -21.984 -22.578 1 89.38 42 PHE B O 1
ATOM 2826 N N . ASN B 1 43 ? 7.992 -20.328 -21.109 1 91.06 43 ASN B N 1
ATOM 2827 C CA . ASN B 1 43 ? 8.453 -21.125 -19.984 1 91.06 43 ASN B CA 1
ATOM 2828 C C . ASN B 1 43 ? 7.547 -22.328 -19.734 1 91.06 43 ASN B C 1
ATOM 2830 O O . ASN B 1 43 ? 8.023 -23.406 -19.391 1 91.06 43 ASN B O 1
ATOM 2834 N N . ARG B 1 44 ? 6.246 -22.094 -19.844 1 91.12 44 ARG B N 1
ATOM 2835 C CA . ARG B 1 44 ? 5.305 -23.203 -19.672 1 91.12 44 ARG B CA 1
ATOM 2836 C C . ARG B 1 44 ? 5.555 -24.297 -20.703 1 91.12 44 ARG B C 1
ATOM 2838 O O . ARG B 1 44 ? 5.637 -25.469 -20.359 1 91.12 44 ARG B O 1
ATOM 2845 N N . LEU B 1 45 ? 5.754 -23.906 -21.984 1 89.94 45 LEU B N 1
ATOM 2846 C CA . LEU B 1 45 ? 6 -24.859 -23.062 1 89.94 45 LEU B CA 1
ATOM 2847 C C . LEU B 1 45 ? 7.316 -25.594 -22.844 1 89.94 45 LEU B C 1
ATOM 2849 O O . LEU B 1 45 ? 7.426 -26.797 -23.141 1 89.94 45 LEU B O 1
ATOM 2853 N N . ALA B 1 46 ? 8.234 -24.875 -22.359 1 91.94 46 ALA B N 1
ATOM 2854 C CA . ALA B 1 46 ? 9.539 -25.484 -22.094 1 91.94 46 ALA B CA 1
ATOM 2855 C C . ALA B 1 46 ? 9.43 -26.578 -21.031 1 91.94 46 ALA B C 1
ATOM 2857 O O . ALA B 1 46 ? 10.086 -27.609 -21.125 1 91.94 46 ALA B O 1
ATOM 2858 N N . HIS B 1 47 ? 8.633 -26.375 -20.016 1 92.38 47 HIS B N 1
ATOM 2859 C CA . HIS B 1 47 ? 8.484 -27.359 -18.953 1 92.38 47 HIS B CA 1
ATOM 2860 C C . HIS B 1 47 ? 7.668 -28.562 -19.422 1 92.38 47 HIS B C 1
ATOM 2862 O O . HIS B 1 47 ? 7.91 -29.688 -19 1 92.38 47 HIS B O 1
ATOM 2868 N N . VAL B 1 48 ? 6.68 -28.281 -20.266 1 90.81 48 VAL B N 1
ATOM 2869 C CA . VAL B 1 48 ? 5.938 -29.375 -20.859 1 90.81 48 VAL B CA 1
ATOM 2870 C C . VAL B 1 48 ? 6.891 -30.266 -21.656 1 90.81 48 VAL B C 1
ATOM 2872 O O . VAL B 1 48 ? 6.809 -31.5 -21.594 1 90.81 48 VAL B O 1
ATOM 2875 N N . LYS B 1 49 ? 7.77 -29.625 -22.422 1 89.81 49 LYS B N 1
ATOM 2876 C CA . LYS B 1 49 ? 8.758 -30.375 -23.203 1 89.81 49 LYS B CA 1
ATOM 2877 C C . LYS B 1 49 ? 9.688 -31.172 -22.281 1 89.81 49 LYS B C 1
ATOM 2879 O O . LYS B 1 49 ? 10.086 -32.281 -22.625 1 89.81 49 LYS B O 1
ATOM 2884 N N . LYS B 1 50 ? 10.078 -30.625 -21.156 1 90.31 50 LYS B N 1
ATOM 2885 C CA . LYS B 1 50 ? 10.914 -31.328 -20.188 1 90.31 50 LYS B CA 1
ATOM 2886 C C . LYS B 1 50 ? 10.234 -32.594 -19.688 1 90.31 50 LYS B C 1
ATOM 2888 O O . LYS B 1 50 ? 10.875 -33.656 -19.547 1 90.31 50 LYS B O 1
ATOM 2893 N N . VAL B 1 51 ? 8.945 -32.531 -19.375 1 88.5 51 VAL B N 1
ATOM 2894 C CA . VAL B 1 51 ? 8.211 -33.688 -18.906 1 88.5 51 VAL B CA 1
ATOM 2895 C C . VAL B 1 51 ? 8.125 -34.75 -20.016 1 88.5 51 VAL B C 1
ATOM 2897 O O . VAL B 1 51 ? 8.234 -35.938 -19.75 1 88.5 51 VAL B O 1
ATOM 2900 N N . TRP B 1 52 ? 7.93 -34.25 -21.219 1 85.38 52 TRP B N 1
ATOM 2901 C CA . TRP B 1 52 ? 7.879 -35.156 -22.359 1 85.38 52 TRP B CA 1
ATOM 2902 C C . TRP B 1 52 ? 9.203 -35.906 -22.516 1 85.38 52 TRP B C 1
ATOM 2904 O O . TRP B 1 52 ? 9.211 -37.125 -22.781 1 85.38 52 TRP B O 1
ATOM 2914 N N . ASP B 1 53 ? 10.289 -35.219 -22.406 1 85.31 53 ASP B N 1
ATOM 2915 C CA . ASP B 1 53 ? 11.609 -35.812 -22.562 1 85.31 53 ASP B CA 1
ATOM 2916 C C . ASP B 1 53 ? 11.836 -36.906 -21.531 1 85.31 53 ASP B C 1
ATOM 2918 O O . ASP B 1 53 ? 12.414 -37.938 -21.844 1 85.31 53 ASP B O 1
ATOM 2922 N N . ILE B 1 54 ? 11.352 -36.688 -20.312 1 83 54 ILE B N 1
ATOM 2923 C CA . ILE B 1 54 ? 11.492 -37.688 -19.281 1 83 54 ILE B CA 1
ATOM 2924 C C . ILE B 1 54 ? 10.602 -38.875 -19.609 1 83 54 ILE B C 1
ATOM 2926 O O . ILE B 1 54 ? 10.984 -40.031 -19.391 1 83 54 ILE B O 1
ATOM 2930 N N . THR B 1 55 ? 9.391 -38.688 -20.094 1 81.81 55 THR B N 1
ATOM 2931 C CA . THR B 1 55 ? 8.438 -39.719 -20.438 1 81.81 55 THR B CA 1
ATOM 2932 C C . THR B 1 55 ? 8.969 -40.594 -21.594 1 81.81 55 THR B C 1
ATOM 2934 O O . THR B 1 55 ? 8.828 -41.812 -21.578 1 81.81 55 THR B O 1
ATOM 2937 N N . SER B 1 56 ? 9.602 -39.875 -22.562 1 78.94 56 SER B N 1
ATOM 2938 C CA . SER B 1 56 ? 10.117 -40.594 -23.719 1 78.94 56 SER B CA 1
ATOM 2939 C C . SER B 1 56 ? 11.367 -41.375 -23.375 1 78.94 56 SER B C 1
ATOM 2941 O O . SER B 1 56 ? 11.602 -42.469 -23.922 1 78.94 56 SER B O 1
ATOM 2943 N N . LYS B 1 57 ? 12.195 -40.812 -22.516 1 76.25 57 LYS B N 1
ATOM 2944 C CA . LYS B 1 57 ? 13.453 -41.469 -22.172 1 76.25 57 LYS B CA 1
ATOM 2945 C C . LYS B 1 57 ? 13.219 -42.656 -21.25 1 76.25 57 LYS B C 1
ATOM 2947 O O . LYS B 1 57 ? 13.938 -43.656 -21.344 1 76.25 57 LYS B O 1
ATOM 2952 N N . LEU B 1 58 ? 12.242 -42.344 -20.312 1 69.25 58 LEU B N 1
ATOM 2953 C CA . LEU B 1 58 ? 12 -43.469 -19.406 1 69.25 58 LEU B CA 1
ATOM 2954 C C . LEU B 1 58 ? 11.211 -44.562 -20.109 1 69.25 58 LEU B C 1
ATOM 2956 O O . LEU B 1 58 ? 10.148 -44.281 -20.672 1 69.25 58 LEU B O 1
ATOM 2960 N N . ASN B 1 59 ? 11.844 -45.469 -20.891 1 56.62 59 ASN B N 1
ATOM 2961 C CA . ASN B 1 59 ? 11.289 -46.594 -21.625 1 56.62 59 ASN B CA 1
ATOM 2962 C C . ASN B 1 59 ? 10.203 -47.312 -20.828 1 56.62 59 ASN B C 1
ATOM 2964 O O . ASN B 1 59 ? 9.133 -47.625 -21.344 1 56.62 59 ASN B O 1
ATOM 2968 N N . ILE B 1 60 ? 10.617 -47.906 -19.594 1 53.5 60 ILE B N 1
ATOM 2969 C CA . ILE B 1 60 ? 9.695 -48.625 -18.719 1 53.5 60 ILE B CA 1
ATOM 2970 C C . ILE B 1 60 ? 9.172 -47.688 -17.641 1 53.5 60 ILE B C 1
ATOM 2972 O O . ILE B 1 60 ? 9.945 -47.156 -16.844 1 53.5 60 ILE B O 1
ATOM 2976 N N . LEU B 1 61 ? 8.07 -47.156 -17.953 1 59.5 61 LEU B N 1
ATOM 2977 C CA . LEU B 1 61 ? 7.473 -46.094 -17.125 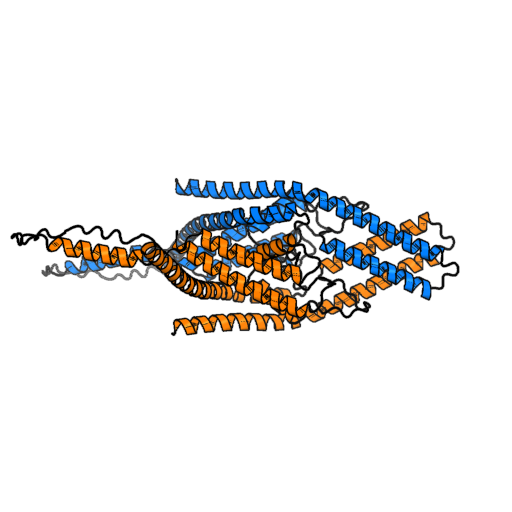1 59.5 61 LEU B CA 1
ATOM 2978 C C . LEU B 1 61 ? 7.164 -46.625 -15.727 1 59.5 61 LEU B C 1
ATOM 2980 O O . LEU B 1 61 ? 6.219 -47.406 -15.547 1 59.5 61 LEU B O 1
ATOM 2984 N N . HIS B 1 62 ? 8.281 -46.906 -14.883 1 68.69 62 HIS B N 1
ATOM 2985 C CA . HIS B 1 62 ? 7.957 -47.125 -13.477 1 68.69 62 HIS B CA 1
ATOM 2986 C C . HIS B 1 62 ? 7.344 -45.844 -12.859 1 68.69 62 HIS B C 1
ATOM 2988 O O . HIS B 1 62 ? 7.922 -44.781 -12.945 1 68.69 62 HIS B O 1
ATOM 2994 N N . GLU B 1 63 ? 6.117 -46.031 -12.453 1 78.25 63 GLU B N 1
ATOM 2995 C CA . GLU B 1 63 ? 5.273 -44.969 -11.953 1 78.25 63 GLU B CA 1
ATOM 2996 C C . GLU B 1 63 ? 6 -44.156 -10.883 1 78.25 63 GLU B C 1
ATOM 2998 O O . GLU B 1 63 ? 5.965 -42.906 -10.906 1 78.25 63 GLU B O 1
ATOM 3003 N N . ALA B 1 64 ? 6.734 -44.844 -10 1 80.62 64 ALA B N 1
ATOM 3004 C CA . ALA B 1 64 ? 7.316 -44.156 -8.852 1 80.62 64 ALA B CA 1
ATOM 3005 C C . ALA B 1 64 ? 8.445 -43.219 -9.289 1 80.62 64 ALA B C 1
ATOM 3007 O O . ALA B 1 64 ? 8.508 -42.062 -8.844 1 80.62 64 ALA B O 1
ATOM 3008 N N . ASN B 1 65 ? 9.312 -43.719 -10.188 1 80.44 65 ASN B N 1
ATOM 3009 C CA . ASN B 1 65 ? 10.438 -42.875 -10.641 1 80.44 65 ASN B CA 1
ATOM 3010 C C . ASN B 1 65 ? 9.969 -41.719 -11.508 1 80.44 65 ASN B C 1
ATOM 3012 O O . ASN B 1 65 ? 10.477 -40.594 -11.383 1 80.44 65 ASN B O 1
ATOM 3016 N N . TRP B 1 66 ? 8.984 -42.031 -12.359 1 83.75 66 TRP B N 1
ATOM 3017 C CA . TRP B 1 66 ? 8.461 -40.969 -13.242 1 83.75 66 TRP B CA 1
ATOM 3018 C C . TRP B 1 66 ? 7.797 -39.875 -12.438 1 83.75 66 TRP B C 1
ATOM 3020 O O . TRP B 1 66 ? 8.023 -38.688 -12.703 1 83.75 66 TRP B O 1
ATOM 3030 N N . THR B 1 67 ? 7.066 -40.281 -11.398 1 84.25 67 THR B N 1
ATOM 3031 C CA . THR B 1 67 ? 6.316 -39.312 -10.602 1 84.25 67 THR B CA 1
ATOM 3032 C C . THR B 1 67 ? 7.262 -38.406 -9.812 1 84.25 67 THR B C 1
ATOM 3034 O O . THR B 1 67 ? 6.996 -37.219 -9.648 1 84.25 67 THR B O 1
ATOM 3037 N N . ARG B 1 68 ? 8.273 -38.938 -9.336 1 84.69 68 ARG B N 1
ATOM 3038 C CA . ARG B 1 68 ? 9.242 -38.125 -8.586 1 84.69 68 ARG B CA 1
ATOM 3039 C C . ARG B 1 68 ? 9.906 -37.094 -9.484 1 84.69 68 ARG B C 1
ATOM 3041 O O . ARG B 1 68 ? 10.031 -35.938 -9.109 1 84.69 68 ARG B O 1
ATOM 3048 N N . LEU B 1 69 ? 10.305 -37.5 -10.664 1 85.88 69 LEU B N 1
ATOM 3049 C CA . LEU B 1 69 ? 10.961 -36.594 -11.602 1 85.88 69 LEU B CA 1
ATOM 3050 C C . LEU B 1 69 ? 9.977 -35.531 -12.102 1 85.88 69 LEU B C 1
ATOM 3052 O O . LEU B 1 69 ? 10.336 -34.375 -12.227 1 85.88 69 LEU B O 1
ATOM 3056 N N . ALA B 1 70 ? 8.758 -35.969 -12.383 1 87.75 70 ALA B N 1
ATOM 3057 C CA . ALA B 1 70 ? 7.727 -35.031 -12.812 1 87.75 70 ALA B CA 1
ATOM 3058 C C . ALA B 1 70 ? 7.418 -34.031 -11.711 1 87.75 70 ALA B C 1
ATOM 3060 O O . ALA B 1 70 ? 7.211 -32.844 -11.992 1 87.75 70 ALA B O 1
ATOM 3061 N N . ASP B 1 71 ? 7.453 -34.5 -10.477 1 89.19 71 ASP B N 1
ATOM 3062 C CA . ASP B 1 71 ? 7.191 -33.625 -9.344 1 89.19 71 ASP B CA 1
ATOM 3063 C C . ASP B 1 71 ? 8.266 -32.562 -9.227 1 89.19 71 ASP B C 1
ATOM 3065 O O . ASP B 1 71 ? 7.965 -31.391 -8.898 1 89.19 71 ASP B O 1
ATOM 3069 N N . GLU B 1 72 ? 9.43 -32.875 -9.461 1 88.5 72 GLU B N 1
ATOM 3070 C CA . GLU B 1 72 ? 10.523 -31.906 -9.438 1 88.5 72 GLU B CA 1
ATOM 3071 C C . GLU B 1 72 ? 10.344 -30.844 -10.516 1 88.5 72 GLU B C 1
ATOM 3073 O O . GLU B 1 72 ? 10.609 -29.656 -10.273 1 88.5 72 GLU B O 1
ATOM 3078 N N . ILE B 1 73 ? 9.867 -31.297 -11.703 1 90.62 73 ILE B N 1
ATOM 3079 C CA . ILE B 1 73 ? 9.633 -30.344 -12.797 1 90.62 73 ILE B CA 1
ATOM 3080 C C . ILE B 1 73 ? 8.484 -29.422 -12.43 1 90.62 73 ILE B C 1
ATOM 3082 O O . ILE B 1 73 ? 8.555 -28.203 -12.664 1 90.62 73 ILE B O 1
ATOM 3086 N N . PHE B 1 74 ? 7.477 -29.953 -11.844 1 91.5 74 PHE B N 1
ATOM 3087 C CA . PHE B 1 74 ? 6.328 -29.156 -11.43 1 91.5 74 PHE B CA 1
ATOM 3088 C C . PHE B 1 74 ? 6.727 -28.172 -10.328 1 91.5 74 PHE B C 1
ATOM 3090 O O . PHE B 1 74 ? 6.211 -27.062 -10.281 1 91.5 74 PHE B O 1
ATOM 3097 N N . GLU B 1 75 ? 7.562 -28.547 -9.461 1 89.5 75 GLU B N 1
ATOM 3098 C CA . GLU B 1 75 ? 8.047 -27.656 -8.414 1 89.5 75 GLU B CA 1
ATOM 3099 C C . GLU B 1 75 ? 8.852 -26.5 -9 1 89.5 75 GLU B C 1
ATOM 3101 O O . GLU B 1 75 ? 8.695 -25.344 -8.578 1 89.5 75 GLU B O 1
ATOM 3106 N N . GLU B 1 76 ? 9.703 -26.828 -9.93 1 89.62 76 GLU B N 1
ATOM 3107 C CA . GLU B 1 76 ? 10.461 -25.781 -10.609 1 89.62 76 GLU B CA 1
ATOM 3108 C C . GLU B 1 76 ? 9.531 -24.812 -11.344 1 89.62 76 GLU B C 1
ATOM 3110 O O . GLU B 1 76 ? 9.742 -23.594 -11.312 1 89.62 76 GLU B O 1
ATOM 3115 N N . PHE B 1 77 ? 8.531 -25.438 -12.008 1 91.31 77 PHE B N 1
ATOM 3116 C CA . PHE B 1 77 ? 7.555 -24.625 -12.719 1 91.31 77 PHE B CA 1
ATOM 3117 C C . PHE B 1 77 ? 6.777 -23.734 -11.75 1 91.31 77 PHE B C 1
ATOM 3119 O O . PHE B 1 77 ? 6.574 -22.547 -12.016 1 91.31 77 PHE B O 1
ATOM 3126 N N . GLN B 1 78 ? 6.434 -24.312 -10.703 1 89 78 GLN B N 1
ATOM 3127 C CA . GLN B 1 78 ? 5.715 -23.578 -9.664 1 89 78 GLN B CA 1
ATOM 3128 C C . GLN B 1 78 ? 6.527 -22.391 -9.172 1 89 78 GLN B C 1
ATOM 3130 O O . GLN B 1 78 ? 5.988 -21.297 -9.008 1 89 78 GLN B O 1
ATOM 3135 N N . GLN B 1 79 ? 7.742 -22.5 -8.961 1 86.44 79 GLN B N 1
ATOM 3136 C CA . GLN B 1 79 ? 8.617 -21.422 -8.5 1 86.44 79 GLN B CA 1
ATOM 3137 C C . GLN B 1 79 ? 8.789 -20.359 -9.578 1 86.44 79 GLN B C 1
ATOM 3139 O O . GLN B 1 79 ? 8.852 -19.172 -9.273 1 86.44 79 GLN B O 1
ATOM 3144 N N . SER B 1 80 ? 8.867 -20.844 -10.805 1 89.31 80 SER B N 1
ATOM 3145 C CA . SER B 1 80 ? 9 -19.891 -11.906 1 89.31 80 SER B CA 1
ATOM 3146 C C . SER B 1 80 ? 7.762 -19.016 -12.023 1 89.31 80 SER B C 1
ATOM 3148 O O . SER B 1 80 ? 7.867 -17.812 -12.305 1 89.31 80 SER B O 1
ATOM 3150 N N . VAL B 1 81 ? 6.645 -19.625 -11.789 1 89.25 81 VAL B N 1
ATOM 3151 C CA . VAL B 1 81 ? 5.398 -18.875 -11.844 1 89.25 81 VAL B CA 1
ATOM 3152 C C . VAL B 1 81 ? 5.328 -17.906 -10.656 1 89.25 81 VAL B C 1
ATOM 3154 O O . VAL B 1 81 ? 4.902 -16.766 -10.812 1 89.25 81 VAL B O 1
ATOM 3157 N N . TYR B 1 82 ? 5.711 -18.344 -9.57 1 87 82 TYR B N 1
ATOM 3158 C CA . TYR B 1 82 ? 5.723 -17.5 -8.383 1 87 82 TYR B CA 1
ATOM 3159 C C . TYR B 1 82 ? 6.574 -16.266 -8.602 1 87 82 TYR B C 1
ATOM 3161 O O . TYR B 1 82 ? 6.141 -15.148 -8.297 1 87 82 TYR B O 1
ATOM 3169 N N . VAL B 1 83 ? 7.754 -16.438 -9.156 1 84.25 83 VAL B N 1
ATOM 3170 C CA . VAL B 1 83 ? 8.672 -15.328 -9.406 1 84.25 83 VAL B CA 1
ATOM 3171 C C . VAL B 1 83 ? 8.078 -14.398 -10.453 1 84.25 83 VAL B C 1
ATOM 3173 O O . VAL B 1 83 ? 8.203 -13.172 -10.352 1 84.25 83 VAL B O 1
ATOM 3176 N N . ALA B 1 84 ? 7.414 -14.961 -11.422 1 86 84 ALA B N 1
ATOM 3177 C CA . ALA B 1 84 ? 6.789 -14.148 -12.461 1 86 84 ALA B CA 1
ATOM 3178 C C . ALA B 1 84 ? 5.695 -13.258 -11.883 1 86 84 ALA B C 1
ATOM 3180 O O . ALA B 1 84 ? 5.562 -12.094 -12.266 1 86 84 ALA B O 1
ATOM 3181 N N . VAL B 1 85 ? 4.98 -13.844 -10.984 1 83.44 85 VAL B N 1
ATOM 3182 C CA . VAL B 1 85 ? 3.906 -13.07 -10.359 1 83.44 85 VAL B CA 1
ATOM 3183 C C . VAL B 1 85 ? 4.5 -11.953 -9.508 1 83.44 85 VAL B C 1
ATOM 3185 O O . VAL B 1 85 ? 3.986 -10.836 -9.5 1 83.44 85 VAL B O 1
ATOM 3188 N N . GLN B 1 86 ? 5.535 -12.211 -8.852 1 77.88 86 GLN B N 1
ATOM 3189 C CA . GLN B 1 86 ? 6.203 -11.195 -8.055 1 77.88 86 GLN B CA 1
ATOM 3190 C C . GLN B 1 86 ? 6.762 -10.078 -8.93 1 77.88 86 GLN B C 1
ATOM 3192 O O . GLN B 1 86 ? 6.855 -8.93 -8.492 1 77.88 86 GLN B O 1
ATOM 3197 N N . ASN B 1 87 ? 7.086 -10.461 -10.164 1 78.25 87 ASN B N 1
ATOM 3198 C CA . ASN B 1 87 ? 7.633 -9.477 -11.086 1 78.25 87 ASN B CA 1
ATOM 3199 C C . ASN B 1 87 ? 6.531 -8.781 -11.883 1 78.25 87 ASN B C 1
ATOM 3201 O O . ASN B 1 87 ? 6.809 -8.117 -12.883 1 78.25 87 ASN B O 1
ATOM 3205 N N . GLY B 1 88 ? 5.316 -9.039 -11.484 1 75.19 88 GLY B N 1
ATOM 3206 C CA . GLY B 1 88 ? 4.23 -8.25 -12.047 1 75.19 88 GLY B CA 1
ATOM 3207 C C . GLY B 1 88 ? 3.43 -9 -13.094 1 75.19 88 GLY B C 1
ATOM 3208 O O . GLY B 1 88 ? 2.754 -8.391 -13.922 1 75.19 88 GLY B O 1
ATOM 3209 N N . TRP B 1 89 ? 3.541 -10.258 -13.133 1 83.56 89 TRP B N 1
ATOM 3210 C CA . TRP B 1 89 ? 2.764 -11.039 -14.094 1 83.56 89 TRP B CA 1
ATOM 3211 C C . TRP B 1 89 ? 1.279 -11.008 -13.742 1 83.56 89 TRP B C 1
ATOM 3213 O O . TRP B 1 89 ? 0.908 -11.109 -12.57 1 83.56 89 TRP B O 1
ATOM 3223 N N . ASP B 1 90 ? 0.46 -10.828 -14.758 1 76.5 90 ASP B N 1
ATOM 3224 C CA . ASP B 1 90 ? -0.964 -10.617 -14.516 1 76.5 90 ASP B CA 1
ATOM 3225 C C . ASP B 1 90 ? -1.753 -11.906 -14.719 1 76.5 90 ASP B C 1
ATOM 3227 O O . ASP B 1 90 ? -2.982 -11.883 -14.82 1 76.5 90 ASP B O 1
ATOM 3231 N N . GLY B 1 91 ? -1.125 -13.086 -14.828 1 76.38 91 GLY B N 1
ATOM 3232 C CA . GLY B 1 91 ? -1.825 -14.359 -14.93 1 76.38 91 GLY B CA 1
ATOM 3233 C C . GLY B 1 91 ? -2.143 -14.75 -16.359 1 76.38 91 GLY B C 1
ATOM 3234 O O . GLY B 1 91 ? -2.666 -15.836 -16.609 1 76.38 91 GLY B O 1
ATOM 3235 N N . GLN B 1 92 ? -1.791 -13.844 -17.297 1 76.88 92 GLN B N 1
ATOM 3236 C CA . GLN B 1 92 ? -2.102 -14.156 -18.688 1 76.88 92 GLN B CA 1
ATOM 3237 C C . GLN B 1 92 ? -0.832 -14.43 -19.484 1 76.88 92 GLN B C 1
ATOM 3239 O O . GLN B 1 92 ? 0.196 -13.781 -19.266 1 76.88 92 GLN B O 1
ATOM 3244 N N . ASP B 1 93 ? -0.938 -15.484 -20.172 1 77.88 93 ASP B N 1
ATOM 3245 C CA . ASP B 1 93 ? 0.211 -15.766 -21.031 1 77.88 93 ASP B CA 1
ATOM 3246 C C . ASP B 1 93 ? -0.126 -15.531 -22.5 1 77.88 93 ASP B C 1
ATOM 3248 O O . ASP B 1 93 ? -1.283 -15.281 -22.844 1 77.88 93 ASP B O 1
ATOM 3252 N N . ILE B 1 94 ? 0.853 -15.375 -23.391 1 74.31 94 ILE B N 1
ATOM 3253 C CA . ILE B 1 94 ? 0.725 -15.023 -24.797 1 74.31 94 ILE B CA 1
ATOM 3254 C C . ILE B 1 94 ? -0.085 -16.094 -25.531 1 74.31 94 ILE B C 1
ATOM 3256 O O . ILE B 1 94 ? -0.692 -15.812 -26.562 1 74.31 94 ILE B O 1
ATOM 3260 N N . PHE B 1 95 ? -0.126 -17.219 -24.969 1 72.81 95 PHE B N 1
ATOM 3261 C CA . PHE B 1 95 ? -0.796 -18.312 -25.672 1 72.81 95 PHE B CA 1
ATOM 3262 C C . PHE B 1 95 ? -2.225 -18.484 -25.172 1 72.81 95 PHE B C 1
ATOM 3264 O O . PHE B 1 95 ? -2.965 -19.328 -25.656 1 72.81 95 PHE B O 1
ATOM 3271 N N . ALA B 1 96 ? -2.471 -17.609 -24.109 1 65.19 96 ALA B N 1
ATOM 3272 C CA . ALA B 1 96 ? -3.82 -17.719 -23.562 1 65.19 96 ALA B CA 1
ATOM 3273 C C . ALA B 1 96 ? -4.855 -17.203 -24.547 1 65.19 96 ALA B C 1
ATOM 3275 O O . ALA B 1 96 ? -4.594 -16.25 -25.281 1 65.19 96 ALA B O 1
ATOM 3276 N N . THR B 1 97 ? -5.789 -17.906 -24.891 1 58.38 97 THR B N 1
ATOM 3277 C CA . THR B 1 97 ? -6.82 -17.641 -25.891 1 58.38 97 THR B CA 1
ATOM 3278 C C . THR B 1 97 ? -7.668 -16.438 -25.469 1 58.38 97 THR B C 1
ATOM 3280 O O . THR B 1 97 ? -8.305 -15.797 -26.312 1 58.38 97 THR B O 1
ATOM 3283 N N . LYS B 1 98 ? -7.906 -16.266 -24.266 1 57.16 98 LYS B N 1
ATOM 3284 C CA . LYS B 1 98 ? -8.867 -15.242 -23.859 1 57.16 98 LYS B CA 1
ATOM 3285 C C . LYS B 1 98 ? -8.188 -13.891 -23.703 1 57.16 98 LYS B C 1
ATOM 3287 O O . LYS B 1 98 ? -7.133 -13.781 -23.078 1 57.16 98 LYS B O 1
ATOM 3292 N N . GLU B 1 99 ? -8.375 -13 -24.703 1 57.69 99 GLU B N 1
ATOM 3293 C CA . GLU B 1 99 ? -7.836 -11.641 -24.75 1 57.69 99 GLU B CA 1
ATOM 3294 C C . GLU B 1 99 ? -8.133 -10.883 -23.453 1 57.69 99 GLU B C 1
ATOM 3296 O O . GLU B 1 99 ? -9.281 -10.547 -23.172 1 57.69 99 GLU B O 1
ATOM 3301 N N . ILE B 1 100 ? -7.441 -11.117 -22.375 1 61.88 100 ILE B N 1
ATOM 3302 C CA . ILE B 1 100 ? -7.695 -10.352 -21.156 1 61.88 100 ILE B CA 1
ATOM 3303 C C . ILE B 1 100 ? -7.051 -8.969 -21.266 1 61.88 100 ILE B C 1
ATOM 3305 O O . ILE B 1 100 ? -6.016 -8.812 -21.922 1 61.88 100 ILE B O 1
ATOM 3309 N N . GLU B 1 101 ? -7.84 -8.023 -20.984 1 69.75 101 GLU B N 1
ATOM 3310 C CA . GLU B 1 101 ? -7.441 -6.621 -20.969 1 69.75 101 GLU B CA 1
ATOM 3311 C C . GLU B 1 101 ? -6.098 -6.434 -20.281 1 69.75 101 GLU B C 1
ATOM 3313 O O . GLU B 1 101 ? -5.789 -7.133 -19.312 1 69.75 101 GLU B O 1
ATOM 3318 N N . GLU B 1 102 ? -5.234 -5.617 -20.906 1 77.31 102 GLU B N 1
ATOM 3319 C CA . GLU B 1 102 ? -3.906 -5.305 -20.391 1 77.31 102 GLU B CA 1
ATOM 3320 C C . GLU B 1 102 ? -3.996 -4.59 -19.047 1 77.31 102 GLU B C 1
ATOM 3322 O O . GLU B 1 102 ? -4.875 -3.752 -18.828 1 77.31 102 GLU B O 1
ATOM 3327 N N . GLU B 1 103 ? -3.215 -5.016 -18.125 1 81.38 103 GLU B N 1
ATOM 3328 C CA . GLU B 1 103 ? -3.203 -4.363 -16.828 1 81.38 103 GLU B CA 1
ATOM 3329 C C . GLU B 1 103 ? -2.729 -2.916 -16.938 1 81.38 103 GLU B C 1
ATOM 3331 O O . GLU B 1 103 ? -3.33 -2.014 -16.344 1 81.38 103 GLU B O 1
ATOM 3336 N N . TRP B 1 104 ? -1.661 -2.779 -17.766 1 87.56 104 TRP B N 1
ATOM 3337 C CA . TRP B 1 104 ? -1.16 -1.426 -17.984 1 87.56 104 TRP B CA 1
ATOM 3338 C C . TRP B 1 104 ? -1.881 -0.759 -19.156 1 87.56 104 TRP B C 1
ATOM 3340 O O . TRP B 1 104 ? -1.244 -0.302 -20.109 1 87.56 104 TRP B O 1
ATOM 3350 N N . SER B 1 105 ? -3.191 -0.793 -19.094 1 88.94 105 SER B N 1
ATOM 3351 C CA . SER B 1 105 ? -4.039 0.015 -19.953 1 88.94 105 SER B CA 1
ATOM 3352 C C . SER B 1 105 ? -4.105 1.461 -19.469 1 88.94 105 SER B C 1
ATOM 3354 O O . SER B 1 105 ? -3.514 1.808 -18.453 1 88.94 105 SER B O 1
ATOM 3356 N N . PHE B 1 106 ? -4.773 2.273 -20.25 1 91.94 106 PHE B N 1
ATOM 3357 C CA . PHE B 1 106 ? -4.875 3.658 -19.797 1 91.94 106 PHE B CA 1
ATOM 3358 C C . PHE B 1 106 ? -5.59 3.744 -18.453 1 91.94 106 PHE B C 1
ATOM 3360 O O . PHE B 1 106 ? -5.145 4.457 -17.562 1 91.94 106 PHE B O 1
ATOM 3367 N N . ALA B 1 107 ? -6.711 3.018 -18.328 1 91.75 107 ALA B N 1
ATOM 3368 C CA . ALA B 1 107 ? -7.461 3.027 -17.078 1 91.75 107 ALA B CA 1
ATOM 3369 C C . ALA B 1 107 ? -6.605 2.52 -15.914 1 91.75 107 ALA B C 1
ATOM 3371 O O . ALA B 1 107 ? -6.633 3.084 -14.82 1 91.75 107 ALA B O 1
ATOM 3372 N N . GLY B 1 108 ? -5.848 1.48 -16.219 1 92.19 108 GLY B N 1
ATOM 3373 C CA . GLY B 1 108 ? -4.953 0.947 -15.203 1 92.19 108 GLY B CA 1
ATOM 3374 C C . GLY B 1 108 ? -3.836 1.901 -14.836 1 92.19 108 GLY B C 1
ATOM 3375 O O . GLY B 1 108 ? -3.514 2.059 -13.656 1 92.19 108 GLY B O 1
ATOM 3376 N N . SER B 1 109 ? -3.299 2.533 -15.836 1 94.88 109 SER B N 1
ATOM 3377 C CA . SER B 1 109 ? -2.219 3.488 -15.609 1 94.88 109 SER B CA 1
ATOM 3378 C C . SER B 1 109 ? -2.723 4.727 -14.875 1 94.88 109 SER B C 1
ATOM 3380 O O . SER B 1 109 ? -2.012 5.297 -14.047 1 94.88 109 SER B O 1
ATOM 3382 N N . LEU B 1 110 ? -3.889 5.09 -15.219 1 95.81 110 LEU B N 1
ATOM 3383 C CA . LEU B 1 110 ? -4.492 6.227 -14.539 1 95.81 110 LEU B CA 1
ATOM 3384 C C . LEU B 1 110 ? -4.707 5.918 -13.055 1 95.81 110 LEU B C 1
ATOM 3386 O O . LEU B 1 110 ? -4.406 6.746 -12.195 1 95.81 110 LEU B O 1
ATOM 3390 N N . LEU B 1 111 ? -5.277 4.77 -12.812 1 95.19 111 LEU B N 1
ATOM 3391 C CA . LEU B 1 111 ? -5.461 4.348 -11.43 1 95.19 111 LEU B CA 1
ATOM 3392 C C . LEU B 1 111 ? -4.133 4.34 -10.688 1 95.19 111 LEU B C 1
ATOM 3394 O O . LEU B 1 111 ? -4.051 4.812 -9.547 1 95.19 111 LEU B O 1
ATOM 3398 N N . TYR B 1 112 ? -3.117 3.904 -11.367 1 95.81 112 TYR B N 1
ATOM 3399 C CA . TYR B 1 112 ? -1.785 3.885 -10.773 1 95.81 112 TYR B CA 1
ATOM 3400 C C . TYR B 1 112 ? -1.314 5.297 -10.445 1 95.81 112 TYR B C 1
ATOM 3402 O O . TYR B 1 112 ? -0.832 5.555 -9.336 1 95.81 112 TYR B O 1
ATOM 3410 N N . SER B 1 113 ? -1.417 6.137 -11.375 1 97.06 113 SER B N 1
ATOM 3411 C CA . SER B 1 113 ? -0.977 7.52 -11.195 1 97.06 113 SER B CA 1
ATOM 3412 C C . SER B 1 113 ? -1.684 8.172 -10.016 1 97.06 113 SER B C 1
ATOM 3414 O O . SER B 1 113 ? -1.049 8.859 -9.211 1 97.06 113 SER B O 1
ATOM 3416 N N . VAL B 1 114 ? -2.926 7.953 -9.898 1 97 114 VAL B N 1
ATOM 3417 C CA . VAL B 1 114 ? -3.715 8.57 -8.844 1 97 114 VAL B CA 1
ATOM 3418 C C . VAL B 1 114 ? -3.346 7.949 -7.496 1 97 114 VAL B C 1
ATOM 3420 O O . VAL B 1 114 ? -3.24 8.656 -6.488 1 97 114 VAL B O 1
ATOM 3423 N N . THR B 1 115 ? -3.15 6.672 -7.449 1 96.19 115 THR B N 1
ATOM 3424 C CA . THR B 1 115 ? -2.799 6.016 -6.195 1 96.19 115 THR B CA 1
ATOM 3425 C C . THR B 1 115 ? -1.418 6.457 -5.719 1 96.19 115 THR B C 1
ATOM 3427 O O . THR B 1 115 ? -1.158 6.512 -4.516 1 96.19 115 THR B O 1
ATOM 3430 N N . VAL B 1 116 ? -0.559 6.812 -6.645 1 97.25 116 VAL B N 1
ATOM 3431 C CA . VAL B 1 116 ? 0.771 7.297 -6.293 1 97.25 116 VAL B CA 1
ATOM 3432 C C . VAL B 1 116 ? 0.661 8.656 -5.598 1 97.25 116 VAL B C 1
ATOM 3434 O O . VAL B 1 116 ? 1.218 8.852 -4.516 1 97.25 116 VAL B O 1
ATOM 3437 N N . ILE B 1 117 ? -0.108 9.523 -6.172 1 97 117 ILE B N 1
ATOM 3438 C CA . ILE B 1 117 ? -0.115 10.891 -5.668 1 97 117 ILE B CA 1
ATOM 3439 C C . ILE B 1 117 ? -1.029 10.992 -4.449 1 97 117 ILE B C 1
ATOM 3441 O O . ILE B 1 117 ? -0.967 11.969 -3.697 1 97 117 ILE B O 1
ATOM 3445 N N . THR B 1 118 ? -1.89 10.008 -4.219 1 96.25 118 THR B N 1
ATOM 3446 C CA . THR B 1 118 ? -2.74 9.969 -3.033 1 96.25 118 THR B CA 1
ATOM 3447 C C . THR B 1 118 ? -2.137 9.07 -1.96 1 96.25 118 THR B C 1
ATOM 3449 O O . THR B 1 118 ? -2.73 8.875 -0.896 1 96.25 118 THR B O 1
ATOM 3452 N N . THR B 1 119 ? -1.01 8.391 -2.219 1 95.75 119 THR B N 1
ATOM 3453 C CA . THR B 1 119 ? -0.2 7.562 -1.334 1 95.75 119 THR B CA 1
ATOM 3454 C C . THR B 1 119 ? -0.977 6.324 -0.894 1 95.75 119 THR B C 1
ATOM 3456 O O . THR B 1 119 ? -0.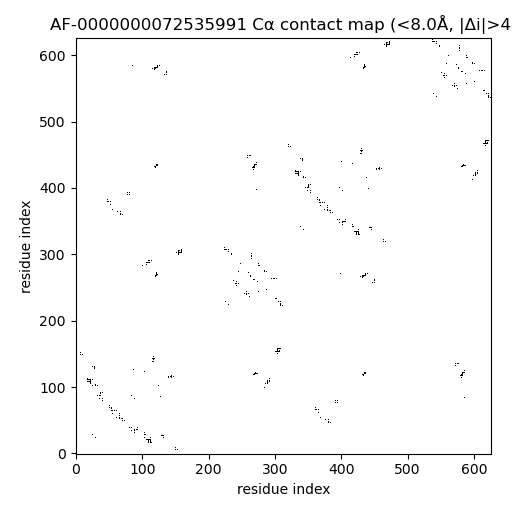791 5.832 0.222 1 95.75 119 THR B O 1
ATOM 3459 N N . ILE B 1 120 ? -1.989 5.875 -1.564 1 94.94 120 ILE B N 1
ATOM 3460 C CA . ILE B 1 120 ? -2.723 4.645 -1.289 1 94.94 120 ILE B CA 1
ATOM 3461 C C . ILE B 1 120 ? -1.845 3.436 -1.61 1 94.94 120 ILE B C 1
ATOM 3463 O O . ILE B 1 120 ? -1.723 2.516 -0.799 1 94.94 120 ILE B O 1
ATOM 3467 N N . GLY B 1 121 ? -1.167 3.373 -2.693 1 89.44 121 GLY B N 1
ATOM 3468 C CA . GLY B 1 121 ? -0.151 2.404 -3.072 1 89.44 121 GLY B CA 1
ATOM 3469 C C . GLY B 1 121 ? -0.663 0.977 -3.086 1 89.44 121 GLY B C 1
ATOM 3470 O O . GLY B 1 121 ? -0.128 0.113 -2.389 1 89.44 121 GLY B O 1
ATOM 3471 N N . TYR B 1 122 ? -1.591 0.545 -3.832 1 90 122 TYR B N 1
ATOM 3472 C CA . TYR B 1 122 ? -2.16 -0.796 -3.904 1 90 122 TYR B CA 1
ATOM 3473 C C . TYR B 1 122 ? -1.07 -1.838 -4.133 1 90 122 TYR B C 1
ATOM 3475 O O . TYR B 1 122 ? -1.102 -2.918 -3.535 1 90 122 TYR B O 1
ATOM 3483 N N . GLY B 1 123 ? -0.135 -1.547 -5.039 1 87.25 123 GLY B N 1
ATOM 3484 C CA . GLY B 1 123 ? 0.997 -2.43 -5.273 1 87.25 123 GLY B CA 1
ATOM 3485 C C . GLY B 1 123 ? 0.712 -3.508 -6.301 1 87.25 123 GLY B C 1
ATOM 3486 O O . GLY B 1 123 ? 1.606 -4.273 -6.672 1 87.25 123 GLY B O 1
ATOM 3487 N N . HIS B 1 124 ? -0.576 -3.713 -6.695 1 82.31 124 HIS B N 1
ATOM 3488 C CA . HIS B 1 124 ? -0.883 -4.711 -7.711 1 82.31 124 HIS B CA 1
ATOM 3489 C C . HIS B 1 124 ? -0.268 -4.332 -9.055 1 82.31 124 HIS B C 1
ATOM 3491 O O . HIS B 1 124 ? 0.078 -5.211 -9.852 1 82.31 124 HIS B O 1
ATOM 3497 N N . LEU B 1 125 ? -0.189 -3.072 -9.305 1 86.62 125 LEU B N 1
ATOM 3498 C CA . LEU B 1 125 ? 0.509 -2.539 -10.469 1 86.62 125 LEU B CA 1
ATOM 3499 C C . LEU B 1 125 ? 1.685 -1.665 -10.039 1 86.62 125 LEU B C 1
ATOM 3501 O O . LEU B 1 125 ? 1.495 -0.639 -9.391 1 86.62 125 LEU B O 1
ATOM 3505 N N . THR B 1 126 ? 2.811 -2.162 -10.219 1 90.25 126 THR B N 1
ATOM 3506 C CA . THR B 1 126 ? 4 -1.415 -9.82 1 90.25 126 THR B CA 1
ATOM 3507 C C . THR B 1 126 ? 5.008 -1.356 -10.969 1 90.25 126 THR B C 1
ATOM 3509 O O . THR B 1 126 ? 5.051 -2.252 -11.812 1 90.25 126 THR B O 1
ATOM 3512 N N . PRO B 1 127 ? 5.707 -0.306 -11.008 1 91.56 127 PRO B N 1
ATOM 3513 C CA . PRO B 1 127 ? 6.73 -0.228 -12.055 1 91.56 127 PRO B CA 1
ATOM 3514 C C . PRO B 1 127 ? 7.84 -1.258 -11.875 1 91.56 127 PRO B C 1
ATOM 3516 O O . PRO B 1 127 ? 8.305 -1.48 -10.75 1 91.56 127 PRO B O 1
ATOM 3519 N N . ARG B 1 128 ? 8.188 -1.886 -13 1 88.75 128 ARG B N 1
ATOM 3520 C CA . ARG B 1 128 ? 9.227 -2.91 -12.961 1 88.75 128 ARG B CA 1
ATOM 3521 C C . ARG B 1 128 ? 10.438 -2.486 -13.781 1 88.75 128 ARG B C 1
ATOM 3523 O O . ARG B 1 128 ? 11.492 -3.135 -13.719 1 88.75 128 ARG B O 1
ATOM 3530 N N . THR B 1 129 ? 10.305 -1.394 -14.445 1 90.38 129 THR B N 1
ATOM 3531 C CA . THR B 1 129 ? 11.414 -0.856 -15.227 1 90.38 129 THR B CA 1
ATOM 3532 C C . THR B 1 129 ? 12.156 0.219 -14.438 1 90.38 129 THR B C 1
ATOM 3534 O O . THR B 1 129 ? 11.594 0.845 -13.539 1 90.38 129 THR B O 1
ATOM 3537 N N . ASN B 1 130 ? 13.445 0.405 -14.727 1 93 130 ASN B N 1
ATOM 3538 C CA . ASN B 1 130 ? 14.242 1.427 -14.055 1 93 130 ASN B CA 1
ATOM 3539 C C . ASN B 1 130 ? 13.672 2.824 -14.289 1 93 130 ASN B C 1
ATOM 3541 O O . ASN B 1 130 ? 13.57 3.623 -13.352 1 93 130 ASN B O 1
ATOM 3545 N N . TRP B 1 131 ? 13.344 3.037 -15.492 1 94 131 TRP B N 1
ATOM 3546 C CA . TRP B 1 131 ? 12.781 4.344 -15.82 1 94 131 TRP B CA 1
ATOM 3547 C C . TRP B 1 131 ? 11.438 4.547 -15.125 1 94 131 TRP B C 1
ATOM 3549 O O . TRP B 1 131 ? 11.117 5.652 -14.68 1 94 131 TRP B O 1
ATOM 3559 N N . GLY B 1 132 ? 10.617 3.453 -15.102 1 94.75 132 GLY B N 1
ATOM 3560 C CA . GLY B 1 132 ? 9.344 3.551 -14.398 1 94.75 132 GLY B CA 1
ATOM 3561 C C . GLY B 1 132 ? 9.508 3.914 -12.938 1 94.75 132 GLY B C 1
ATOM 3562 O O . GLY B 1 132 ? 8.758 4.742 -12.406 1 94.75 132 GLY B O 1
ATOM 3563 N N . ARG B 1 133 ? 10.5 3.402 -12.281 1 95.38 133 ARG B N 1
ATOM 3564 C CA . ARG B 1 133 ? 10.758 3.648 -10.867 1 95.38 133 ARG B CA 1
ATOM 3565 C C . ARG B 1 133 ? 11.273 5.066 -10.641 1 95.38 133 ARG B C 1
ATOM 3567 O O . ARG B 1 133 ? 10.836 5.75 -9.711 1 95.38 133 ARG B O 1
ATOM 3574 N N . ILE B 1 134 ? 12.148 5.512 -11.477 1 96.19 134 ILE B N 1
ATOM 3575 C CA . ILE B 1 134 ? 12.703 6.855 -11.359 1 96.19 134 ILE B CA 1
ATOM 3576 C C . ILE B 1 134 ? 11.602 7.891 -11.562 1 96.19 134 ILE B C 1
ATOM 3578 O O . ILE B 1 134 ? 11.484 8.836 -10.781 1 96.19 134 ILE B O 1
ATOM 3582 N N . VAL B 1 135 ? 10.82 7.691 -12.586 1 97.25 135 VAL B N 1
ATOM 3583 C CA . VAL B 1 135 ? 9.75 8.633 -12.898 1 97.25 135 VAL B CA 1
ATOM 3584 C C . VAL B 1 135 ? 8.719 8.633 -11.773 1 97.25 135 VAL B C 1
ATOM 3586 O O . VAL B 1 135 ? 8.148 9.672 -11.445 1 97.25 135 VAL B O 1
ATOM 3589 N N . THR B 1 136 ? 8.461 7.445 -11.211 1 97.25 136 THR B N 1
ATOM 3590 C CA . THR B 1 136 ? 7.535 7.367 -10.094 1 97.25 136 THR B CA 1
ATOM 3591 C C . THR B 1 136 ? 7.992 8.266 -8.945 1 97.25 136 THR B C 1
ATOM 3593 O O . THR B 1 136 ? 7.184 8.961 -8.336 1 97.25 136 THR B O 1
ATOM 3596 N N . ILE B 1 137 ? 9.289 8.273 -8.664 1 96.25 137 ILE B N 1
ATOM 3597 C CA . ILE B 1 137 ? 9.852 9.078 -7.582 1 96.25 137 ILE B CA 1
ATOM 3598 C C . ILE B 1 137 ? 9.602 10.555 -7.863 1 96.25 137 ILE B C 1
ATOM 3600 O O . ILE B 1 137 ? 9.047 11.266 -7.023 1 96.25 137 ILE B O 1
ATOM 3604 N N . PHE B 1 138 ? 9.938 10.992 -8.984 1 96.88 138 PHE B N 1
ATOM 3605 C CA . PHE B 1 138 ? 9.781 12.398 -9.336 1 96.88 138 PHE B CA 1
ATOM 3606 C C . PHE B 1 138 ? 8.312 12.773 -9.43 1 96.88 138 PHE B C 1
ATOM 3608 O O . PHE B 1 138 ? 7.918 13.867 -9.031 1 96.88 138 PHE B O 1
ATOM 3615 N N . TYR B 1 139 ? 7.559 11.891 -10.031 1 97.62 139 TYR B N 1
ATOM 3616 C CA . TYR B 1 139 ? 6.117 12.094 -10.125 1 97.62 139 TYR B CA 1
ATOM 3617 C C . TYR B 1 139 ? 5.5 12.258 -8.742 1 97.62 139 TYR B C 1
ATOM 3619 O O . TYR B 1 139 ? 4.641 13.125 -8.539 1 97.62 139 TYR B O 1
ATOM 3627 N N . ALA B 1 140 ? 5.965 11.492 -7.816 1 96.94 140 ALA B N 1
ATOM 3628 C CA . ALA B 1 140 ? 5.434 11.531 -6.453 1 96.94 140 ALA B CA 1
ATOM 3629 C C . ALA B 1 140 ? 5.863 12.805 -5.734 1 96.94 140 ALA B C 1
ATOM 3631 O O . ALA B 1 140 ? 5.078 13.406 -5 1 96.94 140 ALA B O 1
ATOM 3632 N N . ILE B 1 141 ? 7.082 13.227 -5.887 1 94.81 141 ILE B N 1
ATOM 3633 C CA . ILE B 1 141 ? 7.633 14.398 -5.215 1 94.81 141 ILE B CA 1
ATOM 3634 C C . ILE B 1 141 ? 6.793 15.625 -5.555 1 94.81 141 ILE B C 1
ATOM 3636 O O . ILE B 1 141 ? 6.488 16.438 -4.68 1 94.81 141 ILE B O 1
ATOM 3640 N N . ILE B 1 142 ? 6.352 15.695 -6.75 1 95.5 142 ILE B N 1
ATOM 3641 C CA . ILE B 1 142 ? 5.57 16.844 -7.207 1 95.5 142 ILE B CA 1
ATOM 3642 C C . ILE B 1 142 ? 4.09 16.609 -6.918 1 95.5 142 ILE B C 1
ATOM 3644 O O . ILE B 1 142 ? 3.393 17.5 -6.441 1 95.5 142 ILE B O 1
ATOM 3648 N N . GLY B 1 143 ? 3.646 15.469 -7.211 1 97.06 143 GLY B N 1
ATOM 3649 C CA . GLY B 1 143 ? 2.227 15.156 -7.176 1 97.06 143 GLY B CA 1
ATOM 3650 C C . GLY B 1 143 ? 1.657 15.125 -5.77 1 97.06 143 GLY B C 1
ATOM 3651 O O . GLY B 1 143 ? 0.524 15.547 -5.543 1 97.06 143 GLY B O 1
ATOM 3652 N N . ILE B 1 144 ? 2.406 14.594 -4.773 1 95.12 144 ILE B N 1
ATOM 3653 C CA . ILE B 1 144 ? 1.886 14.406 -3.422 1 95.12 144 ILE B CA 1
ATOM 3654 C C . ILE B 1 144 ? 1.58 15.766 -2.795 1 95.12 144 ILE B C 1
ATOM 3656 O O . ILE B 1 144 ? 0.457 16.016 -2.348 1 95.12 144 ILE B O 1
ATOM 3660 N N . PRO B 1 145 ? 2.525 16.734 -2.764 1 91.56 145 PRO B N 1
ATOM 3661 C CA . PRO B 1 145 ? 2.193 18.062 -2.221 1 91.56 145 PRO B CA 1
ATOM 3662 C C . PRO B 1 145 ? 1.066 18.75 -2.986 1 91.56 145 PRO B C 1
ATOM 3664 O O . PRO B 1 145 ? 0.228 19.422 -2.385 1 91.56 145 PRO B O 1
ATOM 3667 N N . LEU B 1 146 ? 1.07 18.562 -4.234 1 93.69 146 LEU B N 1
ATOM 3668 C CA . LEU B 1 146 ? 0.012 19.156 -5.055 1 93.69 146 LEU B CA 1
ATOM 3669 C C . LEU B 1 146 ? -1.352 18.594 -4.648 1 93.69 146 LEU B C 1
ATOM 3671 O O . LEU B 1 146 ? -2.314 19.359 -4.512 1 93.69 146 LEU B O 1
ATOM 3675 N N . THR B 1 147 ? -1.444 17.344 -4.5 1 95 147 THR B N 1
ATOM 3676 C CA . THR B 1 147 ? -2.697 16.703 -4.121 1 95 147 THR B CA 1
ATOM 3677 C C . THR B 1 147 ? -3.125 17.125 -2.721 1 95 147 THR B C 1
ATOM 3679 O O . THR B 1 147 ? -4.305 17.391 -2.479 1 95 147 THR B O 1
ATOM 3682 N N . LEU B 1 148 ? -2.164 17.156 -1.821 1 92.06 148 LEU B N 1
ATOM 3683 C CA . LEU B 1 148 ? -2.473 17.562 -0.457 1 92.06 148 LEU B CA 1
ATOM 3684 C C . LEU B 1 148 ? -3.029 18.984 -0.431 1 92.06 148 LEU B C 1
ATOM 3686 O O . LEU B 1 148 ? -3.986 19.266 0.293 1 92.06 148 LEU B O 1
ATOM 3690 N N . LEU B 1 149 ? -2.41 19.859 -1.199 1 90.75 149 LEU B N 1
ATOM 3691 C CA . LEU B 1 149 ? -2.875 21.234 -1.296 1 90.75 149 LEU B CA 1
ATOM 3692 C C . LEU B 1 149 ? -4.281 21.297 -1.881 1 90.75 149 LEU B C 1
ATOM 3694 O O . LEU B 1 149 ? -5.137 22.031 -1.384 1 90.75 149 LEU B O 1
ATOM 3698 N N . CYS B 1 150 ? -4.48 20.531 -2.855 1 93.5 150 CYS B N 1
ATOM 3699 C CA . CYS B 1 150 ? -5.789 20.484 -3.502 1 93.5 150 CYS B CA 1
ATOM 3700 C C . CYS B 1 150 ? -6.852 19.969 -2.551 1 93.5 150 CYS B C 1
ATOM 3702 O O . CYS B 1 150 ? -7.938 20.531 -2.447 1 93.5 150 CYS B O 1
ATOM 3704 N N . LEU B 1 151 ? -6.566 18.922 -1.863 1 92.62 151 LEU B N 1
ATOM 3705 C CA . LEU B 1 151 ? -7.516 18.312 -0.935 1 92.62 151 LEU B CA 1
ATOM 3706 C C . LEU B 1 151 ? -7.848 19.281 0.201 1 92.62 151 LEU B C 1
ATOM 3708 O O . LEU B 1 151 ? -9.008 19.375 0.625 1 92.62 151 LEU B O 1
ATOM 3712 N N . SER B 1 152 ? -6.879 19.953 0.661 1 89.44 152 SER B N 1
ATOM 3713 C CA . SER B 1 152 ? -7.109 20.922 1.726 1 89.44 152 SER B CA 1
ATOM 3714 C C . SER B 1 152 ? -8.039 22.031 1.265 1 89.44 152 SER B C 1
ATOM 3716 O O . SER B 1 152 ? -8.953 22.438 1.993 1 89.44 152 SER B O 1
ATOM 3718 N N . ASN B 1 153 ? -7.832 22.484 0.109 1 90.38 153 ASN B N 1
ATOM 3719 C CA . ASN B 1 153 ? -8.633 23.578 -0.443 1 90.38 153 ASN B CA 1
ATOM 3720 C C . ASN B 1 153 ? -10.07 23.141 -0.692 1 90.38 153 ASN B C 1
ATOM 3722 O O . ASN B 1 153 ? -11.016 23.812 -0.267 1 90.38 153 ASN B O 1
ATOM 3726 N N . ILE B 1 154 ? -10.227 22.062 -1.323 1 91.62 154 ILE B N 1
ATOM 3727 C CA . ILE B 1 154 ? -11.562 21.562 -1.64 1 91.62 154 ILE B CA 1
ATOM 3728 C C . ILE B 1 154 ? -12.273 21.141 -0.356 1 91.62 154 ILE B C 1
ATOM 3730 O O . ILE B 1 154 ? -13.477 21.344 -0.204 1 91.62 154 ILE B O 1
ATOM 3734 N N . GLY B 1 155 ? -11.539 20.484 0.479 1 90.31 155 GLY B N 1
ATOM 3735 C CA . GLY B 1 155 ? -12.109 20.094 1.759 1 90.31 155 GLY B CA 1
ATOM 3736 C C . GLY B 1 155 ? -12.656 21.266 2.557 1 90.31 155 GLY B C 1
ATOM 3737 O O . GLY B 1 155 ? -13.734 21.156 3.146 1 90.31 155 GLY B O 1
ATOM 3738 N N . CYS B 1 156 ? -11.953 22.328 2.545 1 89.56 156 CYS B N 1
ATOM 3739 C CA . CYS B 1 156 ? -12.391 23.516 3.258 1 89.56 156 CYS B CA 1
ATOM 3740 C C . CYS B 1 156 ? -13.656 24.094 2.643 1 89.56 156 CYS B C 1
ATOM 3742 O O . CYS B 1 156 ? -14.562 24.516 3.359 1 89.56 156 CYS B O 1
ATOM 3744 N N . LEU B 1 157 ? -13.68 24.125 1.408 1 90.19 157 LEU B N 1
ATOM 3745 C CA . LEU B 1 157 ? -14.859 24.625 0.699 1 90.19 157 LEU B CA 1
ATOM 3746 C C . LEU B 1 157 ? -16.078 23.781 1.007 1 90.19 157 LEU B C 1
ATOM 3748 O O . LEU B 1 157 ? -17.156 24.312 1.303 1 90.19 157 LEU B O 1
ATOM 3752 N N . LEU B 1 158 ? -15.906 22.547 0.983 1 91.12 158 LEU B N 1
ATOM 3753 C CA . LEU B 1 158 ? -17.016 21.641 1.259 1 91.12 158 LEU B CA 1
ATOM 3754 C C . LEU B 1 158 ? -17.438 21.719 2.723 1 91.12 158 LEU B C 1
ATOM 3756 O O . LEU B 1 158 ? -18.625 21.578 3.043 1 91.12 158 LEU B O 1
ATOM 3760 N N . ALA B 1 159 ? -16.484 21.875 3.518 1 91.94 159 ALA B N 1
ATOM 3761 C CA . ALA B 1 159 ? -16.781 22.031 4.938 1 91.94 159 ALA B CA 1
ATOM 3762 C C . ALA B 1 159 ? -17.656 23.266 5.184 1 91.94 159 ALA B C 1
ATOM 3764 O O . ALA B 1 159 ? -18.609 23.203 5.977 1 91.94 159 ALA B O 1
ATOM 3765 N N . LYS B 1 160 ? -17.312 24.312 4.562 1 90.44 160 LYS B N 1
ATOM 3766 C CA . LYS B 1 160 ? -18.109 25.531 4.668 1 90.44 160 LYS B CA 1
ATOM 3767 C C . LYS B 1 160 ? -19.547 25.297 4.188 1 90.44 160 LYS B C 1
ATOM 3769 O O . LYS B 1 160 ? -20.5 25.734 4.836 1 90.44 160 LYS B O 1
ATOM 3774 N N . LEU B 1 161 ? -19.594 24.641 3.08 1 90.44 161 LEU B N 1
ATOM 3775 C CA . LEU B 1 161 ? -20.922 24.312 2.537 1 90.44 161 LEU B CA 1
ATOM 3776 C C . LEU B 1 161 ? -21.703 23.422 3.5 1 90.44 161 LEU B C 1
ATOM 3778 O O . LEU B 1 161 ? -22.906 23.625 3.699 1 90.44 161 LEU B O 1
ATOM 3782 N N . PHE B 1 162 ? -21.078 22.484 4.066 1 90.69 162 PHE B N 1
ATOM 3783 C CA . PHE B 1 162 ? -21.719 21.562 4.984 1 90.69 162 PHE B CA 1
ATOM 3784 C C . PHE B 1 162 ? -22.188 22.281 6.246 1 90.69 162 PHE B C 1
ATOM 3786 O O . PHE B 1 162 ? -23.219 21.953 6.812 1 90.69 162 PHE B O 1
ATOM 3793 N N . ARG B 1 163 ? -21.438 23.188 6.688 1 90.38 163 ARG B N 1
ATOM 3794 C CA . ARG B 1 163 ? -21.797 23.984 7.855 1 90.38 163 ARG B CA 1
ATOM 3795 C C . ARG B 1 163 ? -23.078 24.797 7.605 1 90.38 163 ARG B C 1
ATOM 3797 O O . ARG B 1 163 ? -23.938 24.875 8.477 1 90.38 163 ARG B O 1
ATOM 3804 N N . ILE B 1 164 ? -23.188 25.328 6.465 1 89 164 ILE B N 1
ATOM 3805 C CA . ILE B 1 164 ? -24.359 26.094 6.086 1 89 164 ILE B CA 1
ATOM 3806 C C . ILE B 1 164 ? -25.578 25.188 6.035 1 89 164 ILE B C 1
ATOM 3808 O O . ILE B 1 164 ? -26.656 25.547 6.539 1 89 164 ILE B O 1
ATOM 3812 N N . LEU B 1 165 ? -25.359 24.109 5.488 1 89.06 165 LEU B N 1
ATOM 3813 C CA . LEU B 1 165 ? -26.469 23.156 5.391 1 89.06 165 LEU B CA 1
ATOM 3814 C C . LEU B 1 165 ? -26.891 22.672 6.773 1 89.06 165 LEU B C 1
ATOM 3816 O O . LEU B 1 165 ? -28.094 22.5 7.031 1 89.06 165 LEU B O 1
ATOM 3820 N N . TRP B 1 166 ? -25.906 22.438 7.574 1 87.38 166 TRP B N 1
ATOM 3821 C CA . TRP B 1 166 ? -26.188 21.984 8.93 1 87.38 166 TRP B CA 1
ATOM 3822 C C . TRP B 1 166 ? -26.938 23.047 9.727 1 87.38 166 TRP B C 1
ATOM 3824 O O . TRP B 1 166 ? -27.875 22.719 10.477 1 87.38 166 TRP B O 1
ATOM 3834 N N . LYS B 1 167 ? -26.594 24.266 9.555 1 84.94 167 LYS B N 1
ATOM 3835 C CA . LYS B 1 167 ? -27.281 25.375 10.219 1 84.94 167 LYS B CA 1
ATOM 3836 C C . LYS B 1 167 ? -28.734 25.469 9.766 1 84.94 167 LYS B C 1
ATOM 3838 O O . LYS B 1 167 ? -29.625 25.703 10.578 1 84.94 167 LYS B O 1
ATOM 3843 N N . HIS B 1 168 ? -28.938 25.234 8.594 1 86.75 168 HIS B N 1
ATOM 3844 C CA . HIS B 1 168 ? -30.281 25.312 8.039 1 86.75 168 HIS B CA 1
ATOM 3845 C C . HIS B 1 168 ? -31.156 24.188 8.555 1 86.75 168 HIS B C 1
ATOM 3847 O O . HIS B 1 168 ? -32.344 24.391 8.828 1 86.75 168 HIS B O 1
ATOM 3853 N N . THR B 1 169 ? -30.578 23.062 8.711 1 82.69 169 THR B N 1
ATOM 3854 C CA . THR B 1 169 ? -31.344 21.906 9.188 1 82.69 169 THR B CA 1
ATOM 3855 C C . THR B 1 169 ? -31.672 22.062 10.672 1 82.69 169 THR B C 1
ATOM 3857 O O . THR B 1 169 ? -32.75 21.656 11.117 1 82.69 169 THR B O 1
ATOM 3860 N N . GLN B 1 170 ? -30.719 22.625 11.461 1 77.12 170 GLN B N 1
ATOM 3861 C CA . GLN B 1 170 ? -30.969 22.859 12.883 1 77.12 170 GLN B CA 1
ATOM 3862 C C . GLN B 1 170 ? -32.031 23.938 13.078 1 77.12 170 GLN B C 1
ATOM 3864 O O . GLN B 1 170 ? -32.875 23.844 13.977 1 77.12 170 GLN B O 1
ATOM 3869 N N . CYS B 1 171 ? -31.953 24.938 12.312 1 71.06 171 CYS B N 1
ATOM 3870 C CA . CYS B 1 171 ? -32.938 26.016 12.414 1 71.06 171 CYS B CA 1
ATOM 3871 C C . CYS B 1 171 ? -34.344 25.5 12.07 1 71.06 171 CYS B C 1
ATOM 3873 O O . CYS B 1 171 ? -35.312 25.875 12.727 1 71.06 171 CYS B O 1
ATOM 3875 N N . LYS B 1 172 ? -34.406 24.703 11.18 1 67.19 172 LYS B N 1
ATOM 3876 C CA . LYS B 1 172 ? -35.719 24.188 10.797 1 67.19 172 LYS B CA 1
ATOM 3877 C C . LYS B 1 172 ? -36.281 23.266 11.875 1 67.19 172 LYS B C 1
ATOM 3879 O O . LYS B 1 172 ? -37.5 23.266 12.141 1 67.19 172 LYS B O 1
ATOM 3884 N N . ARG B 1 173 ? -35.438 22.578 12.578 1 64.12 173 ARG B N 1
ATOM 3885 C CA . ARG B 1 173 ? -35.875 21.688 13.656 1 64.12 173 ARG B CA 1
ATOM 3886 C C . ARG B 1 173 ? -36.312 22.484 14.875 1 64.12 173 ARG B C 1
ATOM 3888 O O . ARG B 1 173 ? -37.25 22.094 15.57 1 64.12 173 ARG B O 1
ATOM 3895 N N . CYS B 1 174 ? -35.5 23.594 15.141 1 57.62 174 CYS B N 1
ATOM 3896 C CA . CYS B 1 174 ? -35.875 24.484 16.234 1 57.62 174 CYS B CA 1
ATOM 3897 C C . CYS B 1 174 ? -37.219 25.156 15.945 1 57.62 174 CYS B C 1
ATOM 3899 O O . CYS B 1 174 ? -38.062 25.312 16.844 1 57.62 174 CYS B O 1
ATOM 3901 N N . CYS B 1 175 ? -37.344 25.609 14.703 1 55.84 175 CYS B N 1
ATOM 3902 C CA . CYS B 1 175 ? -38.594 26.281 14.375 1 55.84 175 CYS B CA 1
ATOM 3903 C C . CYS B 1 175 ? -39.75 25.312 14.398 1 55.84 175 CYS B C 1
ATOM 3905 O O . CYS B 1 175 ? -40.875 25.688 14.711 1 55.84 175 CYS B O 1
ATOM 3907 N N . LYS B 1 176 ? -39.438 24.172 14.023 1 55.84 176 LYS B N 1
ATOM 3908 C CA . LYS B 1 176 ? -40.531 23.234 14.031 1 55.84 176 LYS B CA 1
ATOM 3909 C C . LYS B 1 176 ? -40.906 22.812 15.453 1 55.84 176 LYS B C 1
ATOM 3911 O O . LYS B 1 176 ? -42.062 22.609 15.766 1 55.84 176 LYS B O 1
ATOM 3916 N N . LYS B 1 177 ? -39.844 22.766 16.312 1 56.62 177 LYS B N 1
ATOM 3917 C CA . LYS B 1 177 ? -40.188 22.422 17.703 1 56.62 177 LYS B CA 1
ATOM 3918 C C . LYS B 1 177 ? -41.062 23.516 18.328 1 56.62 177 LYS B C 1
ATOM 3920 O O . LYS B 1 177 ? -41.938 23.219 19.141 1 56.62 177 LYS B O 1
ATOM 3925 N N . GLU B 1 178 ? -40.625 24.734 17.938 1 55.03 178 GLU B N 1
ATOM 3926 C CA . GLU B 1 178 ? -41.438 25.812 18.5 1 55.03 178 GLU B CA 1
ATOM 3927 C C . GLU B 1 178 ? -42.906 25.719 18.031 1 55.03 178 GLU B C 1
ATOM 3929 O O . GLU B 1 178 ? -43.812 26.031 18.781 1 55.03 178 GLU B O 1
ATOM 3934 N N . ASN B 1 179 ? -42.938 25.188 16.797 1 52.44 179 ASN B N 1
ATOM 3935 C CA . ASN B 1 179 ? -44.312 25.125 16.359 1 52.44 179 ASN B CA 1
ATOM 3936 C C . ASN B 1 179 ? -45.094 24.016 17.078 1 52.44 179 ASN B C 1
ATOM 3938 O O . ASN B 1 179 ? -46.312 24.031 17.109 1 52.44 179 ASN B O 1
ATOM 3942 N N . ASN B 1 180 ? -44.312 22.938 17.438 1 49.19 180 ASN B N 1
ATOM 3943 C CA . ASN B 1 180 ? -45.156 21.938 18.094 1 49.19 180 ASN B CA 1
ATOM 3944 C C . ASN B 1 180 ? -45.406 22.266 19.562 1 49.19 180 ASN B C 1
ATOM 3946 O O . ASN B 1 180 ? -45.969 21.469 20.297 1 49.19 180 ASN B O 1
ATOM 3950 N N . GLU B 1 181 ? -44.5 22.938 20.219 1 44.84 181 GLU B N 1
ATOM 3951 C CA . GLU B 1 181 ? -44.969 23.281 21.562 1 44.84 181 GLU B CA 1
ATOM 3952 C C . GLU B 1 181 ? -46.094 24.281 21.531 1 44.84 181 GLU B C 1
ATOM 3954 O O . GLU B 1 181 ? -46.031 25.297 20.828 1 44.84 181 GLU B O 1
ATOM 3959 N N . PRO B 1 182 ? -47.312 23.844 21.859 1 43.16 182 PRO B N 1
ATOM 3960 C CA . PRO B 1 182 ? -48.5 24.703 21.969 1 43.16 182 PRO B CA 1
ATOM 3961 C C . PRO B 1 182 ? -48.156 26.078 22.578 1 43.16 182 PRO B C 1
ATOM 3963 O O . PRO B 1 182 ? -47.156 26.219 23.266 1 43.16 182 PRO B O 1
ATOM 3966 N N . GLY B 1 183 ? -48.812 27.141 22.078 1 39.28 183 GLY B N 1
ATOM 3967 C CA . GLY B 1 183 ? -49 28.562 22.375 1 39.28 183 GLY B CA 1
ATOM 3968 C C . GLY B 1 183 ? -49.062 28.859 23.859 1 39.28 183 GLY B C 1
ATOM 3969 O O . GLY B 1 183 ? -50.094 29.328 24.344 1 39.28 183 GLY B O 1
ATOM 3970 N N . SER B 1 184 ? -48.531 27.984 24.75 1 37.28 184 SER B N 1
ATOM 3971 C CA . SER B 1 184 ? -48.875 28.594 26.031 1 37.28 184 SER B CA 1
ATOM 3972 C C . SER B 1 184 ? -48.375 30.031 26.109 1 37.28 184 SER B C 1
ATOM 3974 O O . SER B 1 184 ? -47.188 30.297 26.062 1 37.28 184 SER B O 1
ATOM 3976 N N . VAL B 1 185 ? -49.125 30.906 25.328 1 36.72 185 VAL B N 1
ATOM 3977 C CA . VAL B 1 185 ? -49.188 32.344 25.5 1 36.72 185 VAL B CA 1
ATOM 3978 C C . VAL B 1 185 ? -49.031 32.719 26.984 1 36.72 185 VAL B C 1
ATOM 3980 O O . VAL B 1 185 ? -49.906 32.469 27.781 1 36.72 185 VAL B O 1
ATOM 3983 N N . ILE B 1 186 ? -48 32.219 27.625 1 33.56 186 ILE B N 1
ATOM 3984 C CA . ILE B 1 186 ? -47.938 32.844 28.938 1 33.56 186 ILE B CA 1
ATOM 3985 C C . ILE B 1 186 ? -48.094 34.375 28.781 1 33.56 186 ILE B C 1
ATOM 3987 O O . ILE B 1 186 ? -47.281 35 28.125 1 33.56 186 ILE B O 1
ATOM 3991 N N . GLU B 1 187 ? -49.375 34.812 28.625 1 34.38 187 GLU B N 1
ATOM 3992 C CA . GLU B 1 187 ? -49.844 36.156 28.859 1 34.38 187 GLU B CA 1
ATOM 3993 C C . GLU B 1 187 ? -49.094 36.812 30.016 1 34.38 187 GLU B C 1
ATOM 3995 O O . GLU B 1 187 ? -49.406 36.594 31.188 1 34.38 187 GLU B O 1
ATOM 4000 N N . ASN B 1 188 ? -47.812 36.531 30.125 1 30.56 188 ASN B N 1
ATOM 4001 C CA . ASN B 1 188 ? -47.375 37.312 31.281 1 30.56 188 ASN B CA 1
ATOM 4002 C C . ASN B 1 188 ? -47.688 38.781 31.141 1 30.56 188 ASN B C 1
ATOM 4004 O O . ASN B 1 188 ? -47.438 39.406 30.094 1 30.56 188 ASN B O 1
ATOM 4008 N N . PRO B 1 189 ? -48.812 39.188 31.734 1 33.44 189 PRO B N 1
ATOM 4009 C CA . PRO B 1 189 ? -49.25 40.562 31.859 1 33.44 189 PRO B CA 1
ATOM 4010 C C . PRO B 1 189 ? -48.125 41.531 32.156 1 33.44 189 PRO B C 1
ATOM 4012 O O . PRO B 1 189 ? -47.531 41.5 33.219 1 33.44 189 PRO B O 1
ATOM 4015 N N . ILE B 1 190 ? -47.062 41.531 31.359 1 31.45 190 ILE B N 1
ATOM 4016 C CA . ILE B 1 190 ? -46.094 42.562 31.656 1 31.45 190 ILE B CA 1
ATOM 4017 C C . ILE B 1 190 ? -46.75 43.938 31.719 1 31.45 190 ILE B C 1
ATOM 4019 O O . ILE B 1 190 ? -46.469 44.812 30.891 1 31.45 190 ILE B O 1
ATOM 4023 N N . ASN B 1 191 ? -48.125 43.844 32.031 1 29.3 191 ASN B N 1
ATOM 4024 C CA . ASN B 1 191 ? -48.656 45.219 32.062 1 29.3 191 ASN B CA 1
ATOM 4025 C C . ASN B 1 191 ? -47.75 46.125 32.906 1 29.3 191 ASN B C 1
ATOM 4027 O O . ASN B 1 191 ? -48.188 47.188 33.344 1 29.3 191 ASN B O 1
ATOM 4031 N N . LYS B 1 192 ? -47 45.469 33.875 1 34.66 192 LYS B N 1
ATOM 4032 C CA . LYS B 1 192 ? -46.812 46.531 34.844 1 34.66 192 LYS B CA 1
ATOM 4033 C C . LYS B 1 192 ? -46.062 47.719 34.25 1 34.66 192 LYS B C 1
ATOM 4035 O O . LYS B 1 192 ? -45.125 47.562 33.5 1 34.66 192 LYS B O 1
ATOM 4040 N N . PRO B 1 193 ? -46.719 48.875 34.094 1 32.41 193 PRO B N 1
ATOM 4041 C CA . PRO B 1 193 ? -46.188 50.188 33.719 1 32.41 193 PRO B CA 1
ATOM 4042 C C . PRO B 1 193 ? -44.844 50.469 34.312 1 32.41 193 PRO B C 1
ATOM 4044 O O . PRO B 1 193 ? -44.656 50.375 35.531 1 32.41 193 PRO B O 1
ATOM 4047 N N . LEU B 1 194 ? -43.719 49.938 33.719 1 28.72 194 LEU B N 1
ATOM 4048 C CA . LEU B 1 194 ? -42.406 50.375 34.156 1 28.72 194 LEU B CA 1
ATOM 4049 C C . LEU B 1 194 ? -42.375 51.875 34.406 1 28.72 194 LEU B C 1
ATOM 4051 O O . LEU B 1 194 ? -42.688 52.656 33.5 1 28.72 194 LEU B O 1
ATOM 4055 N N . VAL B 1 195 ? -42.75 52.188 35.531 1 31.27 195 VAL B N 1
ATOM 4056 C CA . VAL B 1 195 ? -42.594 53.531 36.094 1 31.27 195 VAL B CA 1
ATOM 4057 C C . VAL B 1 195 ? -41.25 54.094 35.656 1 31.27 195 VAL B C 1
ATOM 4059 O O . VAL B 1 195 ? -40.25 53.375 35.656 1 31.27 195 VAL B O 1
ATOM 4062 N N . ARG B 1 196 ? -41.219 55.25 34.938 1 30.7 196 ARG B N 1
ATOM 4063 C CA . ARG B 1 196 ? -40.281 56.219 34.375 1 30.7 196 ARG B CA 1
ATOM 4064 C C . ARG B 1 196 ? -39.188 56.562 35.406 1 30.7 196 ARG B C 1
ATOM 4066 O O . ARG B 1 196 ? -38.938 57.75 35.656 1 30.7 196 ARG B O 1
ATOM 4073 N N . GLY B 1 197 ? -39.031 55.75 36.531 1 27.61 197 GLY B N 1
ATOM 4074 C CA . GLY B 1 197 ? -38.156 56.5 37.406 1 27.61 197 GLY B CA 1
ATOM 4075 C C . GLY B 1 197 ? -36.875 56.938 36.75 1 27.61 197 GLY B C 1
ATOM 4076 O O . GLY B 1 197 ? -36.531 56.438 35.656 1 27.61 197 GLY B O 1
ATOM 4077 N N . GLN B 1 198 ? -36.031 57.812 37.406 1 30.02 198 GLN B N 1
ATOM 4078 C CA . GLN B 1 198 ? -35 58.812 37.25 1 30.02 198 GLN B CA 1
ATOM 4079 C C . GLN B 1 198 ? -33.719 58.219 36.688 1 30.02 198 GLN B C 1
ATOM 4081 O O . GLN B 1 198 ? -32.906 58.938 36.094 1 30.02 198 GLN B O 1
ATOM 4086 N N . GLY B 1 199 ? -33.156 57.094 37.25 1 28.16 199 GLY B N 1
ATOM 4087 C CA . GLY B 1 199 ? -31.719 57.125 37.438 1 28.16 199 GLY B CA 1
ATOM 4088 C C . GLY B 1 199 ? -30.953 56.938 36.125 1 28.16 199 GLY B C 1
ATOM 4089 O O . GLY B 1 199 ? -31.438 56.25 35.219 1 28.16 199 GLY B O 1
ATOM 4090 N N . SER B 1 200 ? -30.062 57.906 35.688 1 33.75 200 SER B N 1
ATOM 4091 C CA . SER B 1 200 ? -29.125 58.25 34.656 1 33.75 200 SER B CA 1
ATOM 4092 C C . SER B 1 200 ? -28.141 57.125 34.375 1 33.75 200 SER B C 1
ATOM 4094 O O . SER B 1 200 ? -27.484 57.094 33.312 1 33.75 200 SER B O 1
ATOM 4096 N N . ARG B 1 201 ? -27.562 56.469 35.438 1 35.28 201 ARG B N 1
ATOM 4097 C CA . ARG B 1 201 ? -26.141 56.125 35.312 1 35.28 201 ARG B CA 1
ATOM 4098 C C . ARG B 1 201 ? -25.938 54.938 34.406 1 35.28 201 ARG B C 1
ATOM 4100 O O . ARG B 1 201 ? -24.797 54.594 34.062 1 35.28 201 ARG B O 1
ATOM 4107 N N . ASP B 1 202 ? -26.859 54.031 34.344 1 33.78 202 ASP B N 1
ATOM 4108 C CA . ASP B 1 202 ? -26.328 52.719 33.969 1 33.78 202 ASP B CA 1
ATOM 4109 C C . ASP B 1 202 ? -26.109 52.625 32.469 1 33.78 202 ASP B C 1
ATOM 4111 O O . ASP B 1 202 ? -26.844 51.938 31.766 1 33.78 202 ASP B O 1
ATOM 4115 N N . VAL B 1 203 ? -25.938 53.75 31.766 1 36.66 203 VAL B N 1
ATOM 4116 C CA . VAL B 1 203 ? -25.75 53.625 30.328 1 36.66 203 VAL B CA 1
ATOM 4117 C C . VAL B 1 203 ? -24.469 52.875 30.016 1 36.66 203 VAL B C 1
ATOM 4119 O O . VAL B 1 203 ? -24.234 52.469 28.875 1 36.66 203 VAL B O 1
ATOM 4122 N N . ILE B 1 204 ? -23.5 52.938 30.969 1 37.75 204 ILE B N 1
ATOM 4123 C CA . ILE B 1 204 ? -22.172 52.531 30.516 1 37.75 204 ILE B CA 1
ATOM 4124 C C . ILE B 1 204 ? -22.141 51.031 30.328 1 37.75 204 ILE B C 1
ATOM 4126 O O . ILE B 1 204 ? -21.312 50.5 29.578 1 37.75 204 ILE B O 1
ATOM 4130 N N . SER B 1 205 ? -22.984 50.312 31.078 1 42.03 205 SER B N 1
ATOM 4131 C CA . SER B 1 205 ? -22.828 48.875 31.047 1 42.03 205 SER B CA 1
ATOM 4132 C C . SER B 1 205 ? -23.328 48.281 29.719 1 42.03 205 SER B C 1
ATOM 4134 O O . SER B 1 205 ? -23.188 47.094 29.469 1 42.03 205 SER B O 1
ATOM 4136 N N . ASP B 1 206 ? -23.953 49.156 28.938 1 42.25 206 ASP B N 1
ATOM 4137 C CA . ASP B 1 206 ? -24.578 48.594 27.75 1 42.25 206 ASP B CA 1
ATOM 4138 C C . ASP B 1 206 ? -23.531 48.312 26.656 1 42.25 206 ASP B C 1
ATOM 4140 O O . ASP B 1 206 ? -23.766 47.531 25.75 1 42.25 206 ASP B O 1
ATOM 4144 N N . SER B 1 207 ? -22.469 49.125 26.734 1 46.88 207 SER B N 1
ATOM 4145 C CA . SER B 1 207 ? -21.5 48.906 25.656 1 46.88 207 SER B CA 1
ATOM 4146 C C . SER B 1 207 ? -20.734 47.625 25.844 1 46.88 207 SER B C 1
ATOM 4148 O O . SER B 1 207 ? -20.391 46.938 24.859 1 46.88 207 SER B O 1
ATOM 4150 N N . ALA B 1 208 ? -20.406 47.312 27.125 1 49.66 208 ALA B N 1
ATOM 4151 C CA . ALA B 1 208 ? -19.703 46.062 27.391 1 49.66 208 ALA B CA 1
ATOM 4152 C C . ALA B 1 208 ? -20.594 44.875 27.078 1 49.66 208 ALA B C 1
ATOM 4154 O O . ALA B 1 208 ? -20.141 43.875 26.531 1 49.66 208 ALA B O 1
ATOM 4155 N N . HIS B 1 209 ? -21.891 45.031 27.375 1 51.03 209 HIS B N 1
ATOM 4156 C CA . HIS B 1 209 ? -22.828 43.969 27.047 1 51.03 209 HIS B CA 1
ATOM 4157 C C . HIS B 1 209 ? -22.984 43.844 25.531 1 51.03 209 HIS B C 1
ATOM 4159 O O . HIS B 1 209 ? -23.047 42.719 25 1 51.03 209 HIS B O 1
ATOM 4165 N N . TYR B 1 210 ? -23 45 24.828 1 47.16 210 TYR B N 1
ATOM 4166 C CA . TYR B 1 210 ? -23.094 44.969 23.375 1 47.16 210 TYR B CA 1
ATOM 4167 C C . TYR B 1 210 ? -21.844 44.406 22.734 1 47.16 210 TYR B C 1
ATOM 4169 O O . TYR B 1 210 ? -21.906 43.594 21.812 1 47.16 210 TYR B O 1
ATOM 4177 N N . ASN B 1 211 ? -20.672 44.75 23.25 1 50.25 211 ASN B N 1
ATOM 4178 C CA . ASN B 1 211 ? -19.438 44.188 22.734 1 50.25 211 ASN B CA 1
ATOM 4179 C C . ASN B 1 211 ? -19.328 42.688 23.078 1 50.25 211 ASN B C 1
ATOM 4181 O O . ASN B 1 211 ? -18.844 41.906 22.266 1 50.25 211 ASN B O 1
ATOM 4185 N N . ASN B 1 212 ? -19.734 42.312 24.297 1 51.53 212 ASN B N 1
ATOM 4186 C CA . ASN B 1 212 ? -19.797 40.875 24.625 1 51.53 212 ASN B CA 1
ATOM 4187 C C . ASN B 1 212 ? -20.797 40.125 23.75 1 51.53 212 ASN B C 1
ATOM 4189 O O . ASN B 1 212 ? -20.547 39 23.328 1 51.53 212 ASN B O 1
ATOM 4193 N N . ILE B 1 213 ? -22 40.719 23.484 1 48.59 213 ILE B N 1
ATOM 4194 C CA . ILE B 1 213 ? -22.953 40.125 22.562 1 48.59 213 ILE B CA 1
ATOM 4195 C C . ILE B 1 213 ? -22.344 40.031 21.156 1 48.59 213 ILE B C 1
ATOM 4197 O O . ILE B 1 213 ? -22.484 39.031 20.469 1 48.59 213 ILE B O 1
ATOM 4201 N N . LEU B 1 214 ? -21.656 41.125 20.734 1 46.06 214 LEU B N 1
ATOM 4202 C CA . LEU B 1 214 ? -21.031 41.125 19.422 1 46.06 214 LEU B CA 1
ATOM 4203 C C . LEU B 1 214 ? -19.844 40.156 19.391 1 46.06 214 LEU B C 1
ATOM 4205 O O . LEU B 1 214 ? -19.625 39.469 18.391 1 46.06 214 LEU B O 1
ATOM 4209 N N . GLU B 1 215 ? -19.031 40.219 20.438 1 47.78 215 GLU B N 1
ATOM 4210 C CA . GLU B 1 215 ? -17.922 39.281 20.5 1 47.78 215 GLU B CA 1
ATOM 4211 C C . GLU B 1 215 ? -18.438 37.844 20.641 1 47.78 215 GLU B C 1
ATOM 4213 O O . GLU B 1 215 ? -17.875 36.906 20.031 1 47.78 215 GLU B O 1
ATOM 4218 N N . ASN B 1 216 ? -19.375 37.625 21.594 1 48.59 216 ASN B N 1
ATOM 4219 C CA . ASN B 1 216 ? -20 36.312 21.672 1 48.59 216 ASN B CA 1
ATOM 4220 C C . ASN B 1 216 ? -20.688 35.938 20.344 1 48.59 216 ASN B C 1
ATOM 4222 O O . ASN B 1 216 ? -20.688 34.781 19.953 1 48.59 216 ASN B O 1
ATOM 4226 N N . ARG B 1 217 ? -21.391 36.812 19.688 1 45.12 217 ARG B N 1
ATOM 4227 C CA . ARG B 1 217 ? -21.938 36.562 18.359 1 45.12 217 ARG B CA 1
ATOM 4228 C C . ARG B 1 217 ? -20.828 36.281 17.344 1 45.12 217 ARG B C 1
ATOM 4230 O O . ARG B 1 217 ? -20.984 35.438 16.469 1 45.12 217 ARG B O 1
ATOM 4237 N N . ARG B 1 218 ? -19.797 37.094 17.25 1 47.19 218 ARG B N 1
ATOM 4238 C CA . ARG B 1 218 ? -18.688 36.844 16.328 1 47.19 218 ARG B CA 1
ATOM 4239 C C . ARG B 1 218 ? -18 35.531 16.641 1 47.19 218 ARG B C 1
ATOM 4241 O O . ARG B 1 218 ? -17.641 34.781 15.734 1 47.19 218 ARG B O 1
ATOM 4248 N N . HIS B 1 219 ? -17.531 35.25 17.812 1 48.28 219 HIS B N 1
ATOM 4249 C CA . HIS B 1 219 ? -16.891 34 18.203 1 48.28 219 HIS B CA 1
ATOM 4250 C C . HIS B 1 219 ? -17.859 32.844 18.141 1 48.28 219 HIS B C 1
ATOM 4252 O O . HIS B 1 219 ? -17.453 31.688 17.969 1 48.28 219 HIS B O 1
ATOM 4258 N N . SER B 1 220 ? -19.125 32.969 18.562 1 47.28 220 SER B N 1
ATOM 4259 C CA . SER B 1 220 ? -20.188 31.969 18.609 1 47.28 220 SER B CA 1
ATOM 4260 C C . SER B 1 220 ? -20.531 31.469 17.203 1 47.28 220 SER B C 1
ATOM 4262 O O . SER B 1 220 ? -21.25 30.484 17.047 1 47.28 220 SER B O 1
ATOM 4264 N N . ASP B 1 221 ? -20.25 32.219 16.156 1 53.31 221 ASP B N 1
ATOM 4265 C CA . ASP B 1 221 ? -20.875 31.953 14.875 1 53.31 221 ASP B CA 1
ATOM 4266 C C . ASP B 1 221 ? -20.172 30.828 14.117 1 53.31 221 ASP B C 1
ATOM 4268 O O . ASP B 1 221 ? -20.453 30.609 12.938 1 53.31 221 ASP B O 1
ATOM 4272 N N . ILE B 1 222 ? -19.125 30.328 14.602 1 63.56 222 ILE B N 1
ATOM 4273 C CA . ILE B 1 222 ? -18.641 29.188 13.844 1 63.56 222 ILE B CA 1
ATOM 4274 C C . ILE B 1 222 ? -19.531 27.969 14.117 1 63.56 222 ILE B C 1
ATOM 4276 O O . ILE B 1 222 ? -19.609 27.5 15.258 1 63.56 222 ILE B O 1
ATOM 4280 N N . ILE B 1 223 ? -20.422 27.719 13.367 1 72.75 223 ILE B N 1
ATOM 4281 C CA . ILE B 1 223 ? -21.281 26.531 13.43 1 72.75 223 ILE B CA 1
ATOM 4282 C C . ILE B 1 223 ? -20.422 25.281 13.539 1 72.75 223 ILE B C 1
ATOM 4284 O O . ILE B 1 223 ? -19.641 24.969 12.641 1 72.75 223 ILE B O 1
ATOM 4288 N N . ARG B 1 224 ? -20.406 24.734 14.805 1 81.5 224 ARG B N 1
ATOM 4289 C CA . ARG B 1 224 ? -19.656 23.516 15.055 1 81.5 224 ARG B CA 1
ATOM 4290 C C . ARG B 1 224 ? -20.516 22.281 14.766 1 81.5 224 ARG B C 1
ATOM 4292 O O . ARG B 1 224 ? -21.625 22.156 15.289 1 81.5 224 ARG B O 1
ATOM 4299 N N . VAL B 1 225 ? -20.047 21.562 13.812 1 86.75 225 VAL B N 1
ATOM 4300 C CA . VAL B 1 225 ? -20.688 20.297 13.516 1 86.75 225 VAL B CA 1
ATOM 4301 C C . VAL B 1 225 ? -20.156 19.219 14.453 1 86.75 225 VAL B C 1
ATOM 4303 O O . VAL B 1 225 ? -18.953 19.016 14.578 1 86.75 225 VAL B O 1
ATOM 4306 N N . PRO B 1 226 ? -21.047 18.484 15.031 1 87.69 226 PRO B N 1
ATOM 4307 C CA . PRO B 1 226 ? -20.609 17.453 15.977 1 87.69 226 PRO B CA 1
ATOM 4308 C C . PRO B 1 226 ? -19.828 16.328 15.297 1 87.69 226 PRO B C 1
ATOM 4310 O O . PRO B 1 226 ? -20.109 15.992 14.148 1 87.69 226 PRO B O 1
ATOM 4313 N N . ILE B 1 227 ? -18.812 15.727 15.922 1 89.31 227 ILE B N 1
ATOM 4314 C CA . ILE B 1 227 ? -17.891 14.688 15.445 1 89.31 227 ILE B CA 1
ATOM 4315 C C . ILE B 1 227 ? -18.688 13.445 15.039 1 89.31 227 ILE B C 1
ATOM 4317 O O . ILE B 1 227 ? -18.406 12.836 14.008 1 89.31 227 ILE B O 1
ATOM 4321 N N . PRO B 1 228 ? -19.797 13.07 15.719 1 90.69 228 PRO B N 1
ATOM 4322 C CA . PRO B 1 228 ? -20.547 11.867 15.32 1 90.69 228 PRO B CA 1
ATOM 4323 C C . PRO B 1 228 ? -21.203 12 13.953 1 90.69 228 PRO B C 1
ATOM 4325 O O . PRO B 1 228 ? -21.375 11 13.25 1 90.69 228 PRO B O 1
ATOM 4328 N N . ILE B 1 229 ? -21.516 13.164 13.578 1 91.19 229 ILE B N 1
ATOM 4329 C CA . ILE B 1 229 ? -22.125 13.359 12.266 1 91.19 229 ILE B CA 1
ATOM 4330 C C . ILE B 1 229 ? -21.078 13.109 11.18 1 91.19 229 ILE B C 1
ATOM 4332 O O . ILE B 1 229 ? -21.391 12.516 10.141 1 91.19 229 ILE B O 1
ATOM 4336 N N . CYS B 1 230 ? -19.859 13.594 11.398 1 91.62 230 CYS B N 1
ATOM 4337 C CA . CYS B 1 230 ? -18.766 13.352 10.453 1 91.62 230 CYS B CA 1
ATOM 4338 C C . CYS B 1 230 ? -18.484 11.859 10.32 1 91.62 230 CYS B C 1
ATOM 4340 O O . CYS B 1 230 ? -18.266 11.359 9.219 1 91.62 230 CYS B O 1
ATOM 4342 N N . LEU B 1 231 ? -18.516 11.156 11.422 1 91.5 231 LEU B N 1
ATOM 4343 C CA . LEU B 1 231 ? -18.266 9.719 11.414 1 91.5 231 LEU B CA 1
ATOM 4344 C C . LEU B 1 231 ? -19.391 8.977 10.688 1 91.5 231 LEU B C 1
ATOM 4346 O O . LEU B 1 231 ? -19.125 8 9.977 1 91.5 231 LEU B O 1
ATOM 4350 N N . CYS B 1 232 ? -20.641 9.438 10.852 1 93.88 232 CYS B N 1
ATOM 4351 C CA . CYS B 1 232 ? -21.766 8.844 10.156 1 93.88 232 CYS B CA 1
ATOM 4352 C C . CYS B 1 232 ? -21.672 9.062 8.648 1 93.88 232 CYS B C 1
ATOM 4354 O O . CYS B 1 232 ? -21.984 8.172 7.863 1 93.88 232 CYS B O 1
ATOM 4356 N N . LEU B 1 233 ? -21.219 10.25 8.297 1 93.81 233 LEU B N 1
ATOM 4357 C CA . LEU B 1 233 ? -21.047 10.555 6.879 1 93.81 233 LEU B CA 1
ATOM 4358 C C . LEU B 1 233 ? -19.984 9.648 6.258 1 93.81 233 LEU B C 1
ATOM 4360 O O . LEU B 1 233 ? -20.172 9.133 5.152 1 93.81 233 LEU B O 1
ATOM 4364 N N . LEU B 1 234 ? -18.922 9.461 6.973 1 94.88 234 LEU B N 1
ATOM 4365 C CA . LEU B 1 234 ? -17.859 8.586 6.48 1 94.88 234 LEU B CA 1
ATOM 4366 C C . LEU B 1 234 ? -18.344 7.141 6.398 1 94.88 234 LEU B C 1
ATOM 4368 O O . LEU B 1 234 ? -18.062 6.438 5.426 1 94.88 234 LEU B O 1
ATOM 4372 N N . ALA B 1 235 ? -19.109 6.699 7.367 1 94.94 235 ALA B N 1
ATOM 4373 C CA . ALA B 1 235 ? -19.656 5.348 7.379 1 94.94 235 ALA B CA 1
ATOM 4374 C C . ALA B 1 235 ? -20.625 5.145 6.223 1 94.94 235 ALA B C 1
ATOM 4376 O O . ALA B 1 235 ? -20.641 4.086 5.586 1 94.94 235 ALA B O 1
ATOM 4377 N N . LEU B 1 236 ? -21.406 6.137 5.973 1 96 236 LEU B N 1
ATOM 4378 C CA . LEU B 1 236 ? -22.328 6.078 4.852 1 96 236 LEU B CA 1
ATOM 4379 C C . LEU B 1 236 ? -21.594 5.996 3.525 1 96 236 LEU B C 1
ATOM 4381 O O . LEU B 1 236 ? -21.969 5.227 2.641 1 96 236 LEU B O 1
ATOM 4385 N N . TYR B 1 237 ? -20.578 6.805 3.43 1 96.88 237 TYR B N 1
ATOM 4386 C CA . TYR B 1 237 ? -19.781 6.773 2.209 1 96.88 237 TYR B CA 1
ATOM 4387 C C . TYR B 1 237 ? -19.156 5.402 1.999 1 96.88 237 TYR B C 1
ATOM 4389 O O . TYR B 1 237 ? -19.172 4.871 0.885 1 96.88 237 TYR B O 1
ATOM 4397 N N . ILE B 1 238 ? -18.625 4.824 3.055 1 96.44 238 ILE B N 1
ATOM 4398 C CA . ILE B 1 238 ? -18.016 3.498 2.988 1 96.44 238 ILE B CA 1
ATOM 4399 C C . ILE B 1 238 ? -19.094 2.459 2.668 1 96.44 238 ILE B C 1
ATOM 4401 O O . ILE B 1 238 ? -18.875 1.577 1.831 1 96.44 238 ILE B O 1
ATOM 4405 N N . GLY B 1 239 ? -20.266 2.564 3.295 1 96.25 239 GLY B N 1
ATOM 4406 C CA . GLY B 1 239 ? -21.359 1.636 3.051 1 96.25 239 GLY B CA 1
ATOM 4407 C C . GLY B 1 239 ? -21.859 1.673 1.621 1 96.25 239 GLY B C 1
ATOM 4408 O O . GLY B 1 239 ? -22.094 0.627 1.011 1 96.25 239 GLY B O 1
ATOM 4409 N N . LEU B 1 240 ? -22 2.863 1.083 1 95.81 240 LEU B N 1
ATOM 4410 C CA . LEU B 1 240 ? -22.453 3.016 -0.295 1 95.81 240 LEU B CA 1
ATOM 4411 C C . LEU B 1 240 ? -21.422 2.471 -1.272 1 95.81 240 LEU B C 1
ATOM 4413 O O . LEU B 1 240 ? -21.766 1.851 -2.279 1 95.81 240 LEU B O 1
ATOM 4417 N N . GLY B 1 241 ? -20.188 2.764 -0.963 1 95.69 241 GLY B N 1
ATOM 4418 C CA . GLY B 1 241 ? -19.141 2.189 -1.795 1 95.69 241 GLY B CA 1
ATOM 4419 C C . GLY B 1 241 ? -19.094 0.674 -1.744 1 95.69 241 GLY B C 1
ATOM 4420 O O . GLY B 1 241 ? -18.922 0.017 -2.771 1 95.69 241 GLY B O 1
ATOM 4421 N N . ALA B 1 242 ? -19.25 0.136 -0.548 1 96 242 ALA B N 1
ATOM 4422 C CA . ALA B 1 242 ? -19.25 -1.315 -0.383 1 96 242 ALA B CA 1
ATOM 4423 C C . ALA B 1 242 ? -20.375 -1.96 -1.185 1 96 242 ALA B C 1
ATOM 4425 O O . ALA B 1 242 ? -20.188 -3.014 -1.799 1 96 242 ALA B O 1
ATOM 4426 N N . LEU B 1 243 ? -21.531 -1.334 -1.18 1 94.94 243 LEU B N 1
ATOM 4427 C CA . LEU B 1 243 ? -22.656 -1.845 -1.951 1 94.94 243 LEU B CA 1
ATOM 4428 C C . LEU B 1 243 ? -22.359 -1.792 -3.447 1 94.94 243 LEU B C 1
ATOM 4430 O O . LEU B 1 243 ? -22.656 -2.74 -4.176 1 94.94 243 LEU B O 1
ATOM 4434 N N . LEU B 1 244 ? -21.781 -0.772 -3.871 1 92.75 244 LEU B N 1
ATOM 4435 C CA . LEU B 1 244 ? -21.438 -0.597 -5.277 1 92.75 244 LEU B CA 1
ATOM 4436 C C . LEU B 1 244 ? -20.438 -1.664 -5.734 1 92.75 244 LEU B C 1
ATOM 4438 O O . LEU B 1 244 ? -20.656 -2.314 -6.758 1 92.75 244 LEU B O 1
ATOM 4442 N N . PHE B 1 245 ? -19.375 -1.901 -4.941 1 93 245 PHE B N 1
ATOM 4443 C CA . PHE B 1 245 ? -18.328 -2.82 -5.359 1 93 245 PHE B CA 1
ATOM 4444 C C . PHE B 1 245 ? -18.766 -4.266 -5.188 1 93 245 PHE B C 1
ATOM 4446 O O . PHE B 1 245 ? -18.328 -5.148 -5.93 1 93 245 PHE B O 1
ATOM 4453 N N . ARG B 1 246 ? -19.594 -4.477 -4.223 1 92.44 246 ARG B N 1
ATOM 4454 C CA . ARG B 1 246 ? -20.141 -5.816 -4.094 1 92.44 246 ARG B CA 1
ATOM 4455 C C . ARG B 1 246 ? -20.984 -6.188 -5.316 1 92.44 246 ARG B C 1
ATOM 4457 O O . ARG B 1 246 ? -20.922 -7.32 -5.793 1 92.44 246 ARG B O 1
ATOM 4464 N N . LEU B 1 247 ? -21.75 -5.23 -5.871 1 90.31 247 LEU B N 1
ATOM 4465 C CA . LEU B 1 247 ? -22.594 -5.473 -7.035 1 90.31 247 LEU B CA 1
ATOM 4466 C C . LEU B 1 247 ? -21.75 -5.637 -8.297 1 90.31 247 LEU B C 1
ATOM 4468 O O . LEU B 1 247 ? -22.109 -6.391 -9.203 1 90.31 247 LEU B O 1
ATOM 4472 N N . TRP B 1 248 ? -20.656 -4.984 -8.312 1 87.25 248 TRP B N 1
ATOM 4473 C CA . TRP B 1 248 ? -19.812 -5.023 -9.5 1 87.25 248 TRP B CA 1
ATOM 4474 C C . TRP B 1 248 ? -18.953 -6.281 -9.5 1 87.25 248 TRP B C 1
ATOM 4476 O O . TRP B 1 248 ? -18.672 -6.852 -10.562 1 87.25 248 TRP B O 1
ATOM 4486 N N . GLU B 1 249 ? -18.438 -6.566 -8.289 1 87.25 249 GLU B N 1
ATOM 4487 C CA . GLU B 1 249 ? -17.609 -7.758 -8.156 1 87.25 249 GLU B CA 1
ATOM 4488 C C . GLU B 1 249 ? -18.375 -8.898 -7.496 1 87.25 249 GLU B C 1
ATOM 4490 O O . GLU B 1 249 ? -18.578 -8.898 -6.277 1 87.25 249 GLU B O 1
ATOM 4495 N N . ARG B 1 250 ? -18.703 -9.906 -8.18 1 83.25 250 ARG B N 1
ATOM 4496 C CA . ARG B 1 250 ? -19.562 -10.992 -7.703 1 83.25 250 ARG B CA 1
ATOM 4497 C C . ARG B 1 250 ? -18.812 -11.883 -6.715 1 83.25 250 ARG B C 1
ATOM 4499 O O . ARG B 1 250 ? -19.438 -12.516 -5.855 1 83.25 250 ARG B O 1
ATOM 4506 N N . SER B 1 251 ? -17.5 -11.859 -6.762 1 83.75 251 SER B N 1
ATOM 4507 C CA . SER B 1 251 ? -16.734 -12.75 -5.898 1 83.75 251 SER B CA 1
ATOM 4508 C C . SER B 1 251 ? -16.5 -12.117 -4.531 1 83.75 251 SER B C 1
ATOM 4510 O O . SER B 1 251 ? -16.047 -12.789 -3.602 1 83.75 251 SER B O 1
ATOM 4512 N N . TRP B 1 252 ? -16.812 -10.859 -4.406 1 88.81 252 TRP B N 1
ATOM 4513 C CA . TRP B 1 252 ? -16.547 -10.164 -3.15 1 88.81 252 TRP B CA 1
ATOM 4514 C C . TRP B 1 252 ? -17.75 -10.273 -2.213 1 88.81 252 TRP B C 1
ATOM 4516 O O . TRP B 1 252 ? -18.891 -10.102 -2.639 1 88.81 252 TRP B O 1
ATOM 4526 N N . SER B 1 253 ? -17.578 -10.641 -1.015 1 91.94 253 SER B N 1
ATOM 4527 C CA . SER B 1 253 ? -18.594 -10.492 0.024 1 91.94 253 SER B CA 1
ATOM 4528 C C . SER B 1 253 ? -18.734 -9.039 0.453 1 91.94 253 SER B C 1
ATOM 4530 O O . SER B 1 253 ? -17.906 -8.195 0.106 1 91.94 253 SER B O 1
ATOM 4532 N N . TYR B 1 254 ? -19.797 -8.703 1.106 1 93.25 254 TYR B N 1
ATOM 4533 C CA . TYR B 1 254 ? -20 -7.344 1.597 1 93.25 254 TYR B CA 1
ATOM 4534 C C . TYR B 1 254 ? -18.891 -6.941 2.559 1 93.25 254 TYR B C 1
ATOM 4536 O O . TYR B 1 254 ? -18.469 -5.781 2.586 1 93.25 254 TYR B O 1
ATOM 4544 N N . MET B 1 255 ? -18.438 -7.906 3.307 1 92.5 255 MET B N 1
ATOM 4545 C CA . MET B 1 255 ? -17.344 -7.641 4.238 1 92.5 255 MET B CA 1
ATOM 4546 C C . MET B 1 255 ? -16.062 -7.301 3.484 1 92.5 255 MET B C 1
ATOM 4548 O O . MET B 1 255 ? -15.344 -6.367 3.855 1 92.5 255 MET B O 1
ATOM 4552 N N . ASP B 1 256 ? -15.82 -7.992 2.398 1 93.94 256 ASP B N 1
ATOM 4553 C CA . ASP B 1 256 ? -14.656 -7.723 1.564 1 93.94 256 ASP B CA 1
ATOM 4554 C C . ASP B 1 256 ? -14.727 -6.324 0.957 1 93.94 256 ASP B C 1
ATOM 4556 O O . ASP B 1 256 ? -13.734 -5.598 0.931 1 93.94 256 ASP B O 1
ATOM 4560 N N . ALA B 1 257 ? -15.906 -6.055 0.529 1 95.19 257 ALA B N 1
ATOM 4561 C CA . ALA B 1 257 ? -16.094 -4.754 -0.104 1 95.19 257 ALA B CA 1
ATOM 4562 C C . ALA B 1 257 ? -15.953 -3.623 0.914 1 95.19 257 ALA B C 1
ATOM 4564 O O . ALA B 1 257 ? -15.352 -2.586 0.62 1 95.19 257 ALA B O 1
ATOM 4565 N N . SER B 1 258 ? -16.531 -3.799 2.102 1 95.44 258 SER B N 1
ATOM 4566 C CA . SER B 1 258 ? -16.391 -2.795 3.15 1 95.44 258 SER B CA 1
ATOM 4567 C C . SER B 1 258 ? -14.938 -2.648 3.586 1 95.44 258 SER B C 1
ATOM 4569 O O . SER B 1 258 ? -14.469 -1.536 3.836 1 95.44 258 SER B O 1
ATOM 4571 N N . TYR B 1 259 ? -14.281 -3.795 3.688 1 96.06 259 TYR B N 1
ATOM 4572 C CA . TYR B 1 259 ? -12.859 -3.803 4.016 1 96.06 259 TYR B CA 1
ATOM 4573 C C . TYR B 1 259 ? -12.055 -3.043 2.973 1 96.06 259 TYR B C 1
ATOM 4575 O O . TYR B 1 259 ? -11.227 -2.189 3.312 1 96.06 259 TYR B O 1
ATOM 4583 N N . PHE B 1 260 ? -12.352 -3.264 1.759 1 96 260 PHE B N 1
ATOM 4584 C CA . PHE B 1 260 ? -11.688 -2.584 0.658 1 96 260 PHE B CA 1
ATOM 4585 C C . PHE B 1 260 ? -11.891 -1.075 0.75 1 96 260 PHE B C 1
ATOM 4587 O O . PHE B 1 260 ? -10.938 -0.305 0.609 1 96 260 PHE B O 1
ATOM 4594 N N . CYS B 1 261 ? -13.07 -0.698 0.94 1 96.56 261 CYS B N 1
ATOM 4595 C CA . CYS B 1 261 ? -13.398 0.723 0.99 1 96.56 261 CYS B CA 1
ATOM 4596 C C . CYS B 1 261 ? -12.711 1.397 2.174 1 96.56 261 CYS B C 1
ATOM 4598 O O . CYS B 1 261 ? -12.188 2.504 2.045 1 96.56 261 CYS B O 1
ATOM 4600 N N . PHE B 1 262 ? -12.688 0.785 3.279 1 96.38 262 PHE B N 1
ATOM 4601 C CA . PHE B 1 262 ? -12.055 1.36 4.461 1 96.38 262 PHE B CA 1
ATOM 4602 C C . PHE B 1 262 ? -10.555 1.514 4.25 1 96.38 262 PHE B C 1
ATOM 4604 O O . PHE B 1 262 ? -9.984 2.576 4.52 1 96.38 262 PHE B O 1
ATOM 4611 N N . VAL B 1 263 ? -9.906 0.448 3.76 1 96.19 263 VAL B N 1
ATOM 4612 C CA . VAL B 1 263 ? -8.461 0.438 3.562 1 96.19 263 VAL B CA 1
ATOM 4613 C C . VAL B 1 263 ? -8.078 1.474 2.51 1 96.19 263 VAL B C 1
ATOM 4615 O O . VAL B 1 263 ? -7.023 2.113 2.615 1 96.19 263 VAL B O 1
ATOM 4618 N N . THR B 1 264 ? -8.93 1.629 1.585 1 95.75 264 THR B N 1
ATOM 4619 C CA . THR B 1 264 ? -8.672 2.588 0.516 1 95.75 264 THR B CA 1
ATOM 4620 C C . THR B 1 264 ? -8.852 4.016 1.015 1 95.75 264 THR B C 1
ATOM 4622 O O . THR B 1 264 ? -8.008 4.879 0.773 1 95.75 264 THR B O 1
ATOM 4625 N N . LEU B 1 265 ? -9.898 4.285 1.757 1 95.31 265 LEU B N 1
ATOM 4626 C CA . LEU B 1 265 ? -10.195 5.641 2.211 1 95.31 265 LEU B CA 1
ATOM 4627 C C . LEU B 1 265 ? -9.227 6.078 3.303 1 95.31 265 LEU B C 1
ATOM 4629 O O . LEU B 1 265 ? -8.945 7.27 3.449 1 95.31 265 LEU B O 1
ATOM 4633 N N . SER B 1 266 ? -8.734 5.152 4.062 1 94.88 266 SER B N 1
ATOM 4634 C CA . SER B 1 266 ? -7.746 5.469 5.086 1 94.88 266 SER B CA 1
ATOM 4635 C C . SER B 1 266 ? -6.344 5.566 4.492 1 94.88 266 SER B C 1
ATOM 4637 O O . SER B 1 266 ? -5.363 5.734 5.223 1 94.88 266 SER B O 1
ATOM 4639 N N . THR B 1 267 ? -6.121 5.371 3.186 1 94.38 267 THR B N 1
ATOM 4640 C CA . THR B 1 267 ? -4.914 5.48 2.373 1 94.38 267 THR B CA 1
ATOM 4641 C C . THR B 1 267 ? -3.898 4.41 2.768 1 94.38 267 THR B C 1
ATOM 4643 O O . THR B 1 267 ? -2.699 4.578 2.545 1 94.38 267 THR B O 1
ATOM 4646 N N . ILE B 1 268 ? -4.312 3.328 3.5 1 95.62 268 ILE B N 1
ATOM 4647 C CA . ILE B 1 268 ? -3.447 2.178 3.734 1 95.62 268 ILE B CA 1
ATOM 4648 C C . ILE B 1 268 ? -3.143 1.482 2.41 1 95.62 268 ILE B C 1
ATOM 4650 O O . ILE B 1 268 ? -1.979 1.356 2.02 1 95.62 268 ILE B O 1
ATOM 4654 N N . GLY B 1 269 ? -4.184 1.062 1.695 1 94.31 269 GLY B N 1
ATOM 4655 C CA . GLY B 1 269 ? -4.086 0.519 0.35 1 94.31 269 GLY B CA 1
ATOM 4656 C C . GLY B 1 269 ? -3.258 -0.751 0.28 1 94.31 269 GLY B C 1
ATOM 4657 O O . GLY B 1 269 ? -2.188 -0.769 -0.333 1 94.31 269 GLY B O 1
ATOM 4658 N N . PHE B 1 270 ? -3.73 -1.894 0.563 1 92 270 PHE B N 1
ATOM 4659 C CA . PHE B 1 270 ? -3 -3.156 0.524 1 92 270 PHE B CA 1
ATOM 4660 C C . PHE B 1 270 ? -2.9 -3.678 -0.904 1 92 270 PHE B C 1
ATOM 4662 O O . PHE B 1 270 ? -1.912 -4.32 -1.268 1 92 270 PHE B O 1
ATOM 4669 N N . GLY B 1 271 ? -3.939 -3.443 -1.651 1 89.06 271 GLY B N 1
ATOM 4670 C CA . GLY B 1 271 ? -3.93 -3.875 -3.039 1 89.06 271 GLY B CA 1
ATOM 4671 C C . GLY B 1 271 ? -4.359 -5.32 -3.219 1 89.06 271 GLY B C 1
ATOM 4672 O O . GLY B 1 271 ? -4.273 -5.863 -4.32 1 89.06 271 GLY B O 1
ATOM 4673 N N . ASP B 1 272 ? -4.75 -6.012 -2.146 1 87.56 272 ASP B N 1
ATOM 4674 C CA . ASP B 1 272 ? -5.215 -7.391 -2.252 1 87.56 272 ASP B CA 1
ATOM 4675 C C . ASP B 1 272 ? -6.57 -7.465 -2.951 1 87.56 272 ASP B C 1
ATOM 4677 O O . ASP B 1 272 ? -6.848 -8.422 -3.678 1 87.56 272 ASP B O 1
ATOM 4681 N N . LEU B 1 273 ? -7.375 -6.477 -2.709 1 88.19 273 LEU B N 1
ATOM 4682 C CA . LEU B 1 273 ? -8.656 -6.359 -3.398 1 88.19 273 LEU B CA 1
ATOM 4683 C C . LEU B 1 273 ? -8.719 -5.066 -4.207 1 88.19 273 LEU B C 1
ATOM 4685 O O . LEU B 1 273 ? -8.68 -3.973 -3.637 1 88.19 273 LEU B O 1
ATOM 4689 N N . VAL B 1 274 ? -8.562 -5.234 -5.438 1 86.62 274 VAL B N 1
ATOM 4690 C CA . VAL B 1 274 ? -8.688 -4.098 -6.344 1 86.62 274 VAL B CA 1
ATOM 4691 C C . VAL B 1 274 ? -9.719 -4.41 -7.426 1 86.62 274 VAL B C 1
ATOM 4693 O O . VAL B 1 274 ? -9.633 -5.441 -8.094 1 86.62 274 VAL B O 1
ATOM 4696 N N . PRO B 1 275 ? -10.68 -3.527 -7.477 1 87.5 275 PRO B N 1
ATOM 4697 C CA . PRO B 1 275 ? -11.711 -3.799 -8.477 1 87.5 275 PRO B CA 1
ATOM 4698 C C . PRO B 1 275 ? -11.172 -3.795 -9.906 1 87.5 275 PRO B C 1
ATOM 4700 O O . PRO B 1 275 ? -10.297 -2.992 -10.234 1 87.5 275 PRO B O 1
ATOM 4703 N N . GLY B 1 276 ? -11.68 -4.723 -10.75 1 81.19 276 GLY B N 1
ATOM 4704 C CA . GLY B 1 276 ? -11.328 -4.758 -12.156 1 81.19 276 GLY B CA 1
ATOM 4705 C C . GLY B 1 276 ? -10.164 -5.684 -12.461 1 81.19 276 GLY B C 1
ATOM 4706 O O . GLY B 1 276 ? -9.672 -5.723 -13.586 1 81.19 276 GLY B O 1
ATOM 4707 N N . TYR B 1 277 ? -9.633 -6.312 -11.461 1 75.62 277 TYR B N 1
ATOM 4708 C CA . TYR B 1 277 ? -8.484 -7.18 -11.703 1 75.62 277 TYR B CA 1
ATOM 4709 C C . TYR B 1 277 ? -8.82 -8.633 -11.391 1 75.62 277 TYR B C 1
ATOM 4711 O O . TYR B 1 277 ? -7.938 -9.492 -11.398 1 75.62 277 TYR B O 1
ATOM 4719 N N . THR B 1 278 ? -10.086 -8.75 -11.211 1 68 278 THR B N 1
ATOM 4720 C CA . THR B 1 278 ? -10.523 -10.133 -11.055 1 68 278 THR B CA 1
ATOM 4721 C C . THR B 1 278 ? -10.844 -10.742 -12.414 1 68 278 THR B C 1
ATOM 4723 O O . THR B 1 278 ? -11.25 -10.039 -13.344 1 68 278 THR B O 1
ATOM 4726 N N . HIS B 1 279 ? -10.414 -11.828 -12.68 1 60.31 279 HIS B N 1
ATOM 4727 C CA . HIS B 1 279 ? -10.484 -12.547 -13.953 1 60.31 279 HIS B CA 1
ATOM 4728 C C . HIS B 1 279 ? -11.922 -12.617 -14.461 1 60.31 279 HIS B C 1
ATOM 4730 O O . HIS B 1 279 ? -12.148 -12.688 -15.672 1 60.31 279 HIS B O 1
ATOM 4736 N N . GLU B 1 280 ? -12.875 -12.539 -13.633 1 57.62 280 GLU B N 1
ATOM 4737 C CA . GLU B 1 280 ? -14.219 -12.883 -14.07 1 57.62 280 GLU B CA 1
ATOM 4738 C C . GLU B 1 280 ? -15.047 -11.641 -14.367 1 57.62 280 GLU B C 1
ATOM 4740 O O . GLU B 1 280 ? -16.234 -11.734 -14.688 1 57.62 280 GLU B O 1
ATOM 4745 N N . SER B 1 281 ? -14.25 -10.539 -14.555 1 60.56 281 SER B N 1
ATOM 4746 C CA . SER B 1 281 ? -15.18 -9.414 -14.516 1 60.56 281 SER B CA 1
ATOM 4747 C C . SER B 1 281 ? -15.25 -8.719 -15.875 1 60.56 281 SER B C 1
ATOM 4749 O O . SER B 1 281 ? -14.297 -8.75 -16.641 1 60.56 281 SER B O 1
ATOM 4751 N N . TRP B 1 282 ? -16.453 -8.438 -16.344 1 62.59 282 TRP B N 1
ATOM 4752 C CA . TRP B 1 282 ? -16.734 -7.617 -17.516 1 62.59 282 TRP B CA 1
ATOM 4753 C C . TRP B 1 282 ? -16.453 -6.145 -17.234 1 62.59 282 TRP B C 1
ATOM 4755 O O . TRP B 1 282 ? -16.656 -5.668 -16.125 1 62.59 282 TRP B O 1
ATOM 4765 N N . GLY B 1 283 ? -15.914 -5.504 -18.328 1 76.38 283 GLY B N 1
ATOM 4766 C CA . GLY B 1 283 ? -15.773 -4.059 -18.25 1 76.38 283 GLY B CA 1
ATOM 4767 C C . GLY B 1 283 ? -14.773 -3.613 -17.203 1 76.38 283 GLY B C 1
ATOM 4768 O O . GLY B 1 283 ? -15.078 -2.742 -16.375 1 76.38 283 GLY B O 1
ATOM 4769 N N . ASN B 1 284 ? -13.703 -4.215 -17.125 1 83 284 ASN B N 1
ATOM 4770 C CA . ASN B 1 284 ? -12.68 -3.953 -16.109 1 83 284 ASN B CA 1
ATOM 4771 C C . ASN B 1 284 ? -12.133 -2.533 -16.219 1 83 284 ASN B C 1
ATOM 4773 O O . ASN B 1 284 ? -11.82 -1.904 -15.211 1 83 284 ASN B O 1
ATOM 4777 N N . GLN B 1 285 ? -12.18 -1.999 -17.406 1 84.69 285 GLN B N 1
ATOM 4778 C CA . GLN B 1 285 ? -11.664 -0.645 -17.594 1 84.69 285 GLN B CA 1
ATOM 4779 C C . GLN B 1 285 ? -12.57 0.38 -16.906 1 84.69 285 GLN B C 1
ATOM 4781 O O . GLN B 1 285 ? -12.078 1.311 -16.266 1 84.69 285 GLN B O 1
ATOM 4786 N N . TYR B 1 286 ? -13.883 0.15 -17.031 1 86.56 286 TYR B N 1
ATOM 4787 C CA . TYR B 1 286 ? -14.836 1.064 -16.406 1 86.56 286 TYR B CA 1
ATOM 4788 C C . TYR B 1 286 ? -14.766 0.968 -14.891 1 86.56 286 TYR B C 1
ATOM 4790 O O . TYR B 1 286 ? -14.906 1.975 -14.188 1 86.56 286 TYR B O 1
ATOM 4798 N N . LYS B 1 287 ? -14.594 -0.182 -14.422 1 89.19 287 LYS B N 1
ATOM 4799 C CA . LYS B 1 287 ? -14.492 -0.372 -12.977 1 89.19 287 LYS B CA 1
ATOM 4800 C C . LYS B 1 287 ? -13.258 0.322 -12.414 1 89.19 287 LYS B C 1
ATOM 4802 O O . LYS B 1 287 ? -13.305 0.887 -11.32 1 89.19 287 LYS B O 1
ATOM 4807 N N . ARG B 1 288 ? -12.195 0.307 -13.188 1 90.56 288 ARG B N 1
ATOM 4808 C CA . ARG B 1 288 ? -10.969 0.957 -12.758 1 90.56 288 ARG B CA 1
ATOM 4809 C C . ARG B 1 288 ? -11.125 2.473 -12.727 1 90.56 288 ARG B C 1
ATOM 4811 O O . ARG B 1 288 ? -10.664 3.133 -11.789 1 90.56 288 ARG B O 1
ATOM 4818 N N . VAL B 1 289 ? -11.781 2.939 -13.711 1 91.38 289 VAL B N 1
ATOM 4819 C CA . VAL B 1 289 ? -12.016 4.379 -13.758 1 91.38 289 VAL B CA 1
ATOM 4820 C C . VAL B 1 289 ? -12.969 4.785 -12.633 1 91.38 289 VAL B C 1
ATOM 4822 O O . VAL B 1 289 ? -12.75 5.801 -11.969 1 91.38 289 VAL B O 1
ATOM 4825 N N . ALA B 1 290 ? -13.977 3.998 -12.422 1 91.5 290 ALA B N 1
ATOM 4826 C CA . ALA B 1 290 ? -14.922 4.27 -11.344 1 91.5 290 ALA B CA 1
ATOM 4827 C C . ALA B 1 290 ? -14.234 4.211 -9.984 1 91.5 290 ALA B C 1
ATOM 4829 O O . ALA B 1 290 ? -14.555 4.992 -9.086 1 91.5 290 ALA B O 1
ATOM 4830 N N . CYS B 1 291 ? -13.359 3.266 -9.852 1 92.81 291 CYS B N 1
ATOM 4831 C CA . CYS B 1 291 ? -12.594 3.172 -8.617 1 92.81 291 CYS B CA 1
ATOM 4832 C C . CYS B 1 291 ? -11.758 4.426 -8.398 1 92.81 291 CYS B C 1
ATOM 4834 O O . CYS B 1 291 ? -11.664 4.93 -7.277 1 92.81 291 CYS B O 1
ATOM 4836 N N . THR B 1 292 ? -11.195 4.945 -9.492 1 94.5 292 THR B N 1
ATOM 4837 C CA . THR B 1 292 ? -10.398 6.164 -9.414 1 94.5 292 THR B CA 1
ATOM 4838 C C . THR B 1 292 ? -11.25 7.34 -8.945 1 94.5 292 THR B C 1
ATOM 4840 O O . THR B 1 292 ? -10.836 8.102 -8.062 1 94.5 292 THR B O 1
ATOM 4843 N N . LEU B 1 293 ? -12.383 7.422 -9.422 1 93.69 293 LEU B N 1
ATOM 4844 C CA . LEU B 1 293 ? -13.281 8.5 -9.039 1 93.69 293 LEU B CA 1
ATOM 4845 C C . LEU B 1 293 ? -13.75 8.336 -7.594 1 93.69 293 LEU B C 1
ATOM 4847 O O . LEU B 1 293 ? -13.812 9.32 -6.848 1 93.69 293 LEU B O 1
ATOM 4851 N N . TYR B 1 294 ? -14.109 7.164 -7.23 1 95.62 294 TYR B N 1
ATOM 4852 C CA . TYR B 1 294 ? -14.508 6.879 -5.855 1 95.62 294 TYR B CA 1
ATOM 4853 C C . TYR B 1 294 ? -13.414 7.289 -4.875 1 95.62 294 TYR B C 1
ATOM 4855 O O . TYR B 1 294 ? -13.703 7.871 -3.826 1 95.62 294 TYR B O 1
ATOM 4863 N N . LEU B 1 295 ? -12.188 6.973 -5.246 1 94.31 295 LEU B N 1
ATOM 4864 C CA . LEU B 1 295 ? -11.047 7.285 -4.395 1 94.31 295 LEU B CA 1
ATOM 4865 C C . LEU B 1 295 ? -10.875 8.789 -4.242 1 94.31 295 LEU B C 1
ATOM 4867 O O . LEU B 1 295 ? -10.695 9.289 -3.131 1 94.31 295 LEU B O 1
ATOM 4871 N N . LEU B 1 296 ? -10.922 9.469 -5.328 1 93.81 296 LEU B N 1
ATOM 4872 C CA . LEU B 1 296 ? -10.711 10.914 -5.301 1 93.81 296 LEU B CA 1
ATOM 4873 C C . LEU B 1 296 ? -11.82 11.609 -4.52 1 93.81 296 LEU B C 1
ATOM 4875 O O . LEU B 1 296 ? -11.547 12.461 -3.672 1 93.81 296 LEU B O 1
ATOM 4879 N N . PHE B 1 297 ? -13.023 11.18 -4.723 1 94 297 PHE B N 1
ATOM 4880 C CA . PHE B 1 297 ? -14.148 11.766 -4 1 94 297 PHE B CA 1
ATOM 4881 C C . PHE B 1 297 ? -14.086 11.414 -2.52 1 94 297 PHE B C 1
ATOM 4883 O O . PHE B 1 297 ? -14.422 12.234 -1.664 1 94 297 PHE B O 1
ATOM 4890 N N . GLY B 1 298 ? -13.766 10.219 -2.275 1 95.62 298 GLY B N 1
ATOM 4891 C CA . GLY B 1 298 ? -13.641 9.797 -0.889 1 95.62 298 GLY B CA 1
ATOM 4892 C C . GLY B 1 298 ? -12.609 10.594 -0.113 1 95.62 298 GLY B C 1
ATOM 4893 O O . GLY B 1 298 ? -12.844 10.961 1.04 1 95.62 298 GLY B O 1
ATOM 4894 N N . LEU B 1 299 ? -11.492 10.875 -0.732 1 95.19 299 LEU B N 1
ATOM 4895 C CA . LEU B 1 299 ? -10.43 11.633 -0.067 1 95.19 299 LEU B CA 1
ATOM 4896 C C . LEU B 1 299 ? -10.867 13.07 0.196 1 95.19 299 LEU B C 1
ATOM 4898 O O . LEU B 1 299 ? -10.477 13.664 1.2 1 95.19 299 LEU B O 1
ATOM 4902 N N . VAL B 1 300 ? -11.641 13.57 -0.688 1 94.5 300 VAL B N 1
ATOM 4903 C CA . VAL B 1 300 ? -12.18 14.914 -0.487 1 94.5 300 VAL B CA 1
ATOM 4904 C C . VAL B 1 300 ? -13.117 14.914 0.716 1 94.5 300 VAL B C 1
ATOM 4906 O O . VAL B 1 300 ? -13.086 15.844 1.532 1 94.5 300 VAL B O 1
ATOM 4909 N N . VAL B 1 301 ? -13.922 13.93 0.829 1 95.06 301 VAL B N 1
ATOM 4910 C CA . VAL B 1 301 ? -14.852 13.812 1.948 1 95.06 301 VAL B CA 1
ATOM 4911 C C . VAL B 1 301 ? -14.07 13.688 3.256 1 95.06 301 VAL B C 1
ATOM 4913 O O . VAL B 1 301 ? -14.43 14.305 4.258 1 95.06 301 VAL B O 1
ATOM 4916 N N . VAL B 1 302 ? -13.039 12.922 3.234 1 94.56 302 VAL B N 1
ATOM 4917 C CA . VAL B 1 302 ? -12.211 12.766 4.422 1 94.56 302 VAL B CA 1
ATOM 4918 C C . VAL B 1 302 ? -11.57 14.109 4.789 1 94.56 302 VAL B C 1
ATOM 4920 O O . VAL B 1 302 ? -11.516 14.477 5.965 1 94.56 302 VAL B O 1
ATOM 4923 N N . ALA B 1 303 ? -11.102 14.812 3.809 1 92.94 303 ALA B N 1
ATOM 4924 C CA . ALA B 1 303 ? -10.508 16.125 4.047 1 92.94 303 ALA B CA 1
ATOM 4925 C C . ALA B 1 303 ? -11.531 17.094 4.637 1 92.94 303 ALA B C 1
ATOM 4927 O O . ALA B 1 303 ? -11.211 17.891 5.52 1 92.94 303 ALA B O 1
ATOM 4928 N N . MET B 1 304 ? -12.719 17.047 4.129 1 93.81 304 MET B N 1
ATOM 4929 C CA . MET B 1 304 ? -13.805 17.859 4.664 1 93.81 304 MET B CA 1
ATOM 4930 C C . MET B 1 304 ? -14.055 17.531 6.133 1 93.81 304 MET B C 1
ATOM 4932 O O . MET B 1 304 ? -14.164 18.438 6.961 1 93.81 304 MET B O 1
ATOM 4936 N N . CYS B 1 305 ? -14.133 16.266 6.449 1 92.5 305 CYS B N 1
ATOM 4937 C CA . CYS B 1 305 ? -14.375 15.852 7.824 1 92.5 305 CYS B CA 1
ATOM 4938 C C . CYS B 1 305 ? -13.242 16.281 8.742 1 92.5 305 CYS B C 1
ATOM 4940 O O . CYS B 1 305 ? -13.469 16.641 9.891 1 92.5 305 CYS B O 1
ATOM 4942 N N . PHE B 1 306 ? -12.062 16.25 8.273 1 88 306 PHE B N 1
ATOM 4943 C CA . PHE B 1 306 ? -10.914 16.703 9.055 1 88 306 PHE B CA 1
ATOM 4944 C C . PHE B 1 306 ? -11.016 18.188 9.375 1 88 306 PHE B C 1
ATOM 4946 O O . PHE B 1 306 ? -10.711 18.609 10.492 1 88 306 PHE B O 1
ATOM 4953 N N . ASP B 1 307 ? -11.344 18.906 8.43 1 89.56 307 ASP B N 1
ATOM 4954 C CA . ASP B 1 307 ? -11.516 20.328 8.633 1 89.56 307 ASP B CA 1
ATOM 4955 C C . ASP B 1 307 ? -12.617 20.625 9.656 1 89.56 307 ASP B C 1
ATOM 4957 O O . ASP B 1 307 ? -12.469 21.5 10.508 1 89.56 307 ASP B O 1
ATOM 4961 N N . LEU B 1 308 ? -13.695 19.922 9.586 1 89.56 308 LEU B N 1
ATOM 4962 C CA . LEU B 1 308 ? -14.82 20.094 10.5 1 89.56 308 LEU B CA 1
ATOM 4963 C C . LEU B 1 308 ? -14.43 19.719 11.922 1 89.56 308 LEU B C 1
ATOM 4965 O O . LEU B 1 308 ? -14.805 20.422 12.875 1 89.56 308 LEU B O 1
ATOM 4969 N N . ILE B 1 309 ? -13.688 18.688 12.062 1 85.69 309 ILE B N 1
ATOM 4970 C CA . ILE B 1 309 ? -13.289 18.203 13.383 1 85.69 309 ILE B CA 1
ATOM 4971 C C . ILE B 1 309 ? -12.266 19.141 14 1 85.69 309 ILE B C 1
ATOM 4973 O O . ILE B 1 309 ? -12.289 19.391 15.211 1 85.69 309 ILE B O 1
ATOM 4977 N N . GLN B 1 310 ? -11.359 19.688 13.227 1 81.38 310 GLN B N 1
ATOM 4978 C CA . GLN B 1 310 ? -10.336 20.609 13.719 1 81.38 310 GLN B CA 1
ATOM 4979 C C . GLN B 1 310 ? -10.961 21.891 14.266 1 81.38 310 GLN B C 1
ATOM 4981 O O . GLN B 1 310 ? -10.43 22.484 15.203 1 81.38 310 GLN B O 1
ATOM 4986 N N . THR B 1 311 ? -12.008 22.266 13.742 1 77.19 311 THR B N 1
ATOM 4987 C CA . THR B 1 311 ? -12.672 23.469 14.203 1 77.19 311 THR B CA 1
ATOM 4988 C C . THR B 1 311 ? -13.445 23.219 15.492 1 77.19 311 THR B C 1
ATOM 4990 O O . THR B 1 311 ? -13.727 24.141 16.25 1 77.19 311 THR B O 1
ATOM 4993 N N . GLU B 1 312 ? -13.789 22.016 15.695 1 72.12 312 GLU B N 1
ATOM 4994 C CA . GLU B 1 312 ? -14.523 21.672 16.906 1 72.12 312 GLU B CA 1
ATOM 4995 C C . GLU B 1 312 ? -13.578 21.578 18.109 1 72.12 312 GLU B C 1
ATOM 4997 O O . GLU B 1 312 ? -13.984 21.844 19.25 1 72.12 312 GLU B O 1
ATOM 5002 N N . VAL B 1 313 ? -12.305 21.125 17.906 1 64.75 313 VAL B N 1
ATOM 5003 C CA . VAL B 1 313 ? -11.359 20.969 19 1 64.75 313 VAL B CA 1
ATOM 5004 C C . VAL B 1 313 ? -10.609 22.266 19.219 1 64.75 313 VAL B C 1
ATOM 5006 O O . VAL B 1 313 ? -10.148 22.906 18.266 1 64.75 313 VAL B O 1
#

Organism: Lottia gigantea (NCBI:txid225164)

Secondary structure (DSSP, 8-state):
-HHHHHHHHHHHHHHHHHHHHHHHHHHHHHHHHHHHHHHHHHHHHHHHHHHHHHHHH-SS--HHHHHHHHHHHHHHHHHHHHHHHHTT--S--TT-SS----TTSHHHHHHHHHHHHTT----SS---SHHHHHHHHHHHHHHHHHHHHHHHHHHHHHHHHHHHHHHHHHHHHHHHHHHHS----------S---------TTTHHHHHHHHHHHHHHHHTS-PPPHHHHHHHHHHHHHHHHHHHHHH-TT--HHHHHHHHHHHHTT----SS-TT-STT-S-HHHHHHHHHHHHHHHHHHHHHHHHHHHHH-/-HHHHHHHHHHHHHHHHHHHHHHHHHHHHHHHHHHHHHHHHHHHHHHHHHHHHHHHH-SS--HHHHHHHHHHHHHHHHHHHHHHHHTT--S--TT-SS----TTSHHHHHHHHHHHHTT----SS---SHHHHHHHHHHHHHHHHHHHHHHHHHHHHHHHHHHHHHHHHHHHHHHHHHHHS----------S---------TTTHHHHHHHHHHHHHHHHTS-PPPHHHHHHHHHHHHHHHHHHHHHH-TT--HHHHHHHHHHHHTT----SS-TT-STT-S-HHHHHHHHHHHHHHHHHHHHHHHHHHHHH-

Nearest PDB structures (foldseek):
  3ukm-assembly1_B  TM=8.134E-01  e=4.021E-10  Homo sapiens
  4xdl-assembly1_B  TM=6.288E-01  e=1.320E-08  Homo sapiens
  4xdk-assembly1_B  TM=6.629E-01  e=5.380E-08  Homo sapiens
  4bw5-assembly1_A  TM=6.501E-01  e=7.062E-08  Homo sapiens
  4xdj-assembly1_A  TM=6.369E-01  e=7.062E-08  Homo sapiens

Solvent-accessible surface area (backbone atoms only — not comparable to full-atom values): 33205 Å² total; per-residue (Å²): 106,72,63,54,52,50,49,53,48,42,47,52,48,50,50,51,51,32,52,51,34,8,54,52,48,24,68,61,45,36,64,57,54,53,52,52,18,42,48,52,34,51,50,52,53,52,51,46,50,53,50,47,51,50,58,65,66,43,76,75,74,49,64,70,65,52,49,54,55,45,44,52,51,50,50,53,49,51,51,52,50,48,54,40,43,68,68,57,50,83,83,57,37,69,76,52,82,70,86,66,79,65,69,55,28,61,40,42,16,29,38,46,33,44,28,49,30,62,18,17,16,33,32,72,73,63,69,81,45,72,66,38,45,52,48,48,52,57,50,32,67,56,34,31,60,50,42,52,53,37,32,52,53,53,6,48,53,50,32,54,53,49,41,52,53,49,52,53,54,51,50,50,50,52,53,47,46,56,65,66,49,74,76,77,69,73,72,67,73,71,65,68,74,75,72,81,74,79,84,76,71,77,59,65,62,51,55,57,49,48,46,46,49,48,46,47,50,63,68,58,60,63,72,72,61,62,64,68,57,47,53,48,50,51,49,47,52,34,51,53,49,12,53,53,46,23,71,70,35,80,87,45,47,60,66,52,22,37,48,41,39,48,36,48,65,66,21,17,14,35,35,75,71,50,75,50,71,52,88,86,52,79,64,30,55,59,41,25,46,50,49,43,49,51,50,56,52,44,46,32,52,50,35,16,43,50,51,43,46,59,72,60,108,105,71,63,54,52,50,48,52,50,42,46,52,49,50,52,51,50,30,53,50,35,8,53,51,48,23,67,62,46,36,64,58,53,53,51,50,18,42,49,51,35,52,50,52,52,50,51,46,51,51,50,47,52,50,58,66,64,41,77,73,77,47,66,69,64,50,49,54,55,44,45,53,51,50,50,53,49,50,51,52,50,48,53,39,44,69,69,59,50,82,83,58,37,69,76,51,82,70,86,67,80,65,66,55,29,60,39,42,16,30,36,44,33,45,28,50,29,62,18,17,15,33,31,70,72,63,70,82,44,70,65,39,44,54,48,48,52,55,49,32,68,54,36,30,60,51,42,54,53,37,33,52,54,53,6,48,54,49,33,54,52,49,40,53,52,50,50,53,54,51,50,51,51,52,54,47,48,56,64,65,48,73,76,77,66,73,73,66,73,74,63,69,75,77,73,81,75,79,87,75,72,78,61,67,62,50,55,57,51,47,48,46,51,48,48,47,49,62,68,60,60,65,72,70,61,62,62,68,58,48,53,49,52,51,48,48,52,34,51,54,49,10,53,52,45,24,71,69,36,80,86,44,47,61,66,52,23,36,48,41,39,48,36,46,65,65,23,16,13,36,34,76,70,52,74,50,71,52,89,85,53,80,64,30,56,59,41,24,45,50,48,42,49,52,50,55,52,45,46,32,51,52,35,16,42,50,52,42,46,56,70,62,101

Radius of gyration: 33.39 Å; Cα contacts (8 Å, |Δi|>4): 621; chains: 2; bounding box: 91×119×68 Å